Protein AF-A0A6I8N0G8-F1 (afdb_monomer)

Secondary structure (DSSP, 8-state):
---HHHHHHHHHHHHHHS-----PPPSBHHHHHHHHHHHHTS---TT--HHHHHHTTT----HHHHHHHTPPPPPTT----S-HHHHHHHHHHSS-EEETTEEESEEE-TTS-EEEHHHHHHHHHHHHT---EEEPPHHHHS--SS------------------PPP-------------------------PPPSEEEHHHIIIIIHHHHHHTS-BTTB-S---S---EEES-SSS---EEESSS---S--HHHHHHHHHHHHHHHHHHHPPSSPPPHHHHHHHHHPPPSTTPPP--GGG-TTSSGGGHHHHHHHH--HHHHHHHHHHHHHHHHHH-TT-TTTTT--HHHHHHHHHHHHHIIIIIIITTS---PPP-TT-----PPEE--TTS-------SS-----S--S-------------------

Mean predicted aligned error: 15.6 Å

Sequence (431 aa):
MMSPWGLISLLLGLLLWLNPSTDSLPLHMDSIIQVLAQLEQGSPTHNHTAPGRLLAANSPRDAFLQLLLEMESPPPDEPDPLSPVQRELASLVAQHSVDSGLEHGVVLAPDGSTVAVAPLLAGLEAGLRGRKAVALPVDLRAAPLDARDNHLGAGANLSITNPKAFPDVSDVSPEPTSLPPDGSTTSPGTGAHSPPSVDNLLAVTLARALGLAFLPVPGNPDPDGLGSDGCWDRISKPKSFSLMGNGSSALTVAFLNGALDGALLGDYLSRAPEPRPPLNLLLSQYYGTGPGDTPVQGVAGTPDLRSNFRRQNAADLISQDELTGQVWASLLMLGTTQPAHPQLAPLARTELAHVAARAAEEFTESFLSKWPVKRPFSPSLLSPRFSYHCDHKKPPQTMLSFGTLISRCWSHPGPTPGRFQSPLALGTCWD

Solvent-accessible surface area (backbone atoms only — not comparable to full-atom values): 26140 Å² total; per-residue (Å²): 133,83,54,73,66,57,53,48,54,50,50,50,52,48,52,62,65,72,49,72,75,82,68,66,70,44,38,32,43,68,52,52,34,53,49,39,46,48,46,59,74,45,86,76,44,96,59,55,42,45,44,53,51,37,43,56,55,62,42,77,85,50,58,62,56,34,68,61,55,62,59,59,78,80,62,93,82,64,80,77,78,62,52,75,51,51,48,52,51,33,39,54,27,21,46,67,50,58,57,98,48,33,47,45,11,52,24,45,34,79,70,36,47,52,28,17,41,30,27,23,33,42,3,41,38,18,6,73,71,43,67,48,73,47,69,52,61,67,87,67,43,71,58,77,91,75,86,87,88,82,88,87,84,83,90,81,90,82,82,91,81,81,87,86,74,82,89,84,90,82,88,85,86,83,86,90,84,89,88,88,86,84,91,78,92,78,83,91,83,90,77,87,69,52,48,60,37,26,44,33,28,50,33,56,22,41,22,35,60,42,32,60,63,44,52,86,44,93,97,42,92,65,61,61,67,82,46,49,49,55,25,28,65,32,87,92,60,24,81,51,36,36,47,60,72,87,68,74,48,70,52,20,39,27,40,51,43,9,14,45,51,5,38,55,50,6,58,48,48,45,68,52,63,86,83,64,80,59,61,37,58,46,50,49,34,25,39,49,67,44,76,76,95,45,81,54,47,20,38,96,67,37,59,70,52,23,59,96,38,41,54,62,56,43,57,76,71,53,52,50,70,59,42,18,41,30,9,30,27,25,48,56,52,41,44,70,66,37,67,80,40,79,83,54,67,83,58,53,73,69,55,45,46,53,32,10,43,54,35,21,48,48,44,43,55,64,66,39,57,72,49,88,78,85,69,88,86,64,96,86,68,82,74,67,76,66,65,39,68,57,64,87,89,57,80,88,75,85,74,76,73,99,70,86,90,77,86,88,87,87,88,85,84,85,83,88,88,82,82,91,82,88,79,90,80,91,77,89,79,89,132

pLDDT: mean 71.75, std 25.61, range [21.17, 98.5]

Radius of gyration: 26.83 Å; Cα contacts (8 Å, |Δi|>4): 560; chains: 1; bounding box: 82×88×81 Å

Organism: Ornithorhynchus anatinus (NCBI:txid9258)

Structure (mmCIF, N/CA/C/O backbone):
data_AF-A0A6I8N0G8-F1
#
_entry.id   AF-A0A6I8N0G8-F1
#
loop_
_atom_site.group_PDB
_atom_site.id
_atom_site.type_symbol
_atom_site.label_atom_id
_atom_site.label_alt_id
_atom_site.label_comp_id
_atom_site.label_asym_id
_atom_site.label_entity_id
_atom_site.label_seq_id
_atom_site.pdbx_PDB_ins_code
_atom_site.Cartn_x
_atom_site.Cartn_y
_atom_site.Cartn_z
_atom_site.occupancy
_atom_site.B_iso_or_equiv
_atom_site.auth_seq_id
_atom_site.auth_comp_id
_atom_site.auth_asym_id
_atom_site.auth_atom_id
_atom_site.pdbx_PDB_model_num
ATOM 1 N N . MET A 1 1 ? 4.886 -43.903 45.631 1.00 55.59 1 MET A N 1
ATOM 2 C CA . MET A 1 1 ? 3.512 -43.356 45.640 1.00 55.59 1 MET A CA 1
ATOM 3 C C . MET A 1 1 ? 3.622 -41.840 45.626 1.00 55.59 1 MET A C 1
ATOM 5 O O . MET A 1 1 ? 4.173 -41.288 46.568 1.00 55.59 1 MET A O 1
ATOM 9 N N . MET A 1 2 ? 3.227 -41.183 44.532 1.00 55.00 2 MET A N 1
ATOM 10 C CA . MET A 1 2 ? 3.222 -39.715 44.455 1.00 55.00 2 MET A CA 1
ATOM 11 C C . MET A 1 2 ? 2.163 -39.153 45.409 1.00 55.00 2 MET A C 1
ATOM 13 O O . MET A 1 2 ? 1.070 -39.704 45.513 1.00 55.00 2 MET A O 1
ATOM 17 N N . SER A 1 3 ? 2.510 -38.075 46.118 1.00 76.62 3 SER A N 1
ATOM 18 C CA . SER A 1 3 ? 1.583 -37.338 46.983 1.00 76.62 3 SER A CA 1
ATOM 19 C C . SER A 1 3 ? 0.360 -36.875 46.174 1.00 76.62 3 SER A C 1
ATOM 21 O O . SER A 1 3 ? 0.540 -36.411 45.042 1.00 76.62 3 SER A O 1
ATOM 23 N N . PRO A 1 4 ? -0.866 -36.942 46.729 1.00 70.50 4 PRO A N 1
ATOM 24 C CA . PRO A 1 4 ? -2.072 -36.466 46.047 1.00 70.50 4 PRO A CA 1
ATOM 25 C C . PRO A 1 4 ? -1.966 -34.983 45.654 1.00 70.50 4 PRO A C 1
ATOM 27 O O . PRO A 1 4 ? -2.476 -34.589 44.611 1.00 70.50 4 PRO A O 1
ATOM 30 N N . TRP A 1 5 ? -1.202 -34.184 46.406 1.00 71.81 5 TRP A N 1
ATOM 31 C CA . TRP A 1 5 ? -0.904 -32.787 46.075 1.00 71.81 5 TRP A CA 1
ATOM 32 C C . TRP A 1 5 ? 0.036 -32.639 44.876 1.00 71.81 5 TRP A C 1
ATOM 34 O O . TRP A 1 5 ? -0.123 -31.718 44.084 1.00 71.81 5 TRP A O 1
ATOM 44 N N . GLY A 1 6 ? 0.983 -33.564 44.700 1.00 77.81 6 GLY A N 1
ATOM 45 C CA . GLY A 1 6 ? 1.885 -33.571 43.546 1.00 77.81 6 GLY A CA 1
ATOM 46 C C . GLY A 1 6 ? 1.161 -33.910 42.244 1.00 77.81 6 GLY A C 1
ATOM 47 O O . GLY A 1 6 ? 1.442 -33.305 41.216 1.00 77.81 6 GLY A O 1
ATOM 48 N N . LEU A 1 7 ? 0.186 -34.824 42.293 1.00 78.94 7 LEU A N 1
ATOM 49 C CA . LEU A 1 7 ? -0.678 -35.135 41.149 1.00 78.94 7 LEU A CA 1
ATOM 50 C C . LEU A 1 7 ? -1.612 -33.974 40.805 1.00 78.94 7 LEU A C 1
ATOM 52 O O . LEU A 1 7 ? -1.778 -33.679 39.627 1.00 78.94 7 LEU A O 1
ATOM 56 N N . ILE A 1 8 ? -2.170 -33.287 41.807 1.00 81.81 8 ILE A N 1
ATOM 57 C CA . ILE A 1 8 ? -3.011 -32.104 41.587 1.00 81.81 8 ILE A CA 1
ATOM 58 C C . ILE A 1 8 ? -2.192 -30.962 40.983 1.00 81.81 8 ILE A C 1
ATOM 60 O O . ILE A 1 8 ? -2.625 -30.400 39.988 1.00 81.81 8 ILE A O 1
ATOM 64 N N . SER A 1 9 ? -0.998 -30.651 41.496 1.00 78.25 9 SER A N 1
ATOM 65 C CA . SER A 1 9 ? -0.146 -29.598 40.920 1.00 78.25 9 SER A CA 1
ATOM 66 C C . SER A 1 9 ? 0.327 -29.925 39.503 1.00 78.25 9 SER A C 1
ATOM 68 O O . SER A 1 9 ? 0.443 -29.026 38.676 1.00 78.25 9 SER A O 1
ATOM 70 N N . LEU A 1 10 ? 0.567 -31.204 39.200 1.00 80.38 10 LEU A N 1
ATOM 71 C CA . LEU A 1 10 ? 0.982 -31.642 37.869 1.00 80.38 10 LEU A CA 1
ATOM 72 C C . LEU A 1 10 ? -0.197 -31.653 36.888 1.00 80.38 10 LEU A C 1
ATOM 74 O O . LEU A 1 10 ? -0.028 -31.228 35.755 1.00 80.38 10 LEU A O 1
ATOM 78 N N . LEU A 1 11 ? -1.400 -32.038 37.329 1.00 77.12 11 LEU A N 1
ATOM 79 C CA . LEU A 1 11 ? -2.633 -31.916 36.546 1.00 77.12 11 LEU A CA 1
ATOM 80 C C . LEU A 1 11 ? -3.048 -30.458 36.349 1.00 77.12 11 LEU A C 1
ATOM 82 O O . LEU A 1 11 ? -3.490 -30.124 35.262 1.00 77.12 11 LEU A O 1
ATOM 86 N N . LEU A 1 12 ? -2.879 -29.588 37.349 1.00 71.94 12 LEU A N 1
ATOM 87 C CA . LEU A 1 12 ? -3.156 -28.153 37.248 1.00 71.94 12 LEU A CA 1
ATOM 88 C C . LEU A 1 12 ? -2.137 -27.469 36.328 1.00 71.94 12 LEU A C 1
ATOM 90 O O . LEU A 1 12 ? -2.522 -26.672 35.484 1.00 71.94 12 LEU A O 1
ATOM 94 N N . GLY A 1 13 ? -0.857 -27.840 36.430 1.00 71.75 13 GLY A N 1
ATOM 95 C CA . GLY A 1 13 ? 0.188 -27.419 35.498 1.00 71.75 13 GLY A CA 1
ATOM 96 C C . GLY A 1 13 ? -0.083 -27.899 34.072 1.00 71.75 13 GLY A C 1
ATOM 97 O O . GLY A 1 13 ? 0.037 -27.111 33.145 1.00 71.75 13 GLY A O 1
ATOM 98 N N . LEU A 1 14 ? -0.536 -29.146 33.897 1.00 68.88 14 LEU A N 1
ATOM 99 C CA . LEU A 1 14 ? -0.908 -29.708 32.597 1.00 68.88 14 LEU A CA 1
ATOM 100 C C . LEU A 1 14 ? -2.200 -29.081 32.047 1.00 68.88 14 LEU A C 1
ATOM 102 O O . LEU A 1 14 ? -2.262 -28.822 30.858 1.00 68.88 14 LEU A O 1
ATOM 106 N N . LEU A 1 15 ? -3.200 -28.778 32.881 1.00 58.56 15 LEU A N 1
ATOM 107 C CA . LEU A 1 15 ? -4.438 -28.073 32.506 1.00 58.56 15 LEU A CA 1
ATOM 108 C C . LEU A 1 15 ? -4.179 -26.607 32.133 1.00 58.56 15 LEU A C 1
ATOM 110 O O . LEU A 1 15 ? -4.816 -26.104 31.214 1.00 58.56 15 LEU A O 1
ATOM 114 N N . LEU A 1 16 ? -3.227 -25.942 32.795 1.00 56.38 16 LEU A N 1
ATOM 115 C CA . LEU A 1 16 ? -2.750 -24.602 32.427 1.00 56.38 16 LEU A CA 1
ATOM 116 C C . LEU A 1 16 ? -1.876 -24.622 31.158 1.00 56.38 16 LEU A C 1
ATOM 118 O O . LEU A 1 16 ? -1.825 -23.627 30.445 1.00 56.38 16 LEU A O 1
ATOM 122 N N . TRP A 1 17 ? -1.227 -25.749 30.844 1.00 52.06 17 TRP A N 1
ATOM 123 C CA . TRP A 1 17 ? -0.501 -25.959 29.581 1.00 52.06 17 TRP A CA 1
ATOM 124 C C . TRP A 1 17 ? -1.408 -26.404 28.423 1.00 52.06 17 TRP A C 1
ATOM 126 O O . TRP A 1 17 ? -1.126 -26.107 27.267 1.00 52.06 17 TRP A O 1
ATOM 136 N N . LEU A 1 18 ? -2.505 -27.104 28.723 1.00 44.72 18 LEU A N 1
ATOM 137 C CA . LEU A 1 18 ? -3.478 -27.622 27.753 1.00 44.72 18 LEU A CA 1
ATOM 138 C C . LEU A 1 18 ? -4.558 -26.608 27.376 1.00 44.72 18 LEU A C 1
ATOM 140 O O . LEU A 1 18 ? -5.351 -26.886 26.481 1.00 44.72 18 LEU A O 1
ATOM 144 N N . ASN A 1 19 ? -4.589 -25.448 28.030 1.00 42.34 19 ASN A N 1
ATOM 145 C CA . ASN A 1 19 ? -5.501 -24.370 27.685 1.00 42.34 19 ASN A CA 1
ATOM 146 C C . ASN A 1 19 ? -4.705 -23.114 27.296 1.00 42.34 19 ASN A C 1
ATOM 148 O O . ASN A 1 19 ? -4.677 -22.140 28.051 1.00 42.34 19 ASN A O 1
ATOM 152 N N . PRO A 1 20 ? -4.065 -23.084 26.110 1.00 44.28 20 PRO A N 1
ATOM 153 C CA . PRO A 1 20 ? -3.912 -21.805 25.450 1.00 44.28 20 PRO A CA 1
ATOM 154 C C . PRO A 1 20 ? -5.342 -21.351 25.164 1.00 44.28 20 PRO A C 1
ATOM 156 O O . PRO A 1 20 ? -5.983 -21.852 24.240 1.00 44.28 20 PRO A O 1
ATOM 159 N N . SER A 1 21 ? -5.897 -20.461 25.988 1.00 43.53 21 SER A N 1
ATOM 160 C CA . SER A 1 21 ? -7.039 -19.674 25.540 1.00 43.53 21 SER A CA 1
ATOM 161 C C . SER A 1 21 ? -6.637 -19.116 24.181 1.00 43.53 21 SER A C 1
ATOM 163 O O . SER A 1 21 ? -5.676 -18.358 24.067 1.00 43.53 21 SER A O 1
ATOM 165 N N . THR A 1 22 ? -7.302 -19.596 23.133 1.00 50.16 22 THR A N 1
ATOM 166 C CA . THR A 1 22 ? -7.077 -19.217 21.735 1.00 50.16 22 THR A CA 1
ATOM 167 C C . THR A 1 22 ? -7.679 -17.836 21.490 1.00 50.16 22 THR A C 1
ATOM 169 O O . THR A 1 22 ? -8.478 -17.623 20.574 1.00 50.16 22 THR A O 1
ATOM 172 N N . ASP A 1 23 ? -7.291 -16.885 22.332 1.00 63.81 23 ASP A N 1
ATOM 173 C CA . ASP A 1 23 ? -7.672 -15.484 22.260 1.00 63.81 23 ASP A CA 1
ATOM 174 C C . ASP A 1 23 ? -6.756 -14.751 21.278 1.00 63.81 23 ASP A C 1
ATOM 176 O O . ASP A 1 23 ? -6.317 -13.638 21.534 1.00 63.81 23 ASP A O 1
ATOM 180 N N . SER A 1 24 ? -6.469 -15.368 20.124 1.00 77.25 24 SER A N 1
ATOM 181 C CA . SER A 1 24 ? -5.945 -14.617 18.989 1.00 77.25 24 SER A CA 1
ATOM 182 C C . SER A 1 24 ? -7.006 -13.620 18.535 1.00 77.25 24 SER A C 1
ATOM 184 O O . SER A 1 24 ? -8.192 -13.963 18.385 1.00 77.25 24 SER A O 1
ATOM 186 N N . LEU A 1 25 ? -6.574 -12.372 18.341 1.00 87.00 25 LEU A N 1
ATOM 187 C CA . LEU A 1 25 ? -7.408 -11.344 17.733 1.00 87.00 25 LEU A CA 1
ATOM 188 C C . LEU A 1 25 ? -7.796 -11.786 16.315 1.00 87.00 25 LEU A C 1
ATOM 190 O O . LEU A 1 25 ? -6.975 -12.383 15.614 1.00 87.00 25 LEU A O 1
ATOM 194 N N . PRO A 1 26 ? -9.043 -11.533 15.887 1.00 93.25 26 PRO A N 1
ATOM 195 C CA . PRO A 1 26 ? -9.422 -11.766 14.503 1.00 93.25 26 PRO A CA 1
ATOM 196 C C . PRO A 1 26 ? -8.608 -10.879 13.557 1.00 93.25 26 PRO A C 1
ATOM 198 O O . PRO A 1 26 ? -8.239 -9.758 13.904 1.00 93.25 26 PRO A O 1
ATOM 201 N N . LEU A 1 27 ? -8.401 -11.350 12.329 1.00 96.50 27 LEU A N 1
ATOM 202 C CA . LEU A 1 27 ? -7.799 -10.574 11.242 1.00 96.50 27 LEU A CA 1
ATOM 203 C C . LEU A 1 27 ? -8.806 -9.566 10.667 1.00 96.50 27 LEU A C 1
ATOM 205 O O . LEU A 1 27 ? -9.180 -9.624 9.498 1.00 96.50 27 LEU A O 1
ATOM 209 N N . HIS A 1 28 ? -9.274 -8.650 11.512 1.00 96.00 28 HIS A N 1
ATOM 210 C CA . HIS A 1 28 ? -10.122 -7.523 11.137 1.00 96.00 28 HIS A CA 1
ATOM 211 C C . HIS A 1 28 ? -9.329 -6.218 11.140 1.00 96.00 28 HIS A C 1
ATOM 213 O O . HIS A 1 28 ? -8.447 -6.018 11.977 1.00 96.00 28 HIS A O 1
ATOM 219 N N . MET A 1 29 ? -9.709 -5.284 10.263 1.00 96.44 29 MET A N 1
ATOM 220 C CA . MET A 1 29 ? -9.137 -3.932 10.270 1.00 96.44 29 MET A CA 1
ATOM 221 C C . MET A 1 29 ? -9.333 -3.232 11.627 1.00 96.44 29 MET A C 1
ATOM 223 O O . MET A 1 29 ? -8.426 -2.555 12.098 1.00 96.44 29 MET A O 1
ATOM 227 N N . ASP A 1 30 ? -10.450 -3.471 12.321 1.00 94.38 30 ASP A N 1
ATOM 228 C CA . ASP A 1 30 ? -10.692 -2.924 13.665 1.00 94.38 30 ASP A CA 1
ATOM 229 C C . ASP A 1 30 ? -9.636 -3.366 14.687 1.00 94.38 30 ASP A C 1
ATOM 231 O O . ASP A 1 30 ? -9.267 -2.602 15.579 1.00 94.38 30 ASP A O 1
ATOM 235 N N . SER A 1 31 ? -9.098 -4.582 14.552 1.00 95.69 31 SER A N 1
ATOM 236 C CA . SER A 1 31 ? -8.013 -5.057 15.412 1.00 95.69 31 SER A CA 1
ATOM 237 C C . SER A 1 31 ? -6.701 -4.321 15.117 1.00 95.69 31 SER A C 1
ATOM 239 O O . SER A 1 31 ? -5.979 -3.981 16.051 1.00 95.69 31 SER A O 1
ATOM 241 N N . ILE A 1 32 ? -6.428 -3.978 13.853 1.00 96.19 32 ILE A N 1
ATOM 242 C CA . ILE A 1 32 ? -5.287 -3.124 13.472 1.00 96.19 32 ILE A CA 1
ATOM 243 C C . ILE A 1 32 ? -5.455 -1.707 14.024 1.00 96.19 32 ILE A C 1
ATOM 245 O O . ILE A 1 32 ? -4.522 -1.159 14.609 1.00 96.19 32 ILE A O 1
ATOM 249 N N . ILE A 1 33 ? -6.656 -1.139 13.906 1.00 94.81 33 ILE A N 1
ATOM 250 C CA . ILE A 1 33 ? -7.007 0.180 14.450 1.00 94.81 33 ILE A CA 1
ATOM 251 C C . ILE A 1 33 ? -6.770 0.224 15.966 1.00 94.81 33 ILE A C 1
ATOM 253 O O . ILE A 1 33 ? -6.214 1.197 16.471 1.00 94.81 33 ILE A O 1
ATOM 257 N N . GLN A 1 34 ? -7.130 -0.837 16.695 1.00 94.25 34 GLN A N 1
ATOM 258 C CA . GLN A 1 34 ? -6.874 -0.949 18.136 1.00 94.25 34 GLN A CA 1
ATOM 259 C C . GLN A 1 34 ? -5.379 -1.030 18.474 1.00 94.25 34 GLN A C 1
ATOM 261 O O . GLN A 1 34 ? -4.941 -0.404 19.438 1.00 94.25 34 GLN A O 1
ATOM 266 N N . VAL A 1 35 ? -4.587 -1.780 17.698 1.00 94.19 35 VAL A N 1
ATOM 267 C CA . VAL A 1 35 ? -3.126 -1.854 17.888 1.00 94.19 35 VAL A CA 1
ATOM 268 C C . VAL A 1 35 ? -2.477 -0.493 17.634 1.00 94.19 35 VAL A C 1
ATOM 270 O O . VAL A 1 35 ? -1.671 -0.046 18.448 1.00 94.19 35 VAL A O 1
ATOM 273 N N . LEU A 1 36 ? -2.858 0.200 16.556 1.00 93.94 36 LEU A N 1
ATOM 274 C CA . LEU A 1 36 ? -2.365 1.548 16.263 1.00 93.94 36 LEU A CA 1
ATOM 275 C C . LEU A 1 36 ? -2.738 2.528 17.378 1.00 93.94 36 LEU A C 1
ATOM 277 O O . LEU A 1 36 ? -1.853 3.198 17.896 1.00 93.94 36 LEU A O 1
ATOM 281 N N . ALA A 1 37 ? -3.992 2.523 17.840 1.00 92.62 37 ALA A N 1
ATOM 282 C CA . ALA A 1 37 ? -4.430 3.372 18.947 1.00 92.62 37 ALA A CA 1
ATOM 283 C C . ALA A 1 37 ? -3.607 3.158 20.230 1.00 92.62 37 ALA A C 1
ATOM 285 O O . ALA A 1 37 ? -3.409 4.096 21.002 1.00 92.62 37 ALA A O 1
ATOM 286 N N . GLN A 1 38 ? -3.138 1.930 20.479 1.00 92.25 38 GLN A N 1
ATOM 287 C CA . GLN A 1 38 ? -2.286 1.616 21.625 1.00 92.25 38 GLN A CA 1
ATOM 288 C C . GLN A 1 38 ? -0.854 2.143 21.444 1.00 92.25 38 GLN A C 1
ATOM 290 O O . GLN A 1 38 ? -0.261 2.644 22.397 1.00 92.25 38 GLN A O 1
ATOM 295 N N . LEU A 1 39 ? -0.307 2.068 20.228 1.00 90.50 39 LEU A N 1
ATOM 296 C CA . LEU A 1 39 ? 1.014 2.616 19.897 1.00 90.50 39 LEU A CA 1
ATOM 297 C C . LEU A 1 39 ? 1.021 4.154 19.903 1.00 90.50 39 LEU A C 1
ATOM 299 O O . LEU A 1 39 ? 2.011 4.756 20.307 1.00 90.50 39 LEU A O 1
ATOM 303 N N . GLU A 1 40 ? -0.083 4.785 19.499 1.00 88.81 40 GLU A N 1
ATOM 304 C CA . GLU A 1 40 ? -0.248 6.246 19.442 1.00 88.81 40 GLU A CA 1
ATOM 305 C C . GLU A 1 40 ? -0.407 6.913 20.814 1.00 88.81 40 GLU A C 1
ATOM 307 O O . GLU A 1 40 ? -0.175 8.111 20.944 1.00 88.81 40 GLU A O 1
ATOM 312 N N . GLN A 1 41 ? -0.794 6.156 21.846 1.00 84.31 41 GLN A N 1
ATOM 313 C CA . GLN A 1 41 ? -0.853 6.658 23.225 1.00 84.31 41 GLN A CA 1
ATOM 314 C C . GLN A 1 41 ? 0.539 6.848 23.850 1.00 84.31 41 GLN A C 1
ATOM 316 O O . GLN A 1 41 ? 0.672 7.572 24.838 1.00 84.31 41 GLN A O 1
ATOM 321 N N . GLY A 1 42 ? 1.575 6.210 23.294 1.00 68.50 42 GLY A N 1
ATOM 322 C CA . GLY A 1 42 ? 2.965 6.500 23.642 1.00 68.50 42 GLY A CA 1
ATOM 323 C C . GLY A 1 42 ? 3.398 7.860 23.090 1.00 68.50 42 GLY A C 1
ATOM 324 O O . GLY A 1 42 ? 2.835 8.342 22.113 1.00 68.50 42 GLY A O 1
ATOM 325 N N . SER A 1 43 ? 4.404 8.506 23.692 1.00 56.94 43 SER A N 1
ATOM 326 C CA . SER A 1 43 ? 4.932 9.758 23.133 1.00 56.94 43 SER A CA 1
ATOM 327 C C . SER A 1 43 ? 5.471 9.514 21.717 1.00 56.94 43 SER A C 1
ATOM 329 O O . SER A 1 43 ? 6.428 8.748 21.575 1.00 56.94 43 SER A O 1
ATOM 331 N N . PRO A 1 44 ? 4.909 10.157 20.673 1.00 59.00 44 PRO A N 1
ATOM 332 C CA . PRO A 1 44 ? 5.407 10.000 19.318 1.00 59.00 44 PRO A CA 1
ATOM 333 C C . PRO A 1 44 ? 6.792 10.641 19.245 1.00 59.00 44 PRO A C 1
ATOM 335 O O . PRO A 1 44 ? 6.937 11.863 19.246 1.00 59.00 44 PRO A O 1
ATOM 338 N N . THR A 1 45 ? 7.834 9.815 19.213 1.00 63.00 45 THR A N 1
ATOM 339 C CA . THR A 1 45 ? 9.148 10.291 18.786 1.00 63.00 45 THR A CA 1
ATOM 340 C C . THR A 1 45 ? 9.142 10.333 17.265 1.00 63.00 45 THR A C 1
ATOM 342 O O . THR A 1 45 ? 8.587 9.442 16.622 1.00 63.00 45 THR A O 1
ATOM 345 N N . HIS A 1 46 ? 9.763 11.359 16.679 1.00 63.50 46 HIS A N 1
ATOM 346 C CA . HIS A 1 46 ? 9.849 11.524 15.221 1.00 63.50 46 HIS A CA 1
ATOM 347 C C . HIS A 1 46 ? 10.376 10.259 14.508 1.00 63.50 46 HIS A C 1
ATOM 349 O O . HIS A 1 46 ? 10.051 10.013 13.350 1.00 63.50 46 HIS A O 1
ATOM 355 N N . ASN A 1 47 ? 11.146 9.428 15.217 1.00 67.94 47 ASN A N 1
ATOM 356 C CA . ASN A 1 47 ? 11.805 8.254 14.657 1.00 67.94 47 ASN A CA 1
ATOM 357 C C . ASN A 1 47 ? 11.040 6.933 14.888 1.00 67.94 47 ASN A C 1
ATOM 359 O O . ASN A 1 47 ? 11.368 5.949 14.228 1.00 67.94 47 ASN A O 1
ATOM 363 N N . HIS A 1 48 ? 10.010 6.904 15.752 1.00 77.31 48 HIS A N 1
ATOM 364 C CA . HIS A 1 48 ? 9.252 5.690 16.114 1.00 77.31 48 HIS A CA 1
ATOM 365 C C . HIS A 1 48 ? 7.739 5.933 16.095 1.00 77.31 48 HIS A C 1
ATOM 367 O O . HIS A 1 48 ? 7.053 5.914 17.119 1.00 77.31 48 HIS A O 1
ATOM 373 N N . THR A 1 49 ? 7.213 6.166 14.900 1.00 89.25 49 THR A N 1
ATOM 374 C CA . THR A 1 49 ? 5.774 6.270 14.640 1.00 89.25 49 THR A CA 1
ATOM 375 C C . THR A 1 49 ? 5.058 4.931 14.888 1.00 89.25 49 THR A C 1
ATOM 377 O O . THR A 1 49 ? 5.664 3.854 14.857 1.00 89.25 49 THR A O 1
ATOM 380 N N . ALA A 1 50 ? 3.736 4.967 15.081 1.00 91.38 50 ALA A N 1
ATOM 381 C CA . ALA A 1 50 ? 2.943 3.747 15.231 1.00 91.38 50 ALA A CA 1
ATOM 382 C C . ALA A 1 50 ? 3.043 2.791 14.013 1.00 91.38 50 ALA A C 1
ATOM 384 O O . ALA A 1 50 ? 3.298 1.604 14.234 1.00 91.38 50 ALA A O 1
ATOM 385 N N . PRO A 1 51 ? 2.936 3.247 12.743 1.00 92.81 51 PRO A N 1
ATOM 386 C CA . PRO A 1 51 ? 3.109 2.369 11.583 1.00 92.81 51 PRO A CA 1
ATOM 387 C C . PRO A 1 51 ? 4.520 1.786 11.476 1.00 92.81 51 PRO A C 1
ATOM 389 O O . PRO A 1 51 ? 4.657 0.588 11.235 1.00 92.81 51 PRO A O 1
ATOM 392 N N . GLY A 1 52 ? 5.562 2.594 11.713 1.00 90.38 52 GLY A N 1
ATOM 393 C CA . GLY A 1 52 ? 6.954 2.142 11.672 1.00 90.38 52 GLY A CA 1
ATOM 394 C C . GLY A 1 52 ? 7.251 1.057 12.712 1.00 90.38 52 GLY A C 1
ATOM 395 O O . GLY A 1 52 ? 7.876 0.044 12.397 1.00 90.38 52 GLY A O 1
ATOM 396 N N . ARG A 1 53 ? 6.727 1.207 13.937 1.00 88.81 53 ARG A N 1
ATOM 397 C CA . ARG A 1 53 ? 6.833 0.179 14.990 1.00 88.81 53 ARG A CA 1
ATOM 398 C C . ARG A 1 53 ? 6.140 -1.126 14.600 1.00 88.81 53 ARG A C 1
ATOM 400 O O . ARG A 1 53 ? 6.675 -2.199 14.864 1.00 88.81 53 ARG A O 1
ATOM 407 N N . LEU A 1 54 ? 4.973 -1.043 13.963 1.00 90.25 54 LEU A N 1
ATOM 408 C CA . LEU A 1 54 ? 4.200 -2.220 13.564 1.00 90.25 54 LEU A CA 1
ATOM 409 C C . LEU A 1 54 ? 4.857 -2.958 12.386 1.00 90.25 54 LEU A C 1
ATOM 411 O O . LEU A 1 54 ? 4.960 -4.181 12.419 1.00 90.25 54 LEU A O 1
ATOM 415 N N . LEU A 1 55 ? 5.408 -2.228 11.409 1.00 89.50 55 LEU A N 1
ATOM 416 C CA . LEU A 1 55 ? 6.233 -2.793 10.330 1.00 89.50 55 LEU A CA 1
ATOM 417 C C . LEU A 1 55 ? 7.492 -3.501 10.863 1.00 89.50 55 LEU A C 1
ATOM 419 O O . LEU A 1 55 ? 7.931 -4.507 10.306 1.00 89.50 55 LEU A O 1
ATOM 423 N N . ALA A 1 56 ? 8.062 -3.012 11.966 1.00 85.19 56 ALA A N 1
ATOM 424 C CA . ALA A 1 56 ? 9.240 -3.606 12.592 1.00 85.19 56 ALA A CA 1
ATOM 425 C C . ALA A 1 56 ? 8.947 -4.870 13.431 1.00 85.19 56 ALA A C 1
ATOM 427 O O . ALA A 1 56 ? 9.891 -5.561 13.812 1.00 85.19 56 ALA A O 1
ATOM 428 N N . ALA A 1 57 ? 7.677 -5.200 13.710 1.00 80.38 57 ALA A N 1
ATOM 429 C CA . ALA A 1 57 ? 7.295 -6.215 14.701 1.00 80.38 57 ALA A CA 1
ATOM 430 C C . ALA A 1 57 ? 7.749 -7.650 14.371 1.00 80.38 57 ALA A C 1
ATOM 432 O O . ALA A 1 57 ? 7.869 -8.475 15.275 1.00 80.38 57 ALA A O 1
ATOM 433 N N . ASN A 1 58 ? 8.002 -7.964 13.098 1.00 69.56 58 ASN A N 1
ATOM 434 C CA . ASN A 1 58 ? 8.504 -9.281 12.695 1.00 69.56 58 ASN A CA 1
ATOM 435 C C . ASN A 1 58 ? 9.226 -9.277 11.337 1.00 69.56 58 ASN A C 1
ATOM 437 O O . ASN A 1 58 ? 9.479 -10.338 10.775 1.00 69.56 58 ASN A O 1
ATOM 441 N N . SER A 1 59 ? 9.518 -8.112 10.749 1.00 61.28 59 SER A N 1
ATOM 442 C CA . SER A 1 59 ? 10.140 -8.062 9.424 1.00 61.28 59 SER A CA 1
ATOM 443 C C . SER A 1 59 ? 11.663 -8.177 9.530 1.00 61.28 59 SER A C 1
ATOM 445 O O . SER A 1 59 ? 12.278 -7.403 10.274 1.00 61.28 59 SER A O 1
ATOM 447 N N . PRO A 1 60 ? 12.318 -9.060 8.745 1.00 63.06 60 PRO A N 1
ATOM 448 C CA . PRO A 1 60 ? 13.710 -8.844 8.384 1.00 63.06 60 PRO A CA 1
ATOM 449 C C . PRO A 1 60 ? 13.848 -7.396 7.923 1.00 63.06 60 PRO A C 1
ATOM 451 O O . PRO A 1 60 ? 12.973 -6.876 7.224 1.00 63.06 60 PRO A O 1
ATOM 454 N N . ARG A 1 61 ? 14.915 -6.732 8.362 1.00 67.12 61 ARG A N 1
ATOM 455 C CA . ARG A 1 61 ? 15.167 -5.334 8.019 1.00 67.12 61 ARG A CA 1
ATOM 456 C C . ARG A 1 61 ? 15.273 -5.205 6.506 1.00 67.12 61 ARG A C 1
ATOM 458 O O . ARG A 1 61 ? 16.300 -5.538 5.921 1.00 67.12 61 ARG A O 1
ATOM 465 N N . ASP A 1 62 ? 14.199 -4.739 5.886 1.00 82.50 62 ASP A N 1
ATOM 466 C CA . ASP A 1 62 ? 14.184 -4.477 4.462 1.00 82.50 62 ASP A CA 1
ATOM 467 C C . ASP A 1 62 ? 14.959 -3.182 4.209 1.00 82.50 62 ASP A C 1
ATOM 469 O O . ASP A 1 62 ? 14.465 -2.086 4.480 1.00 82.50 62 ASP A O 1
ATOM 473 N N . ALA A 1 63 ? 16.194 -3.317 3.719 1.00 86.44 63 ALA A N 1
ATOM 474 C CA . ALA A 1 63 ? 17.083 -2.193 3.435 1.00 86.44 63 ALA A CA 1
ATOM 475 C C . ALA A 1 63 ? 16.433 -1.140 2.519 1.00 86.44 63 ALA A C 1
ATOM 477 O O . ALA A 1 63 ? 16.714 0.049 2.662 1.00 86.44 63 ALA A O 1
ATOM 478 N N . PHE A 1 64 ? 15.531 -1.560 1.624 1.00 89.00 64 PHE A N 1
ATOM 479 C CA . PHE A 1 64 ? 14.789 -0.653 0.755 1.00 89.00 64 PHE A CA 1
ATOM 480 C C . PHE A 1 64 ? 13.825 0.227 1.561 1.00 89.00 64 PHE A C 1
ATOM 482 O O . PHE A 1 64 ? 13.839 1.450 1.424 1.00 89.00 64 PHE A O 1
ATOM 489 N N . LEU A 1 65 ? 13.026 -0.380 2.447 1.00 88.75 65 LEU A N 1
ATOM 490 C CA . LEU A 1 65 ? 12.108 0.362 3.318 1.00 88.75 65 LEU A CA 1
ATOM 491 C C . LEU A 1 65 ? 12.873 1.242 4.309 1.00 88.75 65 LEU A C 1
ATOM 493 O O . LEU A 1 65 ? 12.496 2.390 4.511 1.00 88.75 65 LEU A O 1
ATOM 497 N N . GLN A 1 66 ? 13.969 0.747 4.892 1.00 88.31 66 GLN A N 1
ATOM 498 C CA . GLN A 1 66 ? 14.787 1.533 5.821 1.00 88.31 66 GLN A CA 1
ATOM 499 C C . GLN A 1 66 ? 15.351 2.796 5.177 1.00 88.31 66 GLN A C 1
ATOM 501 O O . GLN A 1 66 ? 15.299 3.862 5.786 1.00 88.31 66 GLN A O 1
ATOM 506 N N . LEU A 1 67 ? 15.850 2.683 3.943 1.00 89.44 67 LEU A N 1
ATOM 507 C CA . LEU A 1 67 ? 16.394 3.817 3.206 1.00 89.44 67 LEU A CA 1
ATOM 508 C C . LEU A 1 67 ? 15.317 4.857 2.873 1.00 89.44 67 LEU A C 1
ATOM 510 O O . LEU A 1 67 ? 15.550 6.050 3.043 1.00 89.44 67 LEU A O 1
ATOM 514 N N . LEU A 1 68 ? 14.148 4.423 2.391 1.00 91.62 68 LEU A N 1
ATOM 515 C CA . LEU A 1 68 ? 13.108 5.337 1.903 1.00 91.62 68 LEU A CA 1
ATOM 516 C C . LEU A 1 68 ? 12.231 5.939 3.009 1.00 91.62 68 LEU A C 1
ATOM 518 O O . LEU A 1 68 ? 11.698 7.038 2.833 1.00 91.62 68 LEU A O 1
ATOM 522 N N . LEU A 1 69 ? 12.075 5.230 4.127 1.00 90.62 69 LEU A N 1
ATOM 523 C CA . LEU A 1 69 ? 11.260 5.655 5.269 1.00 90.62 69 LEU A CA 1
ATOM 524 C C . LEU A 1 69 ? 12.093 6.212 6.430 1.00 90.62 69 LEU A C 1
ATOM 526 O O . LEU A 1 69 ? 11.518 6.694 7.401 1.00 90.62 69 LEU A O 1
ATOM 530 N N . GLU A 1 70 ? 13.427 6.152 6.346 1.00 87.75 70 GLU A N 1
ATOM 531 C CA . GLU A 1 70 ? 14.340 6.578 7.420 1.00 87.75 70 GLU A CA 1
ATOM 532 C C . GLU A 1 70 ? 13.989 5.910 8.763 1.00 87.75 70 GLU A C 1
ATOM 534 O O . GLU A 1 70 ? 13.979 6.540 9.825 1.00 87.75 70 GLU A O 1
ATOM 539 N N . MET A 1 71 ? 13.641 4.619 8.706 1.00 78.25 71 MET A N 1
ATOM 540 C CA . MET A 1 71 ? 13.276 3.850 9.895 1.00 78.25 71 MET A CA 1
ATOM 541 C C . MET A 1 71 ? 14.515 3.570 10.741 1.00 78.25 71 MET A C 1
ATOM 543 O O . MET A 1 71 ? 15.470 2.938 10.283 1.00 78.25 71 MET A O 1
ATOM 547 N N . GLU A 1 72 ? 14.457 3.981 12.003 1.00 74.19 72 GLU A N 1
ATOM 548 C CA . GLU A 1 72 ? 15.464 3.665 13.008 1.00 74.19 72 GLU A CA 1
ATOM 549 C C . GLU A 1 72 ? 14.982 2.532 13.916 1.00 74.19 72 GLU A C 1
ATOM 551 O O . GLU A 1 72 ? 13.802 2.184 13.963 1.00 74.19 72 GLU A O 1
ATOM 556 N N . SER A 1 73 ? 15.927 1.897 14.607 1.00 67.38 73 SER A N 1
ATOM 557 C CA . SER A 1 73 ? 15.575 0.877 15.594 1.00 67.38 73 SER A CA 1
ATOM 558 C C . SER A 1 73 ? 15.152 1.553 16.892 1.00 67.38 73 SER A C 1
ATOM 560 O O . SER A 1 73 ? 15.903 2.422 17.346 1.00 67.38 73 SER A O 1
ATOM 562 N N . PRO A 1 74 ? 14.049 1.112 17.526 1.00 65.19 74 PRO A N 1
ATOM 563 C CA . PRO A 1 74 ? 13.717 1.583 18.859 1.00 65.19 74 PRO A CA 1
ATOM 564 C C . PRO A 1 74 ? 14.888 1.308 19.808 1.00 65.19 74 PRO A C 1
ATOM 566 O O . PRO A 1 74 ? 15.550 0.265 19.683 1.00 65.19 74 PRO A O 1
ATOM 569 N N . PRO A 1 75 ? 15.189 2.236 20.732 1.00 68.06 75 PRO A N 1
ATOM 570 C CA . PRO A 1 75 ? 16.205 2.001 21.739 1.00 68.06 75 PRO A CA 1
ATOM 571 C C . PRO A 1 75 ? 15.828 0.765 22.576 1.00 68.06 75 PRO A C 1
ATOM 573 O O . PRO A 1 75 ? 14.646 0.523 22.820 1.00 68.06 75 PRO A O 1
ATOM 576 N N . PRO A 1 76 ? 16.817 -0.025 23.032 1.00 66.06 76 PRO A N 1
ATOM 577 C CA . PRO A 1 76 ? 16.581 -1.320 23.680 1.00 66.06 76 PRO A CA 1
ATOM 578 C C . PRO A 1 76 ? 15.750 -1.239 24.970 1.00 66.06 76 PRO A C 1
ATOM 580 O O . PRO A 1 76 ? 15.167 -2.241 25.373 1.00 66.06 76 PRO A O 1
ATOM 583 N N . ASP A 1 77 ? 15.675 -0.059 25.586 1.00 71.44 77 ASP A N 1
ATOM 584 C CA . ASP A 1 77 ? 14.961 0.182 26.841 1.00 71.44 77 ASP A CA 1
ATOM 585 C C . ASP A 1 77 ? 13.551 0.774 26.644 1.00 71.44 77 ASP A C 1
ATOM 587 O O . ASP A 1 77 ? 12.884 1.104 27.627 1.00 71.44 77 ASP A O 1
ATOM 591 N N . GLU A 1 78 ? 13.076 0.945 25.402 1.00 72.06 78 GLU A N 1
ATOM 592 C CA . GLU A 1 78 ? 11.722 1.454 25.168 1.00 72.06 78 GLU A CA 1
ATOM 593 C C . GLU A 1 78 ? 10.675 0.373 25.498 1.00 72.06 78 GLU A C 1
ATOM 595 O O . GLU A 1 78 ? 10.682 -0.702 24.890 1.00 72.06 78 GLU A O 1
ATOM 600 N N . PRO A 1 79 ? 9.750 0.624 26.444 1.00 75.38 79 PRO A N 1
ATOM 601 C CA . PRO A 1 79 ? 8.719 -0.345 26.775 1.00 75.38 79 PRO A CA 1
ATOM 602 C C . PRO A 1 79 ? 7.766 -0.539 25.591 1.00 75.38 79 PRO A C 1
ATOM 604 O O . PRO A 1 79 ? 7.267 0.422 25.001 1.00 75.38 79 PRO A O 1
ATOM 607 N N . ASP A 1 80 ? 7.482 -1.798 25.263 1.00 81.81 80 ASP A N 1
ATOM 608 C CA . ASP A 1 80 ? 6.473 -2.143 24.267 1.00 81.81 80 ASP A CA 1
ATOM 609 C C . ASP A 1 80 ? 5.067 -1.998 24.885 1.00 81.81 80 ASP A C 1
ATOM 611 O O . ASP A 1 80 ? 4.740 -2.730 25.827 1.00 81.81 80 ASP A O 1
ATOM 615 N N . PRO A 1 81 ? 4.226 -1.059 24.406 1.00 86.94 81 PRO A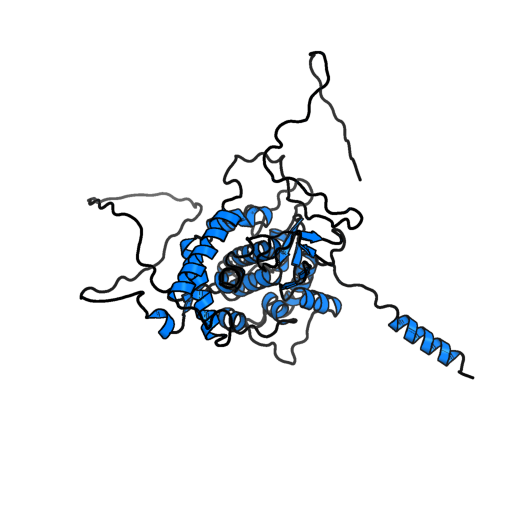 N 1
ATOM 616 C CA . PRO A 1 81 ? 2.898 -0.825 24.961 1.00 86.94 81 PRO A CA 1
ATOM 617 C C . PRO A 1 81 ? 1.885 -1.907 24.553 1.00 86.94 81 PRO A C 1
ATOM 619 O O . PRO A 1 81 ? 0.741 -1.859 25.014 1.00 86.94 81 PRO A O 1
ATOM 622 N N . LEU A 1 82 ? 2.264 -2.849 23.680 1.00 90.44 82 LEU A N 1
ATOM 623 C CA . LEU A 1 82 ? 1.383 -3.889 23.165 1.00 90.44 82 LEU A CA 1
ATOM 624 C C . LEU A 1 82 ? 1.293 -5.101 24.100 1.00 90.44 82 LEU A C 1
ATOM 626 O O . LEU A 1 82 ? 2.284 -5.707 24.523 1.00 90.44 82 LEU A O 1
ATOM 630 N N . SER A 1 83 ? 0.060 -5.542 24.347 1.00 91.69 83 SER A N 1
ATOM 631 C CA . SER A 1 83 ? -0.201 -6.829 24.999 1.00 91.69 83 SER A CA 1
ATOM 632 C C . SER A 1 83 ? 0.371 -8.005 24.181 1.00 91.69 83 SER A C 1
ATOM 634 O O . SER A 1 83 ? 0.595 -7.870 22.975 1.00 91.69 83 SER A O 1
ATOM 636 N N . PRO A 1 84 ? 0.593 -9.192 24.785 1.00 92.25 84 PRO A N 1
ATOM 637 C CA . PRO A 1 84 ? 1.071 -10.370 24.052 1.00 92.25 84 PRO A CA 1
ATOM 638 C C . PRO A 1 84 ? 0.229 -10.708 22.813 1.00 92.25 84 PRO A C 1
ATOM 640 O O . PRO A 1 84 ? 0.781 -10.993 21.756 1.00 92.25 84 PRO A O 1
ATOM 643 N N . VAL A 1 85 ? -1.097 -10.593 22.925 1.00 92.12 85 VAL A N 1
ATOM 644 C CA . VAL A 1 85 ? -2.037 -10.866 21.827 1.00 92.12 85 VAL A CA 1
ATOM 645 C C . VAL A 1 85 ? -1.919 -9.823 20.708 1.00 92.12 85 VAL A C 1
ATOM 647 O O . VAL A 1 85 ? -1.949 -10.164 19.528 1.00 92.12 85 VAL A O 1
ATOM 650 N N . GLN A 1 86 ? -1.752 -8.544 21.053 1.00 93.00 86 GLN A N 1
ATOM 651 C CA . GLN A 1 86 ? -1.545 -7.483 20.059 1.00 93.00 86 GLN A CA 1
ATOM 652 C C . GLN A 1 86 ? -0.201 -7.627 19.339 1.00 93.00 86 GLN A C 1
ATOM 654 O O . GLN A 1 86 ? -0.129 -7.367 18.141 1.00 93.00 86 GLN A O 1
ATOM 659 N N . ARG A 1 87 ? 0.850 -8.074 20.039 1.00 91.94 87 ARG A N 1
ATOM 660 C CA . ARG A 1 87 ? 2.152 -8.378 19.427 1.00 91.94 87 ARG A CA 1
ATOM 661 C C . ARG A 1 87 ? 2.073 -9.554 18.462 1.00 91.94 87 ARG A C 1
ATOM 663 O O . ARG A 1 87 ? 2.677 -9.500 17.396 1.00 91.94 87 ARG A O 1
ATOM 670 N N . GLU A 1 88 ? 1.312 -10.588 18.811 1.00 92.19 88 GLU A N 1
ATOM 671 C CA . GLU A 1 88 ? 1.048 -11.710 17.909 1.00 92.19 88 GLU A CA 1
ATOM 672 C C . GLU A 1 88 ? 0.334 -11.235 16.637 1.00 92.19 88 GLU A C 1
ATOM 674 O O . GLU A 1 88 ? 0.804 -11.515 15.537 1.00 92.19 88 GLU A O 1
ATOM 679 N N . LEU A 1 89 ? -0.731 -10.434 16.768 1.00 93.44 89 LEU A N 1
ATOM 680 C CA . LEU A 1 89 ? -1.413 -9.843 15.614 1.00 93.44 89 LEU A CA 1
ATOM 681 C C . LEU A 1 89 ? -0.465 -8.981 14.771 1.00 93.44 89 LEU A C 1
ATOM 683 O O . LEU A 1 89 ? -0.423 -9.148 13.557 1.00 93.44 89 LEU A O 1
ATOM 687 N N . ALA A 1 90 ? 0.310 -8.091 15.400 1.00 92.81 90 ALA A N 1
ATOM 688 C CA . ALA A 1 90 ? 1.278 -7.244 14.705 1.00 92.81 90 ALA A CA 1
ATOM 689 C C . ALA A 1 90 ? 2.288 -8.086 13.910 1.00 92.81 90 ALA A C 1
ATOM 691 O O . ALA A 1 90 ? 2.563 -7.791 12.752 1.00 92.81 90 ALA A O 1
ATOM 692 N N . SER A 1 91 ? 2.774 -9.182 14.494 1.00 91.25 91 SER A N 1
ATOM 693 C CA . SER A 1 91 ? 3.683 -10.122 13.836 1.00 91.25 91 SER A CA 1
ATOM 694 C C . SER A 1 91 ? 3.058 -10.815 12.618 1.00 91.25 91 SER A C 1
ATOM 696 O O . SER A 1 91 ? 3.724 -10.961 11.592 1.00 91.25 91 SER A O 1
ATOM 698 N N . LEU A 1 92 ? 1.774 -11.188 12.698 1.00 92.88 92 LEU A N 1
ATOM 699 C CA . LEU A 1 92 ? 1.032 -11.821 11.600 1.00 92.88 92 LEU A CA 1
ATOM 700 C C . LEU A 1 92 ? 0.778 -10.883 10.412 1.00 92.88 92 LEU A C 1
ATOM 702 O O . LEU A 1 92 ? 0.579 -11.363 9.298 1.00 92.88 92 LEU A O 1
ATOM 706 N N . VAL A 1 93 ? 0.751 -9.567 10.648 1.00 93.56 93 VAL A N 1
ATOM 707 C CA . VAL A 1 93 ? 0.367 -8.559 9.642 1.00 93.56 93 VAL A CA 1
ATOM 708 C C . VAL A 1 93 ? 1.498 -7.638 9.189 1.00 93.56 93 VAL A C 1
ATOM 710 O O . VAL A 1 93 ? 1.333 -6.901 8.219 1.00 93.56 93 VAL A O 1
ATOM 713 N N . ALA A 1 94 ? 2.657 -7.699 9.850 1.00 89.94 94 ALA A N 1
ATOM 714 C CA . ALA A 1 94 ? 3.837 -6.900 9.517 1.00 89.94 94 ALA A CA 1
ATOM 715 C C . ALA A 1 94 ? 4.435 -7.236 8.141 1.00 89.94 94 ALA A C 1
ATOM 717 O O . ALA A 1 94 ? 5.138 -6.411 7.563 1.00 89.94 94 ALA A O 1
ATOM 718 N N . GLN A 1 95 ? 4.167 -8.434 7.616 1.00 89.62 95 GLN A N 1
ATOM 719 C CA . GLN A 1 95 ? 4.627 -8.875 6.304 1.00 89.62 95 GLN A CA 1
ATOM 720 C C . GLN A 1 95 ? 3.458 -9.396 5.481 1.00 89.62 95 GLN A C 1
ATOM 722 O O . GLN A 1 95 ? 2.581 -10.081 6.000 1.00 89.62 95 GLN A O 1
ATOM 727 N N . HIS A 1 96 ? 3.490 -9.100 4.187 1.00 93.44 96 HIS A N 1
ATOM 728 C CA . HIS A 1 96 ? 2.598 -9.691 3.201 1.00 93.44 96 HIS A CA 1
ATOM 729 C C . HIS A 1 96 ? 3.337 -10.795 2.447 1.00 93.44 96 HIS A C 1
ATOM 731 O O . HIS A 1 96 ? 4.493 -10.615 2.057 1.00 93.44 96 HIS A O 1
ATOM 737 N N . SER A 1 97 ? 2.682 -11.935 2.256 1.00 92.06 97 SER A N 1
ATOM 738 C CA . SER A 1 97 ? 3.208 -13.022 1.435 1.00 92.06 97 SER A CA 1
ATOM 739 C C . SER A 1 97 ? 2.084 -13.885 0.880 1.00 92.06 97 SER A C 1
ATOM 741 O O . SER A 1 97 ? 0.989 -13.954 1.441 1.00 92.06 97 SER A O 1
ATOM 743 N N . VAL A 1 98 ? 2.378 -14.564 -0.225 1.00 91.50 98 VAL A N 1
ATOM 744 C CA . VAL A 1 98 ? 1.520 -15.590 -0.813 1.00 91.50 98 VAL A CA 1
ATOM 745 C C . VAL A 1 98 ? 2.316 -16.888 -0.845 1.00 91.50 98 VAL A C 1
ATOM 747 O O . VAL A 1 98 ? 3.383 -16.939 -1.455 1.00 91.50 98 VAL A O 1
ATOM 750 N N . ASP A 1 99 ? 1.817 -17.922 -0.175 1.00 88.31 99 ASP A N 1
ATOM 751 C CA . ASP A 1 99 ? 2.428 -19.251 -0.146 1.00 88.31 99 ASP A CA 1
ATOM 752 C C . ASP A 1 99 ? 1.341 -20.321 -0.256 1.00 88.31 99 ASP A C 1
ATOM 754 O O . ASP A 1 99 ? 0.365 -20.321 0.490 1.00 88.31 99 ASP A O 1
ATOM 758 N N . SER A 1 100 ? 1.514 -21.253 -1.194 1.00 85.25 100 SER A N 1
ATOM 759 C CA . SER A 1 100 ? 0.674 -22.451 -1.305 1.00 85.25 100 SER A CA 1
ATOM 760 C C . SER A 1 100 ? -0.835 -22.154 -1.404 1.00 85.25 100 SER A C 1
ATOM 762 O O . SER A 1 100 ? -1.664 -22.909 -0.896 1.00 85.25 100 SER A O 1
ATOM 764 N N . GLY A 1 101 ? -1.199 -21.046 -2.062 1.00 87.06 101 GLY A N 1
ATOM 765 C CA . GLY A 1 101 ? -2.587 -20.594 -2.210 1.00 87.06 101 GLY A CA 1
ATOM 766 C C . GLY A 1 101 ? -3.173 -19.921 -0.964 1.00 87.06 101 GLY A C 1
ATOM 767 O O . GLY A 1 101 ? -4.352 -19.578 -0.961 1.00 87.06 101 GLY A O 1
ATOM 768 N N . LEU A 1 102 ? -2.379 -19.712 0.084 1.00 92.00 102 LEU A N 1
ATOM 769 C CA . LEU A 1 102 ? -2.722 -18.875 1.226 1.00 92.00 102 LEU A CA 1
ATOM 770 C C . LEU A 1 102 ? -2.072 -17.509 1.068 1.00 92.00 102 LEU A C 1
ATOM 772 O O . LEU A 1 102 ? -0.939 -17.388 0.603 1.00 92.00 102 LEU A O 1
ATOM 776 N N . GLU A 1 103 ? -2.791 -16.481 1.486 1.00 94.44 103 GLU A N 1
ATOM 777 C CA . GLU A 1 103 ? -2.266 -15.128 1.545 1.00 94.44 103 GLU A CA 1
ATOM 778 C C . GLU A 1 103 ? -2.229 -14.658 3.002 1.00 94.44 103 GLU A C 1
ATOM 780 O O . GLU A 1 103 ? -3.210 -14.741 3.747 1.00 94.44 103 GLU A O 1
ATOM 785 N N . HIS A 1 104 ? -1.054 -14.187 3.406 1.00 94.88 104 HIS A N 1
ATOM 786 C CA . HIS A 1 104 ? -0.730 -13.756 4.757 1.00 94.88 104 HIS A CA 1
ATOM 787 C C . HIS A 1 104 ? -0.585 -12.235 4.825 1.00 94.88 104 HIS A C 1
ATOM 789 O O . HIS A 1 104 ? -0.327 -11.557 3.830 1.00 94.88 104 HIS A O 1
ATOM 795 N N . GLY A 1 105 ? -0.751 -11.691 6.029 1.00 95.81 105 GLY A N 1
ATOM 796 C CA . GLY A 1 105 ? -0.656 -10.255 6.270 1.00 95.81 105 GLY A CA 1
ATOM 797 C C . GLY A 1 105 ? -1.830 -9.430 5.758 1.00 95.81 105 GLY A C 1
ATOM 798 O O . GLY A 1 105 ? -1.694 -8.226 5.529 1.00 95.81 105 GLY A O 1
ATOM 799 N N . VAL A 1 106 ? -2.984 -10.072 5.584 1.00 97.50 106 VAL A N 1
ATOM 800 C CA . VAL A 1 106 ? -4.230 -9.438 5.156 1.00 97.50 106 VAL A CA 1
ATOM 801 C C . VAL A 1 106 ? -5.260 -9.410 6.277 1.00 97.50 106 VAL A C 1
ATOM 803 O O . VAL A 1 106 ? -5.223 -10.228 7.197 1.00 97.50 106 VAL A O 1
ATOM 806 N N . VAL A 1 107 ? -6.192 -8.464 6.194 1.00 97.56 107 VAL A N 1
ATOM 807 C CA . VAL A 1 107 ? -7.318 -8.319 7.123 1.00 97.56 107 VAL A CA 1
ATOM 808 C C . VAL A 1 107 ? -8.618 -8.027 6.383 1.00 97.56 107 VAL A C 1
ATOM 810 O O . VAL A 1 107 ? -8.617 -7.452 5.293 1.00 97.56 107 VAL A O 1
ATOM 813 N N . LEU A 1 108 ? -9.735 -8.417 6.994 1.00 96.69 108 LEU A N 1
ATOM 814 C CA . LEU A 1 108 ? -11.081 -8.102 6.536 1.00 96.69 108 LEU A CA 1
ATOM 815 C C . LEU A 1 108 ? -11.501 -6.724 7.061 1.00 96.69 108 LEU A C 1
ATOM 817 O O . LEU A 1 108 ? -11.603 -6.515 8.277 1.00 96.69 108 LEU A O 1
ATOM 821 N N . ALA A 1 109 ? -11.756 -5.791 6.149 1.00 95.12 109 ALA A N 1
ATOM 822 C CA . ALA A 1 109 ? -12.238 -4.455 6.465 1.00 95.12 109 ALA A CA 1
ATOM 823 C C . ALA A 1 109 ? -13.777 -4.414 6.624 1.00 95.12 109 ALA A C 1
ATOM 825 O O . ALA A 1 109 ? -14.482 -5.226 6.016 1.00 95.12 109 ALA A O 1
ATOM 826 N N . PRO A 1 110 ? -14.322 -3.462 7.411 1.00 89.81 110 PRO A N 1
ATOM 827 C CA . PRO A 1 110 ? -15.767 -3.290 7.602 1.00 89.81 110 PRO A CA 1
ATOM 828 C C . PRO A 1 110 ? -16.576 -3.076 6.316 1.00 89.81 110 PRO A C 1
ATOM 830 O O . PRO A 1 110 ? -17.753 -3.427 6.267 1.00 89.81 110 PRO A O 1
ATOM 833 N N . ASP A 1 111 ? -15.962 -2.521 5.270 1.00 86.44 111 ASP A N 1
ATOM 834 C CA . ASP A 1 111 ? -16.578 -2.345 3.949 1.00 86.44 111 ASP A CA 1
ATOM 835 C C . ASP A 1 111 ? -16.680 -3.655 3.133 1.00 86.44 111 ASP A C 1
ATOM 837 O O . ASP A 1 111 ? -17.179 -3.651 2.006 1.00 86.44 111 ASP A O 1
ATOM 841 N N . GLY A 1 112 ? -16.222 -4.777 3.699 1.00 89.56 112 GLY A N 1
ATOM 842 C CA . GLY A 1 112 ? -16.220 -6.105 3.091 1.00 89.56 112 GLY A CA 1
ATOM 843 C C . GLY A 1 112 ? -15.014 -6.382 2.197 1.00 89.56 112 GLY A C 1
ATOM 844 O O . GLY A 1 112 ? -14.930 -7.479 1.643 1.00 89.56 112 GLY A O 1
ATOM 845 N N . SER A 1 113 ? -14.082 -5.436 2.049 1.00 93.00 113 SER A N 1
ATOM 846 C CA . SER A 1 113 ? -12.849 -5.641 1.290 1.00 93.00 113 SER A CA 1
ATOM 847 C C . SER A 1 113 ? -11.785 -6.374 2.108 1.00 93.00 113 SER A C 1
ATOM 849 O O . SER A 1 113 ? -11.748 -6.295 3.336 1.00 93.00 113 SER A O 1
ATOM 851 N N . THR A 1 114 ? -10.894 -7.082 1.416 1.00 96.44 114 THR A N 1
ATOM 852 C CA . THR A 1 114 ? -9.683 -7.652 2.018 1.00 96.44 114 THR A CA 1
ATOM 853 C C . THR A 1 114 ? -8.502 -6.741 1.705 1.00 96.44 114 THR A C 1
ATOM 855 O O . THR A 1 114 ? -8.396 -6.242 0.583 1.00 96.44 114 THR A O 1
ATOM 858 N N . VAL A 1 115 ? -7.649 -6.478 2.696 1.00 97.94 115 VAL A N 1
ATOM 859 C CA . VAL A 1 115 ? -6.589 -5.462 2.617 1.00 97.94 115 VAL A CA 1
ATOM 860 C C . VAL A 1 115 ? -5.290 -6.016 3.188 1.00 97.94 115 VAL A C 1
ATOM 862 O O . VAL A 1 115 ? -5.272 -6.482 4.326 1.00 97.94 115 VAL A O 1
ATOM 865 N N . ALA A 1 116 ? -4.197 -5.931 2.430 1.00 97.88 116 ALA A N 1
ATOM 866 C CA . ALA A 1 116 ? -2.856 -6.200 2.936 1.00 97.88 116 ALA A CA 1
ATOM 867 C C . ALA A 1 116 ? -2.372 -5.051 3.825 1.00 97.88 116 ALA A C 1
ATOM 869 O O . ALA A 1 116 ? -2.359 -3.887 3.423 1.00 97.88 116 ALA A O 1
ATOM 870 N N . VAL A 1 117 ? -1.949 -5.381 5.042 1.00 98.00 117 VAL A N 1
ATOM 871 C CA . VAL A 1 117 ? -1.625 -4.387 6.072 1.00 98.00 117 VAL A CA 1
ATOM 872 C C . VAL A 1 117 ? -0.240 -3.780 5.857 1.00 98.00 117 VAL A C 1
ATOM 874 O O . VAL A 1 117 ? -0.078 -2.574 6.013 1.00 98.00 117 VAL A O 1
ATOM 877 N N . ALA A 1 118 ? 0.750 -4.575 5.449 1.00 95.94 118 ALA A N 1
ATOM 878 C CA . ALA A 1 118 ? 2.116 -4.094 5.238 1.00 95.94 118 ALA A CA 1
ATOM 879 C C . ALA A 1 118 ? 2.217 -2.899 4.256 1.00 95.94 118 ALA A C 1
ATOM 881 O O . ALA A 1 118 ? 2.745 -1.860 4.660 1.00 95.94 118 ALA A O 1
ATOM 882 N N . PRO A 1 119 ? 1.684 -2.957 3.015 1.00 97.31 119 PRO A N 1
ATOM 883 C CA . PRO A 1 119 ? 1.750 -1.809 2.104 1.00 97.31 119 PRO A CA 1
ATOM 884 C C . PRO A 1 119 ? 0.899 -0.615 2.576 1.00 97.31 119 PRO A C 1
ATOM 886 O O . PRO A 1 119 ? 1.289 0.532 2.354 1.00 97.31 119 PRO A O 1
ATOM 889 N N . LEU A 1 120 ? -0.203 -0.857 3.300 1.00 98.50 120 LEU A N 1
ATOM 890 C CA . LEU A 1 120 ? -0.990 0.203 3.941 1.00 98.50 120 LEU A CA 1
ATOM 891 C C . LEU A 1 120 ? -0.146 0.969 4.971 1.00 98.50 120 LEU A C 1
ATOM 893 O O . LEU A 1 120 ? -0.057 2.195 4.915 1.00 98.50 120 LEU A O 1
ATOM 897 N N . LEU A 1 121 ? 0.503 0.253 5.893 1.00 97.00 121 LEU A N 1
ATOM 898 C CA . LEU A 1 121 ? 1.348 0.852 6.928 1.00 97.00 121 LEU A CA 1
ATOM 899 C C . LEU A 1 121 ? 2.566 1.566 6.340 1.00 97.00 121 LEU A C 1
ATOM 901 O O . LEU A 1 121 ? 2.930 2.632 6.831 1.00 97.00 121 LEU A O 1
ATOM 905 N N . ALA A 1 122 ? 3.169 1.017 5.282 1.00 96.31 122 ALA A N 1
ATOM 906 C CA . ALA A 1 122 ? 4.289 1.651 4.591 1.00 96.31 122 ALA A CA 1
ATOM 907 C C . ALA A 1 122 ? 3.892 3.012 3.995 1.00 96.31 122 ALA A C 1
ATOM 909 O O . ALA A 1 122 ? 4.646 3.979 4.101 1.00 96.31 122 ALA A O 1
ATOM 910 N N . GLY A 1 123 ? 2.686 3.109 3.426 1.00 97.81 123 GLY A N 1
ATOM 911 C CA . GLY A 1 123 ? 2.147 4.369 2.916 1.00 97.81 123 GLY A CA 1
ATOM 912 C C . GLY A 1 123 ? 1.833 5.387 4.014 1.00 97.81 123 GLY A C 1
ATOM 913 O O . GLY A 1 123 ? 2.203 6.555 3.892 1.00 97.81 123 GLY A O 1
ATOM 914 N N . LEU A 1 124 ? 1.228 4.943 5.124 1.00 97.25 124 LEU A N 1
ATOM 915 C CA . LEU A 1 124 ? 1.009 5.800 6.296 1.00 97.25 124 LEU A CA 1
ATOM 916 C C . LEU A 1 124 ? 2.335 6.338 6.850 1.00 97.25 124 LEU A C 1
ATOM 918 O O . LEU A 1 124 ? 2.433 7.530 7.136 1.00 97.25 124 LEU A O 1
ATOM 922 N N . GLU A 1 125 ? 3.362 5.489 6.952 1.00 95.25 125 GLU A N 1
ATOM 923 C CA . GLU A 1 125 ? 4.688 5.900 7.418 1.00 95.25 125 GLU A CA 1
ATOM 924 C C . GLU A 1 125 ? 5.334 6.925 6.486 1.00 95.25 125 GLU A C 1
ATOM 926 O O . GLU A 1 125 ? 5.789 7.973 6.945 1.00 95.25 125 GLU A O 1
ATOM 931 N N . ALA A 1 126 ? 5.323 6.672 5.174 1.00 96.00 126 ALA A N 1
ATOM 932 C CA . ALA A 1 126 ? 5.831 7.625 4.189 1.00 96.00 126 ALA A CA 1
ATOM 933 C C . ALA A 1 126 ? 5.106 8.978 4.278 1.00 96.00 126 ALA A C 1
ATOM 935 O O . ALA A 1 126 ? 5.746 10.027 4.203 1.00 96.00 126 ALA A O 1
ATOM 936 N N . GLY A 1 127 ? 3.786 8.965 4.489 1.00 95.81 127 GLY A N 1
ATOM 937 C CA . GLY A 1 127 ? 2.992 10.174 4.696 1.00 95.81 127 GLY A CA 1
ATOM 938 C C . GLY A 1 127 ? 3.392 10.944 5.953 1.00 95.81 127 GLY A C 1
ATOM 939 O O . GLY A 1 127 ? 3.589 12.158 5.894 1.00 95.81 127 GLY A O 1
ATOM 940 N N . LEU A 1 128 ? 3.579 10.247 7.079 1.00 94.06 128 LEU A N 1
ATOM 941 C CA . LEU A 1 128 ? 4.001 10.860 8.342 1.00 94.06 128 LEU A CA 1
ATOM 942 C C . LEU A 1 128 ? 5.418 11.445 8.274 1.00 94.06 128 LEU A C 1
ATOM 944 O O . LEU A 1 128 ? 5.663 12.519 8.829 1.00 94.06 128 LEU A O 1
ATOM 948 N N . ARG A 1 129 ? 6.331 10.773 7.568 1.00 92.00 129 ARG A N 1
ATOM 949 C CA . ARG A 1 129 ? 7.708 11.233 7.310 1.00 92.00 129 ARG A CA 1
ATOM 950 C C . ARG A 1 129 ? 7.789 12.352 6.270 1.00 92.00 129 ARG A C 1
ATOM 952 O O . ARG A 1 129 ? 8.853 12.940 6.085 1.00 92.00 129 ARG A O 1
ATOM 959 N N . GLY A 1 130 ? 6.676 12.646 5.604 1.00 92.56 130 GLY A N 1
ATOM 960 C CA . GLY A 1 130 ? 6.616 13.536 4.459 1.00 92.56 130 GLY A CA 1
ATOM 961 C C . GLY A 1 130 ? 6.964 12.807 3.161 1.00 92.56 130 GLY A C 1
ATOM 962 O O . GLY A 1 130 ? 8.007 12.158 3.029 1.00 92.56 130 GLY A O 1
ATOM 963 N N . ARG A 1 131 ? 6.081 12.965 2.173 1.00 94.44 131 ARG A N 1
ATOM 964 C CA . ARG A 1 131 ? 6.308 12.504 0.804 1.00 94.44 131 ARG A CA 1
ATOM 965 C C . ARG A 1 131 ? 7.473 13.288 0.197 1.00 94.44 131 ARG A C 1
ATOM 967 O O . ARG A 1 131 ? 7.474 14.519 0.224 1.00 94.44 131 ARG A O 1
ATOM 974 N N . LYS A 1 132 ? 8.469 12.587 -0.343 1.00 93.75 132 LYS A N 1
ATOM 975 C CA . LYS A 1 132 ? 9.694 13.183 -0.889 1.00 93.75 132 LYS A CA 1
ATOM 976 C C . LYS A 1 132 ? 10.282 12.363 -2.030 1.00 93.75 132 LYS A C 1
ATOM 978 O O . LYS A 1 132 ? 10.149 11.143 -2.090 1.00 93.75 132 LYS A O 1
ATOM 983 N N . ALA A 1 133 ? 11.009 13.060 -2.896 1.00 93.69 133 ALA A N 1
ATOM 984 C CA . ALA A 1 133 ? 11.835 12.451 -3.924 1.00 93.69 133 ALA A CA 1
ATOM 985 C C . ALA A 1 133 ? 13.211 12.077 -3.345 1.00 93.69 133 ALA A C 1
ATOM 987 O O . ALA A 1 133 ? 13.985 12.942 -2.932 1.00 93.69 133 ALA A O 1
ATOM 988 N N . VAL A 1 134 ? 13.529 10.786 -3.333 1.00 92.19 134 VAL A N 1
ATOM 989 C CA . VAL A 1 134 ? 14.826 10.233 -2.937 1.00 92.19 134 VAL A CA 1
ATOM 990 C C . VAL A 1 134 ? 15.667 10.028 -4.185 1.00 92.19 134 VAL A C 1
ATOM 992 O O . VAL A 1 134 ? 15.330 9.261 -5.083 1.00 92.19 134 VAL A O 1
ATOM 995 N N . ALA A 1 135 ? 16.769 10.752 -4.275 1.00 89.44 135 ALA A N 1
ATOM 996 C CA . ALA A 1 135 ? 17.535 10.827 -5.503 1.00 89.44 135 ALA A CA 1
ATOM 997 C C . ALA A 1 135 ? 18.368 9.544 -5.734 1.00 89.44 135 ALA A C 1
ATOM 999 O O . ALA A 1 135 ? 19.047 9.067 -4.827 1.00 89.44 135 ALA A O 1
ATOM 1000 N N . LEU A 1 136 ? 18.356 8.993 -6.955 1.00 84.38 136 LEU A N 1
ATOM 1001 C CA . LEU A 1 136 ? 19.067 7.741 -7.285 1.00 84.38 136 LEU A CA 1
ATOM 1002 C C . LEU A 1 136 ? 20.595 7.913 -7.237 1.00 84.38 136 LEU A C 1
ATOM 1004 O O . LEU A 1 136 ? 21.064 9.022 -7.434 1.00 84.38 136 LEU A O 1
ATOM 1008 N N . PRO A 1 137 ? 21.431 6.893 -7.022 1.00 79.44 137 PRO A N 1
ATOM 1009 C CA . PRO A 1 137 ? 22.883 7.052 -7.172 1.00 79.44 137 PRO A CA 1
ATOM 1010 C C . PRO A 1 137 ? 23.293 7.674 -8.527 1.00 79.44 137 PRO A C 1
ATOM 1012 O O . PRO A 1 137 ? 22.639 7.467 -9.549 1.00 79.44 137 PRO A O 1
ATOM 1015 N N . VAL A 1 138 ? 24.331 8.523 -8.533 1.00 71.00 138 VAL A N 1
ATOM 1016 C CA . VAL A 1 138 ? 24.692 9.392 -9.682 1.00 71.00 138 VAL A CA 1
ATOM 1017 C C . VAL A 1 138 ? 24.997 8.591 -10.955 1.00 71.00 138 VAL A C 1
ATOM 1019 O O . VAL A 1 138 ? 24.633 9.002 -12.055 1.00 71.00 138 VAL A O 1
ATOM 1022 N N . ASP A 1 139 ? 25.601 7.419 -10.801 1.00 72.50 139 ASP A N 1
ATOM 1023 C CA . ASP A 1 139 ? 25.893 6.441 -11.852 1.00 72.50 139 ASP A CA 1
ATOM 1024 C C . ASP A 1 139 ? 24.631 5.859 -12.518 1.00 72.50 139 ASP A C 1
ATOM 1026 O O . ASP A 1 139 ? 24.672 5.408 -13.669 1.00 72.50 139 ASP A O 1
ATOM 1030 N N . LEU A 1 140 ? 23.488 5.903 -11.830 1.00 69.00 140 LEU A N 1
ATOM 1031 C CA . LEU A 1 140 ? 22.186 5.491 -12.356 1.00 69.00 140 LEU A CA 1
ATOM 1032 C C . LEU A 1 140 ? 21.443 6.630 -13.063 1.00 69.00 140 LEU A C 1
ATOM 1034 O O . LEU A 1 140 ? 20.671 6.357 -13.978 1.00 69.00 140 LEU A O 1
ATOM 1038 N N . ARG A 1 141 ? 21.723 7.894 -12.714 1.00 60.38 141 ARG A N 1
ATOM 1039 C CA . ARG A 1 141 ? 21.074 9.078 -13.314 1.00 60.38 141 ARG A CA 1
ATOM 1040 C C . ARG A 1 141 ? 21.627 9.463 -14.693 1.00 60.38 141 ARG A C 1
ATOM 1042 O O . ARG A 1 141 ? 20.920 10.080 -15.480 1.00 60.38 141 ARG A O 1
ATOM 1049 N N . ALA A 1 142 ? 22.896 9.157 -14.971 1.00 53.25 142 ALA A N 1
ATOM 1050 C CA . ALA A 1 142 ? 23.666 9.810 -16.036 1.00 53.25 142 ALA A CA 1
ATOM 1051 C C . ALA A 1 142 ? 23.749 9.065 -17.386 1.00 53.25 142 ALA A C 1
ATOM 1053 O O . ALA A 1 142 ? 24.501 9.503 -18.253 1.00 53.25 142 ALA A O 1
ATOM 1054 N N . ALA A 1 143 ? 23.032 7.957 -17.597 1.00 46.62 143 ALA A N 1
ATOM 1055 C CA . ALA A 1 143 ? 23.137 7.205 -18.853 1.00 46.62 143 ALA A CA 1
ATOM 1056 C C . ALA A 1 143 ? 22.041 7.621 -19.857 1.00 46.62 143 ALA A C 1
ATOM 1058 O O . ALA A 1 143 ? 20.859 7.404 -19.571 1.00 46.62 143 ALA A O 1
ATOM 1059 N N . PRO A 1 144 ? 22.397 8.185 -21.029 1.00 45.84 144 PRO A N 1
ATOM 1060 C CA . PRO A 1 144 ? 21.493 8.267 -22.167 1.00 45.84 144 PRO A CA 1
ATOM 1061 C C . PRO A 1 144 ? 21.269 6.858 -22.719 1.00 45.84 144 PRO A C 1
ATOM 1063 O O . PRO A 1 144 ? 22.223 6.094 -22.882 1.00 45.84 144 PRO A O 1
ATOM 1066 N N . LEU A 1 145 ? 20.018 6.527 -23.022 1.00 47.06 145 LEU A N 1
ATOM 1067 C CA . LEU A 1 145 ? 19.690 5.352 -23.818 1.00 47.06 145 LEU A CA 1
ATOM 1068 C C . LEU A 1 145 ? 20.086 5.648 -25.279 1.00 47.06 145 LEU A C 1
ATOM 1070 O O . LEU A 1 145 ? 19.377 6.342 -25.994 1.00 47.06 145 LEU A O 1
ATOM 1074 N N . ASP A 1 146 ? 21.280 5.164 -25.628 1.00 39.34 146 ASP A N 1
ATOM 1075 C CA . ASP A 1 146 ? 21.939 5.006 -26.934 1.00 39.34 146 ASP A CA 1
ATOM 1076 C C . ASP A 1 146 ? 22.289 6.225 -27.833 1.00 39.34 146 ASP A C 1
ATOM 1078 O O . ASP A 1 146 ? 21.457 6.885 -28.439 1.00 39.34 146 ASP A O 1
ATOM 1082 N N . ALA A 1 147 ? 23.614 6.369 -28.004 1.00 36.41 147 ALA A N 1
ATOM 1083 C CA . ALA A 1 147 ? 24.391 6.672 -29.219 1.00 36.41 147 ALA A CA 1
ATOM 1084 C C . ALA A 1 147 ? 24.307 8.038 -29.961 1.00 36.41 147 ALA A C 1
ATOM 1086 O O . ALA A 1 147 ? 23.402 8.309 -30.737 1.00 36.41 147 ALA A O 1
ATOM 1087 N N . ARG A 1 148 ? 25.470 8.718 -29.915 1.00 37.12 148 ARG A N 1
ATOM 1088 C CA . ARG A 1 148 ? 26.161 9.500 -30.972 1.00 37.12 148 ARG A CA 1
ATOM 1089 C C . ARG A 1 148 ? 25.642 10.890 -31.406 1.00 37.12 148 ARG A C 1
ATOM 1091 O O . ARG A 1 148 ? 24.648 11.033 -32.097 1.00 37.12 148 ARG A O 1
ATOM 1098 N N . ASP A 1 149 ? 26.542 11.843 -31.142 1.00 33.56 149 ASP A N 1
ATOM 1099 C CA . ASP A 1 149 ? 26.910 13.064 -31.873 1.00 33.56 149 ASP A CA 1
ATOM 1100 C C . ASP A 1 149 ? 25.993 14.308 -31.910 1.00 33.56 149 ASP A C 1
ATOM 1102 O O . ASP A 1 149 ? 24.900 14.333 -32.461 1.00 33.56 149 ASP A O 1
ATOM 1106 N N . ASN A 1 150 ? 26.645 15.394 -31.466 1.00 30.31 150 ASN A N 1
ATOM 1107 C CA . ASN A 1 150 ? 26.528 16.808 -31.840 1.00 30.31 150 ASN A CA 1
ATOM 1108 C C . ASN A 1 150 ? 25.585 17.743 -31.060 1.00 30.31 150 ASN A C 1
ATOM 1110 O O . ASN A 1 150 ? 24.428 17.944 -31.390 1.00 30.31 150 ASN A O 1
ATOM 1114 N N . HIS A 1 151 ? 26.234 18.436 -30.113 1.00 31.11 151 HIS A N 1
ATOM 1115 C CA . HIS A 1 151 ? 26.302 19.898 -29.966 1.00 31.11 151 HIS A CA 1
ATOM 1116 C C . HIS A 1 151 ? 25.011 20.737 -29.842 1.00 31.11 151 HIS A C 1
ATOM 1118 O O . HIS A 1 151 ? 24.238 20.869 -30.780 1.00 31.11 151 HIS A O 1
ATOM 1124 N N . LEU A 1 152 ? 25.022 21.515 -28.743 1.00 30.75 152 LEU A N 1
ATOM 1125 C CA . LEU A 1 152 ? 24.382 22.817 -28.464 1.00 30.75 152 LEU A CA 1
ATOM 1126 C C . LEU A 1 152 ? 23.091 22.803 -27.628 1.00 30.75 152 LEU A C 1
ATOM 1128 O O . LEU A 1 152 ? 22.035 22.393 -28.085 1.00 30.75 152 LEU A O 1
ATOM 1132 N N . GLY A 1 153 ? 23.182 23.440 -26.450 1.00 25.98 153 GLY A N 1
ATOM 1133 C CA . GLY A 1 153 ? 22.117 24.334 -25.975 1.00 25.98 153 GLY A CA 1
ATOM 1134 C C . GLY A 1 153 ? 21.421 23.996 -24.655 1.00 25.98 153 GLY A C 1
ATOM 1135 O O . GLY A 1 153 ? 20.299 23.525 -24.658 1.00 25.98 153 GLY A O 1
ATOM 1136 N N . ALA A 1 154 ? 22.088 24.309 -23.542 1.00 28.08 154 ALA A N 1
ATOM 1137 C CA . ALA A 1 154 ? 21.560 24.921 -22.311 1.00 28.08 154 ALA A CA 1
ATOM 1138 C C . ALA A 1 154 ? 20.072 24.743 -21.893 1.00 28.08 154 ALA A C 1
ATOM 1140 O O . ALA A 1 154 ? 19.172 25.344 -22.463 1.00 28.08 154 ALA A O 1
ATOM 1141 N N . GLY A 1 155 ? 19.892 24.082 -20.740 1.00 32.38 155 GLY A N 1
ATOM 1142 C CA . GLY A 1 155 ? 19.238 24.620 -19.533 1.00 32.38 155 GLY A CA 1
ATOM 1143 C C . GLY A 1 155 ? 17.770 25.062 -19.596 1.00 32.38 155 GLY A C 1
ATOM 1144 O O . GLY A 1 155 ? 17.482 26.199 -19.954 1.00 32.38 155 GLY A O 1
ATOM 1145 N N . ALA A 1 156 ? 16.868 24.238 -19.052 1.00 26.83 156 ALA A N 1
ATOM 1146 C CA . ALA A 1 156 ? 15.530 24.663 -18.639 1.00 26.83 156 ALA A CA 1
ATOM 1147 C C . ALA A 1 156 ? 15.224 24.170 -17.212 1.00 26.83 156 ALA A C 1
ATOM 1149 O O . ALA A 1 156 ? 15.168 22.971 -16.949 1.00 26.83 156 ALA A O 1
ATOM 1150 N N . ASN A 1 157 ? 15.046 25.120 -16.289 1.00 28.23 157 ASN A N 1
ATOM 1151 C CA . ASN A 1 157 ? 14.495 24.891 -14.954 1.00 28.23 157 ASN A CA 1
ATOM 1152 C C . ASN A 1 157 ? 13.015 24.512 -15.079 1.00 28.23 157 ASN A C 1
ATOM 1154 O O . ASN A 1 157 ? 12.231 25.297 -15.610 1.00 28.23 157 ASN A O 1
ATOM 1158 N N . LEU A 1 158 ? 12.617 23.365 -14.530 1.00 25.95 158 LEU A N 1
ATOM 1159 C CA . LEU A 1 158 ? 11.209 22.995 -14.385 1.00 25.95 158 LEU A CA 1
ATOM 1160 C C . LEU A 1 158 ? 10.770 23.248 -12.938 1.00 25.95 158 LEU A C 1
ATOM 1162 O O . LEU A 1 158 ? 11.025 22.450 -12.041 1.00 25.95 158 LEU A O 1
ATOM 1166 N N . SER A 1 159 ? 10.119 24.395 -12.723 1.00 25.25 159 SER A N 1
ATOM 1167 C CA . SER A 1 159 ? 9.220 24.601 -11.584 1.00 25.25 159 SER A CA 1
ATOM 1168 C C . SER A 1 159 ? 7.928 23.842 -11.854 1.00 25.25 159 SER A C 1
ATOM 1170 O O . SER A 1 159 ? 7.234 24.132 -12.826 1.00 25.25 159 SER A O 1
ATOM 1172 N N . ILE A 1 160 ? 7.598 22.887 -10.989 1.00 28.00 160 ILE A N 1
ATOM 1173 C CA . ILE A 1 160 ? 6.287 22.241 -10.976 1.00 28.00 160 ILE A CA 1
ATOM 1174 C C . ILE A 1 160 ? 5.407 23.043 -10.019 1.00 28.00 160 ILE A C 1
ATOM 1176 O O . ILE A 1 160 ? 5.431 22.848 -8.808 1.00 28.00 160 ILE A O 1
ATOM 1180 N N . THR A 1 161 ? 4.621 23.959 -10.571 1.00 29.06 161 THR A N 1
ATOM 1181 C CA . THR A 1 161 ? 3.385 24.422 -9.944 1.00 29.06 161 THR A CA 1
ATOM 1182 C C . THR A 1 161 ? 2.261 24.193 -10.940 1.00 29.06 161 THR A C 1
ATOM 1184 O O . THR A 1 161 ? 2.186 24.838 -11.980 1.00 29.06 161 THR A O 1
ATOM 1187 N N . ASN A 1 162 ? 1.365 23.261 -10.625 1.00 27.89 162 ASN A N 1
ATOM 1188 C CA . ASN A 1 162 ? 0.033 23.276 -11.205 1.00 27.89 162 ASN A CA 1
ATOM 1189 C C . ASN A 1 162 ? -0.989 22.990 -10.097 1.00 27.89 162 ASN A C 1
ATOM 1191 O O . ASN A 1 162 ? -1.136 21.840 -9.683 1.00 27.89 162 ASN A O 1
ATOM 1195 N N . PRO A 1 163 ? -1.661 24.020 -9.560 1.00 33.50 163 PRO A N 1
ATOM 1196 C CA . PRO A 1 163 ? -2.768 23.837 -8.642 1.00 33.50 163 PRO A CA 1
ATOM 1197 C C . PRO A 1 163 ? -4.052 23.589 -9.442 1.00 33.50 163 PRO A C 1
ATOM 1199 O O . PRO A 1 163 ? -4.511 24.451 -10.187 1.00 33.50 163 PRO A O 1
ATOM 1202 N N . LYS A 1 164 ? -4.688 22.434 -9.236 1.00 28.95 164 LYS A N 1
ATOM 1203 C CA . LYS A 1 164 ? -6.131 22.291 -9.469 1.00 28.95 164 LYS A CA 1
ATOM 1204 C C . LYS A 1 164 ? -6.809 22.158 -8.112 1.00 28.95 164 LYS A C 1
ATOM 1206 O O . LYS A 1 164 ? -6.902 21.074 -7.548 1.00 28.95 164 LYS A O 1
ATOM 1211 N N . ALA A 1 165 ? -7.199 23.310 -7.576 1.00 31.95 165 ALA A N 1
ATOM 1212 C CA . ALA A 1 165 ? -8.006 23.439 -6.374 1.00 31.95 165 ALA A CA 1
ATOM 1213 C C . ALA A 1 165 ? -9.500 23.514 -6.732 1.00 31.95 165 ALA A C 1
ATOM 1215 O O . ALA A 1 165 ? -9.882 24.063 -7.769 1.00 31.95 165 ALA A O 1
ATOM 1216 N N . PHE A 1 166 ? -10.325 22.972 -5.837 1.00 31.58 166 PHE A N 1
ATOM 1217 C CA . PHE A 1 166 ? -11.742 23.302 -5.670 1.00 31.58 166 PHE A CA 1
ATOM 1218 C C . PHE A 1 166 ? -11.889 24.748 -5.133 1.00 31.58 166 PHE A C 1
ATOM 1220 O O . PHE A 1 166 ? -10.908 25.300 -4.632 1.00 31.58 166 PHE A O 1
ATOM 1227 N N . PRO A 1 167 ? -13.057 25.401 -5.291 1.00 32.69 167 PRO A N 1
ATOM 1228 C CA . PRO A 1 167 ? -13.128 26.854 -5.419 1.00 32.69 167 PRO A CA 1
ATOM 1229 C C . PRO A 1 167 ? -13.192 27.585 -4.074 1.00 32.69 167 PRO A C 1
ATOM 1231 O O . PRO A 1 167 ? -13.859 27.124 -3.150 1.00 32.69 167 PRO A O 1
ATOM 1234 N N . ASP A 1 168 ? -12.603 28.782 -4.029 1.00 28.20 168 ASP A N 1
ATOM 1235 C CA . ASP A 1 168 ? -12.999 29.839 -3.097 1.00 28.20 168 ASP A CA 1
ATOM 1236 C C . ASP A 1 168 ? -13.170 31.174 -3.845 1.00 28.20 168 ASP A C 1
ATOM 1238 O O . ASP A 1 168 ? -12.555 31.429 -4.882 1.00 28.20 168 ASP A O 1
ATOM 1242 N N . VAL A 1 169 ? -14.103 31.967 -3.337 1.00 32.69 169 VAL A N 1
ATOM 1243 C CA . VAL A 1 169 ? -14.763 33.130 -3.925 1.00 32.69 169 VAL A CA 1
ATOM 1244 C C . VAL A 1 169 ? -13.990 34.401 -3.579 1.00 32.69 169 VAL A C 1
ATOM 1246 O O . VAL A 1 169 ? -13.753 34.649 -2.402 1.00 32.69 169 VAL A O 1
ATOM 1249 N N . SER A 1 170 ? -13.681 35.255 -4.563 1.00 29.84 170 SER A N 1
ATOM 1250 C CA . SER A 1 170 ? -13.906 36.716 -4.516 1.00 29.84 170 SER A CA 1
ATOM 1251 C C . SER A 1 170 ? -13.341 37.430 -5.748 1.00 29.84 170 SER A C 1
ATOM 1253 O O . SER A 1 170 ? -12.356 37.023 -6.352 1.00 29.84 170 SER A O 1
ATOM 1255 N N . ASP A 1 171 ? -14.064 38.483 -6.100 1.00 28.14 171 ASP A N 1
ATOM 1256 C CA . ASP A 1 171 ? -14.135 39.229 -7.351 1.00 28.14 171 ASP A CA 1
ATOM 1257 C C . ASP A 1 171 ? -13.021 40.290 -7.534 1.00 28.14 171 ASP A C 1
ATOM 1259 O O . ASP A 1 171 ? -12.375 40.701 -6.571 1.00 28.14 171 ASP A O 1
ATOM 1263 N N . VAL A 1 172 ? -12.940 40.799 -8.774 1.00 29.52 172 VAL A N 1
ATOM 1264 C CA . VAL A 1 172 ? -12.366 42.073 -9.268 1.00 29.52 172 VAL A CA 1
ATOM 1265 C C . VAL A 1 172 ? -11.120 42.002 -10.187 1.00 29.52 172 VAL A C 1
ATOM 1267 O O . VAL A 1 172 ? -9.974 41.853 -9.775 1.00 29.52 172 VAL A O 1
ATOM 1270 N N . SER A 1 173 ? -11.431 42.200 -11.478 1.00 29.73 173 SER A N 1
ATOM 1271 C CA . SER A 1 173 ? -10.639 42.604 -12.670 1.00 29.73 173 SER A CA 1
ATOM 1272 C C . SER A 1 173 ? -9.948 43.993 -12.520 1.00 29.73 173 SER A C 1
ATOM 1274 O O . SER A 1 173 ? -10.316 44.690 -11.575 1.00 29.73 173 SER A O 1
ATOM 1276 N N . PRO A 1 174 ? -9.071 44.506 -13.438 1.00 41.59 174 PRO A N 1
ATOM 1277 C CA . PRO A 1 174 ? -8.965 44.187 -14.875 1.00 41.59 174 PRO A CA 1
ATOM 1278 C C . PRO A 1 174 ? -7.559 44.057 -15.524 1.00 41.59 174 PRO A C 1
ATOM 1280 O O . PRO A 1 174 ? -6.527 44.429 -14.974 1.00 41.59 174 PRO A O 1
ATOM 1283 N N . GLU A 1 175 ? -7.609 43.519 -16.752 1.00 26.09 175 GLU A N 1
ATOM 1284 C CA . GLU A 1 175 ? -6.655 43.494 -17.893 1.00 26.09 175 GLU A CA 1
ATOM 1285 C C . GLU A 1 175 ? -6.135 44.898 -18.343 1.00 26.09 175 GLU A C 1
ATOM 1287 O O . GLU A 1 175 ? -6.594 45.877 -17.747 1.00 26.09 175 GLU A O 1
ATOM 1292 N N . PRO A 1 176 ? -5.290 45.091 -19.411 1.00 45.41 176 PRO A N 1
ATOM 1293 C CA . PRO A 1 176 ? -4.939 44.194 -20.546 1.00 45.41 176 PRO A CA 1
ATOM 1294 C C . PRO A 1 176 ? -3.455 44.173 -21.007 1.00 45.41 176 PRO A C 1
ATOM 1296 O O . PRO A 1 176 ? -2.647 44.992 -20.573 1.00 45.41 176 PRO A O 1
ATOM 1299 N N . THR A 1 177 ? -3.108 43.279 -21.957 1.00 26.41 177 THR A N 1
ATOM 1300 C CA . THR A 1 177 ? -2.480 43.599 -23.281 1.00 26.41 177 THR A CA 1
ATOM 1301 C C . THR A 1 177 ? -1.839 42.362 -23.958 1.00 26.41 177 THR A C 1
ATOM 1303 O O . THR A 1 177 ? -0.700 41.995 -23.695 1.00 26.41 177 THR A O 1
ATOM 1306 N N . SER A 1 178 ? -2.621 41.740 -24.848 1.00 26.94 178 SER A N 1
ATOM 1307 C CA . SER A 1 178 ? -2.339 41.224 -26.212 1.00 26.94 178 SER A CA 1
ATOM 1308 C C . SER A 1 178 ? -0.903 40.940 -26.731 1.00 26.94 178 SER A C 1
ATOM 1310 O O . SER A 1 178 ? -0.108 41.870 -26.851 1.00 26.94 178 SER A O 1
ATOM 1312 N N . LEU A 1 179 ? -0.659 39.730 -27.280 1.00 26.73 179 LEU A N 1
ATOM 1313 C CA . LEU A 1 179 ? -0.567 39.401 -28.738 1.00 26.73 179 LEU A CA 1
ATOM 1314 C C . LEU A 1 179 ? -0.069 37.933 -28.996 1.00 26.73 179 LEU A C 1
ATOM 1316 O O . LEU A 1 179 ? 0.629 37.393 -28.142 1.00 26.73 179 LEU A O 1
ATOM 1320 N N . PRO A 1 180 ? -0.425 37.281 -30.136 1.00 33.84 180 PRO A N 1
ATOM 1321 C CA . PRO A 1 180 ? -0.236 35.840 -30.452 1.00 33.84 180 PRO A CA 1
ATOM 1322 C C . PRO A 1 180 ? 0.838 35.621 -31.562 1.00 33.84 180 PRO A C 1
ATOM 1324 O O . PRO A 1 180 ? 1.549 36.583 -31.855 1.00 33.84 180 PRO A O 1
ATOM 1327 N N . PRO A 1 181 ? 0.879 34.509 -32.343 1.00 48.06 181 PRO A N 1
ATOM 1328 C CA . PRO A 1 181 ? 0.625 33.069 -32.124 1.00 48.06 181 PRO A CA 1
ATOM 1329 C C . PRO A 1 181 ? 1.905 32.232 -32.429 1.00 48.06 181 PRO A C 1
ATOM 1331 O O . PRO A 1 181 ? 2.933 32.794 -32.775 1.00 48.06 181 PRO A O 1
ATOM 1334 N N . ASP A 1 182 ? 1.866 30.898 -32.323 1.00 26.03 182 ASP A N 1
ATOM 1335 C CA . ASP A 1 182 ? 2.234 30.030 -33.461 1.00 26.03 182 ASP A CA 1
ATOM 1336 C C . ASP A 1 182 ? 2.017 28.547 -33.146 1.00 26.03 182 ASP A C 1
ATOM 1338 O O . ASP A 1 182 ? 2.425 28.009 -32.116 1.00 26.03 182 ASP A O 1
ATOM 1342 N N . GLY A 1 183 ? 1.305 27.894 -34.062 1.00 33.75 183 GLY A N 1
ATOM 1343 C CA . GLY A 1 183 ? 1.023 26.473 -34.020 1.00 33.75 183 GLY A CA 1
ATOM 1344 C C . GLY A 1 183 ? 2.242 25.653 -34.419 1.00 33.75 183 GLY A C 1
ATOM 1345 O O . GLY A 1 183 ? 2.938 25.956 -35.384 1.00 33.75 183 GLY A O 1
ATOM 1346 N N . SER A 1 184 ? 2.455 24.553 -33.710 1.00 28.62 184 SER A N 1
ATOM 1347 C CA . SER A 1 184 ? 3.207 23.409 -34.214 1.00 28.62 184 SER A CA 1
ATOM 1348 C C . SER A 1 184 ? 2.651 22.151 -33.567 1.00 28.62 184 SER A C 1
ATOM 1350 O O . SER A 1 184 ? 2.957 21.795 -32.434 1.00 28.62 184 SER A O 1
ATOM 1352 N N . THR A 1 185 ? 1.767 21.501 -34.313 1.00 33.06 185 THR A N 1
ATOM 1353 C CA . THR A 1 185 ? 1.416 20.096 -34.153 1.00 33.06 185 THR A CA 1
ATOM 1354 C C . THR A 1 185 ? 2.653 19.238 -34.408 1.00 33.06 185 THR A C 1
ATOM 1356 O O . THR A 1 185 ? 3.103 19.174 -35.551 1.00 33.06 185 THR A O 1
ATOM 1359 N N . THR A 1 186 ? 3.147 18.522 -33.395 1.00 28.09 186 THR A N 1
ATOM 1360 C CA . THR A 1 186 ? 3.960 17.321 -33.639 1.00 28.09 186 THR A CA 1
ATOM 1361 C C . THR A 1 186 ? 3.751 16.251 -32.565 1.00 28.09 186 THR A C 1
ATOM 1363 O O . THR A 1 186 ? 3.688 16.535 -31.375 1.00 28.09 186 THR A O 1
ATOM 1366 N N . SER A 1 187 ? 3.588 15.036 -33.086 1.00 26.69 187 SER A N 1
ATOM 1367 C CA . SER A 1 187 ? 3.256 13.720 -32.527 1.00 26.69 187 SER A CA 1
ATOM 1368 C C . SER A 1 187 ? 4.024 13.274 -31.264 1.00 26.69 187 SER A C 1
ATOM 1370 O O . SER A 1 187 ? 5.174 13.674 -31.092 1.00 26.69 187 SER A O 1
ATOM 1372 N N . PRO A 1 188 ? 3.444 12.382 -30.428 1.00 38.47 188 PRO A N 1
ATOM 1373 C CA . PRO A 1 188 ? 4.089 11.863 -29.226 1.00 38.47 188 PRO A CA 1
ATOM 1374 C C . PRO A 1 188 ? 5.012 10.678 -29.545 1.00 38.47 188 PRO A C 1
ATOM 1376 O O . PRO A 1 188 ? 4.688 9.837 -30.385 1.00 38.47 188 PRO A O 1
ATOM 1379 N N . GLY A 1 189 ? 6.136 10.591 -28.833 1.00 36.62 189 GLY A N 1
ATOM 1380 C CA . GLY A 1 189 ? 6.969 9.392 -28.766 1.00 36.62 189 GLY A CA 1
ATOM 1381 C C . GLY A 1 189 ? 8.465 9.659 -28.922 1.00 36.62 189 GLY A C 1
ATOM 1382 O O . GLY A 1 189 ? 8.893 10.323 -29.863 1.00 36.62 189 GLY A O 1
ATOM 1383 N N . THR A 1 190 ? 9.243 9.001 -28.058 1.00 38.59 190 THR A N 1
ATOM 1384 C CA . THR A 1 190 ? 10.711 8.818 -28.066 1.00 38.59 190 THR A CA 1
ATOM 1385 C C . THR A 1 190 ? 11.517 9.815 -27.224 1.00 38.59 190 THR A C 1
ATOM 1387 O O . THR A 1 190 ? 11.868 10.901 -27.672 1.00 38.59 190 THR A O 1
ATOM 1390 N N . GLY A 1 191 ? 11.856 9.393 -25.997 1.00 35.19 191 GLY A N 1
ATOM 1391 C CA . GLY A 1 191 ? 12.817 10.072 -25.122 1.00 35.19 191 GLY A CA 1
ATOM 1392 C C . GLY A 1 191 ? 12.550 9.877 -23.628 1.00 35.19 191 GLY A C 1
ATOM 1393 O O . GLY A 1 191 ? 12.465 10.859 -22.900 1.00 35.19 191 GLY A O 1
ATOM 1394 N N . ALA A 1 192 ? 12.373 8.640 -23.148 1.00 41.03 192 ALA A N 1
ATOM 1395 C CA . ALA A 1 192 ? 12.283 8.402 -21.706 1.00 41.03 192 ALA A CA 1
ATOM 1396 C C . ALA A 1 192 ? 13.671 8.617 -21.077 1.00 41.03 192 ALA A C 1
ATOM 1398 O O . ALA A 1 192 ? 14.546 7.754 -21.142 1.00 41.03 192 ALA A O 1
ATOM 1399 N N . HIS A 1 193 ? 13.895 9.805 -20.519 1.00 56.59 193 HIS A N 1
ATOM 1400 C CA . HIS A 1 193 ? 15.066 10.082 -19.697 1.00 56.59 193 HIS A CA 1
ATOM 1401 C C . HIS A 1 193 ? 15.060 9.167 -18.462 1.00 56.59 193 HIS A C 1
ATOM 1403 O O . HIS A 1 193 ? 14.006 8.933 -17.871 1.00 56.59 193 HIS A O 1
ATOM 1409 N N . SER A 1 194 ? 16.235 8.660 -18.068 1.00 62.03 194 SER A N 1
ATOM 1410 C CA . SER A 1 194 ? 16.396 7.896 -16.823 1.00 62.03 194 SER A CA 1
ATOM 1411 C C . SER A 1 194 ? 15.799 8.677 -15.644 1.00 62.03 194 SER A C 1
ATOM 1413 O O . SER A 1 194 ? 16.096 9.872 -15.518 1.00 62.03 194 SER A O 1
ATOM 1415 N N . PRO A 1 195 ? 14.974 8.055 -14.780 1.00 74.50 195 PRO A N 1
ATOM 1416 C CA . PRO A 1 195 ? 14.344 8.770 -13.687 1.00 74.50 195 PRO A CA 1
ATOM 1417 C C . PRO A 1 195 ? 15.434 9.302 -12.746 1.00 74.50 195 PRO A C 1
ATOM 1419 O O . PRO A 1 195 ? 16.379 8.581 -12.418 1.00 74.50 195 PRO A O 1
ATOM 1422 N N . PRO A 1 196 ? 15.355 10.567 -12.308 1.00 79.88 196 PRO A N 1
ATOM 1423 C CA . PRO A 1 196 ? 16.385 11.155 -11.453 1.00 79.88 196 PRO A CA 1
ATOM 1424 C C . PRO A 1 196 ? 16.241 10.735 -9.980 1.00 79.88 196 PRO A C 1
ATOM 1426 O O . PRO A 1 196 ? 17.197 10.819 -9.201 1.00 79.88 196 PRO A O 1
ATOM 1429 N N . SER A 1 197 ? 15.047 10.294 -9.584 1.00 91.31 197 SER A N 1
ATOM 1430 C CA . SER A 1 197 ? 14.660 10.052 -8.197 1.00 91.31 197 SER A CA 1
ATOM 1431 C C . SER A 1 197 ? 13.508 9.062 -8.087 1.00 91.31 197 SER A C 1
ATOM 1433 O O . SER A 1 197 ? 12.783 8.830 -9.048 1.00 91.31 197 SER A O 1
ATOM 1435 N N . VAL A 1 198 ? 13.335 8.542 -6.879 1.00 93.81 198 VAL A N 1
ATOM 1436 C CA . VAL A 1 198 ? 12.248 7.673 -6.440 1.00 93.81 198 VAL A CA 1
ATOM 1437 C C . VAL A 1 198 ? 11.329 8.470 -5.516 1.00 93.81 198 VAL A C 1
ATOM 1439 O O . VAL A 1 198 ? 11.797 9.044 -4.538 1.00 93.81 198 VAL A O 1
ATOM 1442 N N . ASP A 1 199 ? 10.033 8.502 -5.788 1.00 95.81 199 ASP A N 1
ATOM 1443 C CA . ASP A 1 199 ? 9.013 8.960 -4.845 1.00 95.81 199 ASP A CA 1
ATOM 1444 C C . ASP A 1 199 ? 8.892 7.930 -3.715 1.00 95.81 199 ASP A C 1
ATOM 1446 O O . ASP A 1 199 ? 8.512 6.781 -3.956 1.00 95.81 199 ASP A O 1
ATOM 1450 N N . ASN A 1 200 ? 9.245 8.314 -2.484 1.00 96.50 200 ASN A N 1
ATOM 1451 C CA . ASN A 1 200 ? 9.269 7.372 -1.367 1.00 96.50 200 ASN A CA 1
ATOM 1452 C C . ASN A 1 200 ? 7.895 6.745 -1.090 1.00 96.50 200 ASN A C 1
ATOM 1454 O O . ASN A 1 200 ? 7.845 5.568 -0.754 1.00 96.50 200 ASN A O 1
ATOM 1458 N N . LEU A 1 201 ? 6.795 7.483 -1.262 1.00 97.62 201 LEU A N 1
ATOM 1459 C CA . LEU A 1 201 ? 5.443 6.995 -1.011 1.00 97.62 201 LEU A CA 1
ATOM 1460 C C . LEU A 1 201 ? 5.038 5.952 -2.053 1.00 97.62 201 LEU A C 1
ATOM 1462 O O . LEU A 1 201 ? 4.598 4.860 -1.691 1.00 97.62 201 LEU A O 1
ATOM 1466 N N . LEU A 1 202 ? 5.213 6.251 -3.341 1.00 97.25 202 LEU A N 1
ATOM 1467 C CA . LEU A 1 202 ? 4.859 5.307 -4.407 1.00 97.25 202 LEU A CA 1
ATOM 1468 C C . LEU A 1 202 ? 5.771 4.078 -4.404 1.00 97.25 202 LEU A C 1
ATOM 1470 O O . LEU A 1 202 ? 5.309 2.966 -4.657 1.00 97.25 202 LEU A O 1
ATOM 1474 N N . ALA A 1 203 ? 7.046 4.248 -4.067 1.00 96.81 203 ALA A N 1
ATOM 1475 C CA . ALA A 1 203 ? 8.021 3.168 -4.035 1.00 96.81 203 ALA A CA 1
ATOM 1476 C C . ALA A 1 203 ? 7.749 2.112 -2.964 1.00 96.81 203 ALA A C 1
ATOM 1478 O O . ALA A 1 203 ? 7.861 0.918 -3.250 1.00 96.81 203 ALA A O 1
ATOM 1479 N N . VAL A 1 204 ? 7.388 2.535 -1.748 1.00 95.94 204 VAL A N 1
ATOM 1480 C CA . VAL A 1 204 ? 7.143 1.618 -0.621 1.00 95.94 204 VAL A CA 1
ATOM 1481 C C . VAL A 1 204 ? 5.751 0.987 -0.647 1.00 95.94 204 VAL A C 1
ATOM 1483 O O . VAL A 1 204 ? 5.546 -0.038 -0.004 1.00 95.94 204 VAL A O 1
ATOM 1486 N N . THR A 1 205 ? 4.805 1.580 -1.380 1.00 97.19 205 THR A N 1
ATOM 1487 C CA . THR A 1 205 ? 3.426 1.078 -1.483 1.00 97.19 205 THR A CA 1
ATOM 1488 C C . THR A 1 205 ? 3.214 0.200 -2.712 1.00 97.19 205 THR A C 1
ATOM 1490 O O . THR A 1 205 ? 2.657 -0.887 -2.588 1.00 97.19 205 THR A O 1
ATOM 1493 N N . LEU A 1 206 ? 3.654 0.647 -3.894 1.00 95.94 206 LEU A N 1
ATOM 1494 C CA . LEU A 1 206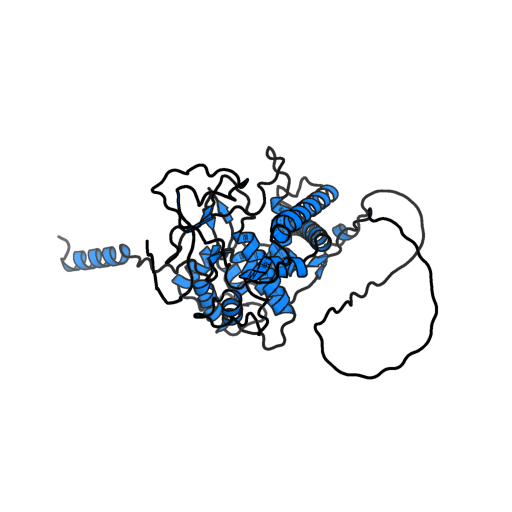 ? 3.213 0.076 -5.169 1.00 95.94 206 LEU A CA 1
ATOM 1495 C C . LEU A 1 206 ? 4.363 -0.212 -6.142 1.00 95.94 206 LEU A C 1
ATOM 1497 O O . LEU A 1 206 ? 4.477 -1.326 -6.653 1.00 95.94 206 LEU A O 1
ATOM 1501 N N . ALA A 1 207 ? 5.226 0.768 -6.408 1.00 97.25 207 ALA A N 1
ATOM 1502 C CA . ALA A 1 207 ? 6.116 0.745 -7.565 1.00 97.25 207 ALA A CA 1
ATOM 1503 C C . ALA A 1 207 ? 7.174 -0.370 -7.501 1.00 97.25 207 ALA A C 1
ATOM 1505 O O . ALA A 1 207 ? 7.422 -1.044 -8.502 1.00 97.25 207 ALA A O 1
ATOM 1506 N N . ARG A 1 208 ? 7.752 -0.640 -6.320 1.00 95.75 208 ARG A N 1
ATOM 1507 C CA . ARG A 1 208 ? 8.668 -1.779 -6.140 1.00 95.75 208 ARG A CA 1
ATOM 1508 C C . ARG A 1 208 ? 7.972 -3.117 -6.385 1.00 95.75 208 ARG A C 1
ATOM 1510 O O . ARG A 1 208 ? 8.535 -3.974 -7.061 1.00 95.75 208 ARG A O 1
ATOM 1517 N N . ALA A 1 209 ? 6.775 -3.300 -5.834 1.00 94.75 209 ALA A N 1
ATOM 1518 C CA . ALA A 1 209 ? 6.045 -4.560 -5.936 1.00 94.75 209 ALA A CA 1
ATOM 1519 C C . ALA A 1 209 ? 5.585 -4.834 -7.375 1.00 94.75 209 ALA A C 1
ATOM 1521 O O . ALA A 1 209 ? 5.759 -5.948 -7.865 1.00 94.75 209 ALA A O 1
ATOM 1522 N N . LEU A 1 210 ? 5.090 -3.805 -8.075 1.00 95.00 210 LEU A N 1
ATOM 1523 C CA . LEU A 1 210 ? 4.787 -3.870 -9.506 1.00 95.00 210 LEU A CA 1
ATOM 1524 C C . LEU A 1 210 ? 6.010 -4.280 -10.323 1.00 95.00 210 LEU A C 1
ATOM 1526 O O . LEU A 1 210 ? 5.934 -5.215 -11.113 1.00 95.00 210 LEU A O 1
ATOM 1530 N N . GLY A 1 211 ? 7.148 -3.618 -10.101 1.00 94.19 211 GLY A N 1
ATOM 1531 C CA . GLY A 1 211 ? 8.375 -3.935 -10.820 1.00 94.19 211 GLY A CA 1
ATOM 1532 C C . GLY A 1 211 ? 8.809 -5.385 -10.624 1.00 94.19 211 GLY A C 1
ATOM 1533 O O . GLY A 1 211 ? 9.086 -6.069 -11.603 1.00 94.19 211 GLY A O 1
ATOM 1534 N N . LEU A 1 212 ? 8.834 -5.860 -9.374 1.00 92.12 212 LEU A N 1
ATOM 1535 C CA . LEU A 1 212 ? 9.244 -7.226 -9.035 1.00 92.12 212 LEU A CA 1
ATOM 1536 C C . LEU A 1 212 ? 8.322 -8.293 -9.636 1.00 92.12 212 LEU A C 1
ATOM 1538 O O . LEU A 1 212 ? 8.809 -9.295 -10.150 1.00 92.12 212 LEU A O 1
ATOM 1542 N N . ALA A 1 213 ? 7.006 -8.079 -9.602 1.00 90.44 213 ALA A N 1
ATOM 1543 C CA . ALA A 1 213 ? 6.037 -9.051 -10.107 1.00 90.44 213 ALA A CA 1
ATOM 1544 C C . ALA A 1 213 ? 6.069 -9.216 -11.636 1.00 90.44 213 ALA A C 1
ATOM 1546 O O . ALA A 1 213 ? 5.640 -10.245 -12.150 1.00 90.44 213 ALA A O 1
ATOM 1547 N N . PHE A 1 214 ? 6.573 -8.212 -12.356 1.00 91.06 214 PHE A N 1
ATOM 1548 C CA . PHE A 1 214 ? 6.696 -8.226 -13.815 1.00 91.06 214 PHE A CA 1
ATOM 1549 C C . PHE A 1 214 ? 8.110 -8.570 -14.300 1.00 91.06 214 PHE A C 1
ATOM 1551 O O . PHE A 1 214 ? 8.357 -8.558 -15.510 1.00 91.06 214 PHE A O 1
ATOM 1558 N N . LEU A 1 215 ? 9.044 -8.890 -13.394 1.00 89.44 215 LEU A N 1
ATOM 1559 C CA . LEU A 1 215 ? 10.352 -9.397 -13.799 1.00 89.44 215 LEU A CA 1
ATOM 1560 C C . LEU A 1 215 ? 10.193 -10.741 -14.534 1.00 89.44 215 LEU A C 1
ATOM 1562 O O . LEU A 1 215 ? 9.410 -11.588 -14.100 1.00 89.44 215 LEU A O 1
ATOM 1566 N N . PRO A 1 216 ? 10.946 -10.978 -15.624 1.00 83.50 216 PRO A N 1
ATOM 1567 C CA . PRO A 1 216 ? 10.890 -12.244 -16.346 1.00 83.50 216 PRO A CA 1
ATOM 1568 C C . PRO A 1 216 ? 11.274 -13.430 -15.452 1.00 83.50 216 PRO A C 1
ATOM 1570 O O . PRO A 1 216 ? 12.331 -13.421 -14.816 1.00 83.50 216 PRO A O 1
ATOM 1573 N N . VAL A 1 217 ? 10.457 -14.486 -15.456 1.00 76.56 217 VAL A N 1
ATOM 1574 C CA . VAL A 1 217 ? 10.744 -15.736 -14.738 1.00 76.56 217 VAL A CA 1
ATOM 1575 C C . VAL A 1 217 ? 11.072 -16.846 -15.747 1.00 76.56 217 VAL A C 1
ATOM 1577 O O . VAL A 1 217 ? 10.311 -17.064 -16.693 1.00 76.56 217 VAL A O 1
ATOM 1580 N N . PRO A 1 218 ? 12.188 -17.588 -15.584 1.00 70.94 218 PRO A N 1
ATOM 1581 C CA . PRO A 1 218 ? 12.507 -18.709 -16.463 1.00 70.94 218 PRO A CA 1
ATOM 1582 C C . PRO A 1 218 ? 11.366 -19.734 -16.515 1.00 70.94 218 PRO A C 1
ATOM 1584 O O . PRO A 1 218 ? 10.948 -20.260 -15.488 1.00 70.94 218 PRO A O 1
ATOM 1587 N N . GLY A 1 219 ? 10.876 -20.035 -17.719 1.00 68.75 219 GLY A N 1
ATOM 1588 C CA . GLY A 1 219 ? 9.793 -21.003 -17.928 1.00 68.75 219 GLY A CA 1
ATOM 1589 C C . GLY A 1 219 ? 8.373 -20.450 -17.761 1.00 68.75 219 GLY A C 1
ATOM 1590 O O . GLY A 1 219 ? 7.435 -21.181 -18.067 1.00 68.75 219 GLY A O 1
ATOM 1591 N N . ASN A 1 220 ? 8.204 -19.184 -17.360 1.00 66.06 220 ASN A N 1
ATOM 1592 C CA . ASN A 1 220 ? 6.917 -18.489 -17.385 1.00 66.06 220 ASN A CA 1
ATOM 1593 C C . ASN A 1 220 ? 7.079 -17.086 -18.010 1.00 66.06 220 ASN A C 1
ATOM 1595 O O . ASN A 1 220 ? 7.447 -16.140 -17.313 1.00 66.06 220 ASN A O 1
ATOM 1599 N N . PRO A 1 221 ? 6.886 -16.949 -19.335 1.00 57.53 221 PRO A N 1
ATOM 1600 C CA . PRO A 1 221 ? 7.120 -15.689 -20.042 1.00 57.53 221 PRO A CA 1
ATOM 1601 C C . PRO A 1 221 ? 6.038 -14.629 -19.785 1.00 57.53 221 PRO A C 1
ATOM 1603 O O . PRO A 1 221 ? 6.280 -13.451 -20.060 1.00 57.53 221 PRO A O 1
ATOM 1606 N N . ASP A 1 222 ? 4.876 -15.026 -19.259 1.00 61.00 222 ASP A N 1
ATOM 1607 C CA . ASP A 1 222 ? 3.800 -14.108 -18.900 1.00 61.00 222 ASP A CA 1
ATOM 1608 C C . ASP A 1 222 ? 3.639 -14.041 -17.376 1.00 61.00 222 ASP A C 1
ATOM 1610 O O . ASP A 1 222 ? 3.552 -15.081 -16.724 1.00 61.00 222 ASP A O 1
ATOM 1614 N N . PRO A 1 223 ? 3.608 -12.833 -16.784 1.00 63.16 223 PRO A N 1
ATOM 1615 C CA . PRO A 1 223 ? 3.363 -12.695 -15.359 1.00 63.16 223 PRO A CA 1
ATOM 1616 C C . PRO A 1 223 ? 1.979 -13.254 -15.020 1.00 63.16 223 PRO A C 1
ATOM 1618 O O . PRO A 1 223 ? 1.008 -13.029 -15.750 1.00 63.16 223 PRO A O 1
ATOM 1621 N N . ASP A 1 224 ? 1.889 -13.960 -13.892 1.00 66.94 224 ASP A N 1
ATOM 1622 C CA . ASP A 1 224 ? 0.612 -14.326 -13.285 1.00 66.94 224 ASP A CA 1
ATOM 1623 C C . ASP A 1 224 ? -0.197 -13.028 -13.124 1.00 66.94 224 ASP A C 1
ATOM 1625 O O . ASP A 1 224 ? 0.230 -12.114 -12.413 1.00 66.94 224 ASP A O 1
ATOM 1629 N N . GLY A 1 225 ? -1.303 -12.909 -13.867 1.00 66.50 225 GLY A N 1
ATOM 1630 C CA . GLY A 1 225 ? -2.049 -11.658 -14.014 1.00 66.50 225 GLY A CA 1
ATOM 1631 C C . GLY A 1 225 ? -2.401 -10.970 -12.686 1.00 66.50 225 GLY A C 1
ATOM 1632 O O . GLY A 1 225 ? -2.426 -11.579 -11.619 1.00 66.50 225 GLY A O 1
ATOM 1633 N N . LEU A 1 226 ? -2.699 -9.672 -12.754 1.00 81.81 226 LEU A N 1
ATOM 1634 C CA . LEU A 1 226 ? -2.997 -8.859 -11.574 1.00 81.81 226 LEU A CA 1
ATOM 1635 C C . LEU A 1 226 ? -4.315 -9.254 -10.895 1.00 81.81 226 LEU A C 1
ATOM 1637 O O . LEU A 1 226 ? -5.342 -9.428 -11.553 1.00 81.81 226 LEU A O 1
ATOM 1641 N N . GLY A 1 227 ? -4.313 -9.246 -9.562 1.00 80.50 227 GLY A N 1
ATOM 1642 C CA . GLY A 1 227 ? -5.536 -9.227 -8.771 1.00 80.50 227 GLY A CA 1
ATOM 1643 C C . GLY A 1 227 ? -6.217 -10.583 -8.626 1.00 80.50 227 GLY A C 1
ATOM 1644 O O . GLY A 1 227 ? -7.440 -10.660 -8.756 1.00 80.50 227 GLY A O 1
ATOM 1645 N N . SER A 1 228 ? -5.461 -11.641 -8.319 1.00 87.44 228 SER A N 1
ATOM 1646 C CA . SER A 1 228 ? -6.061 -12.843 -7.731 1.00 87.44 228 SER A CA 1
ATOM 1647 C C . SER A 1 228 ? -6.798 -12.471 -6.442 1.00 87.44 228 SER A C 1
ATOM 1649 O O . SER A 1 228 ? -6.310 -11.675 -5.638 1.00 87.44 228 SER A O 1
ATOM 1651 N N . ASP A 1 229 ? -7.997 -13.016 -6.268 1.00 88.31 229 ASP A N 1
ATOM 1652 C CA . ASP A 1 229 ? -8.848 -12.779 -5.100 1.00 88.31 229 ASP A CA 1
ATOM 1653 C C . ASP A 1 229 ? -9.057 -14.094 -4.344 1.00 88.31 229 ASP A C 1
ATOM 1655 O O . ASP A 1 229 ? -8.701 -15.166 -4.838 1.00 88.31 229 ASP A O 1
ATOM 1659 N N . GLY A 1 230 ? -9.633 -14.025 -3.152 1.00 90.38 230 GLY A N 1
ATOM 1660 C CA . GLY A 1 230 ? -9.746 -15.162 -2.251 1.00 90.38 230 GLY A CA 1
ATOM 1661 C C . GLY A 1 230 ? -11.021 -15.180 -1.419 1.00 90.38 230 GLY A C 1
ATOM 1662 O O . GLY A 1 230 ? -11.963 -14.415 -1.633 1.00 90.38 230 GLY A O 1
ATOM 1663 N N . CYS A 1 231 ? -11.051 -16.096 -0.461 1.00 92.81 231 CYS A N 1
ATOM 1664 C CA . CYS A 1 231 ? -12.118 -16.233 0.514 1.00 92.81 231 CYS A CA 1
ATOM 1665 C C . CYS A 1 231 ? -11.549 -16.363 1.931 1.00 92.81 231 CYS A C 1
ATOM 1667 O O . CYS A 1 231 ? -10.467 -16.913 2.150 1.00 92.81 231 CYS A O 1
ATOM 1669 N N . TRP A 1 232 ? -12.301 -15.850 2.901 1.00 94.50 232 TRP A N 1
ATOM 1670 C CA . TRP A 1 232 ? -12.004 -15.998 4.320 1.00 94.50 232 TRP A CA 1
ATOM 1671 C C . TRP A 1 232 ? -12.537 -17.327 4.847 1.00 94.50 232 TRP A C 1
ATOM 1673 O O . TRP A 1 232 ? -13.637 -17.767 4.489 1.00 94.50 232 TRP A O 1
ATOM 1683 N N . ASP A 1 233 ? -11.799 -17.927 5.778 1.00 92.56 233 ASP A N 1
ATOM 1684 C CA . ASP A 1 233 ? -12.267 -19.085 6.535 1.00 92.56 233 ASP A CA 1
ATOM 1685 C C . ASP A 1 233 ? -13.555 -18.766 7.303 1.00 92.56 233 ASP A C 1
ATOM 1687 O O . ASP A 1 233 ? -14.481 -19.571 7.304 1.00 92.56 233 ASP A O 1
ATOM 1691 N N . ARG A 1 234 ? -13.651 -17.585 7.932 1.00 90.62 234 ARG A N 1
ATOM 1692 C CA . ARG A 1 234 ? -14.847 -17.096 8.640 1.00 90.62 234 ARG A CA 1
ATOM 1693 C C . ARG A 1 234 ? -14.928 -15.578 8.587 1.00 90.62 234 ARG A C 1
ATOM 1695 O O . ARG A 1 234 ? -13.972 -14.898 8.919 1.00 90.62 234 ARG A O 1
ATOM 1702 N N . ILE A 1 235 ? -16.107 -15.038 8.292 1.00 89.56 235 ILE A N 1
ATOM 1703 C CA . ILE A 1 235 ? -16.310 -13.580 8.235 1.00 89.56 235 ILE A CA 1
ATOM 1704 C C . ILE A 1 235 ? -16.408 -12.959 9.640 1.00 89.56 235 ILE A C 1
ATOM 1706 O O . ILE A 1 235 ? -15.942 -11.849 9.850 1.00 89.56 235 ILE A O 1
ATOM 1710 N N . SER A 1 236 ? -16.982 -13.666 10.620 1.00 88.81 236 SER A N 1
ATOM 1711 C CA . SER A 1 236 ? -17.202 -13.129 11.976 1.00 88.81 236 SER A CA 1
ATOM 1712 C C . SER A 1 236 ? -15.971 -13.158 12.888 1.00 88.81 236 SER A C 1
ATOM 1714 O O . SER A 1 236 ? -15.929 -12.451 13.891 1.00 88.81 236 SER A O 1
ATOM 1716 N N . LYS A 1 237 ? -14.997 -14.025 12.588 1.00 92.00 237 LYS A N 1
ATOM 1717 C CA . LYS A 1 237 ? -13.720 -14.132 13.308 1.00 92.00 237 LYS A CA 1
ATOM 1718 C C . LYS A 1 237 ? -12.643 -14.665 12.344 1.00 92.00 237 LYS A C 1
ATOM 1720 O O . LYS A 1 237 ? -12.249 -15.823 12.500 1.00 92.00 237 LYS A O 1
ATOM 1725 N N . PRO A 1 238 ? -12.237 -13.873 11.333 1.00 94.38 238 PRO A N 1
ATOM 1726 C CA . PRO A 1 238 ? -11.311 -14.286 10.281 1.00 94.38 238 PRO A CA 1
ATOM 1727 C C . PRO A 1 238 ? -9.949 -14.664 10.846 1.00 94.38 238 PRO A C 1
ATOM 1729 O O . PRO A 1 238 ? -9.422 -13.979 11.729 1.00 94.38 238 PRO A O 1
ATOM 1732 N N . LYS A 1 239 ? -9.386 -15.759 10.332 1.00 93.94 239 LYS A N 1
ATOM 1733 C CA . LYS A 1 239 ? -8.066 -16.274 10.720 1.00 93.94 239 LYS A CA 1
ATOM 1734 C C . LYS A 1 239 ? -7.184 -16.644 9.536 1.00 93.94 239 LYS A C 1
ATOM 1736 O O . LYS A 1 239 ? -5.967 -16.584 9.675 1.00 93.94 239 LYS A O 1
ATOM 1741 N N . SER A 1 240 ? -7.759 -17.017 8.396 1.00 94.19 240 SER A N 1
ATOM 1742 C CA . SER A 1 240 ? -6.984 -17.330 7.193 1.00 94.19 240 SER A CA 1
ATOM 1743 C C . SER A 1 240 ? -7.710 -16.913 5.922 1.00 94.19 240 SER A C 1
ATOM 1745 O O . SER A 1 240 ? -8.928 -17.062 5.807 1.00 94.19 240 SER A O 1
ATOM 1747 N N . PHE A 1 241 ? -6.936 -16.426 4.953 1.00 94.44 241 PHE A N 1
ATOM 1748 C CA . PHE A 1 241 ? -7.413 -16.044 3.631 1.00 94.44 241 PHE A CA 1
ATOM 1749 C C . PHE A 1 241 ? -6.812 -16.984 2.582 1.00 94.44 241 PHE A C 1
ATOM 1751 O O . PHE A 1 241 ? -5.595 -17.160 2.513 1.00 94.44 241 PHE A O 1
ATOM 1758 N N . SER A 1 242 ? -7.678 -17.642 1.811 1.00 93.31 242 SER A N 1
ATOM 1759 C CA . SER A 1 242 ? -7.291 -18.597 0.766 1.00 93.31 242 SER A CA 1
ATOM 1760 C C . SER A 1 242 ? -7.563 -17.999 -0.604 1.00 93.31 242 SER A C 1
ATOM 1762 O O . SER A 1 242 ? -8.687 -17.579 -0.875 1.00 93.31 242 SER A O 1
ATOM 1764 N N . LEU A 1 243 ? -6.564 -17.988 -1.477 1.00 90.88 243 LEU A N 1
ATOM 1765 C CA . LEU A 1 243 ? -6.696 -17.520 -2.849 1.00 90.88 243 LEU A CA 1
ATOM 1766 C C . LEU A 1 243 ? -7.528 -18.491 -3.690 1.00 90.88 243 LEU A C 1
ATOM 1768 O O . LEU A 1 243 ? -7.433 -19.714 -3.576 1.00 90.88 243 LEU A O 1
ATOM 1772 N N . MET A 1 244 ? -8.344 -17.923 -4.571 1.00 83.25 244 MET A N 1
ATOM 1773 C CA . MET A 1 244 ? -9.086 -18.649 -5.589 1.00 83.25 244 MET A CA 1
ATOM 1774 C C . MET A 1 244 ? -8.259 -18.689 -6.875 1.00 83.25 244 MET A C 1
ATOM 1776 O O . MET A 1 244 ? -7.959 -17.657 -7.472 1.00 83.25 244 MET A O 1
ATOM 1780 N N . GLY A 1 245 ? -7.929 -19.895 -7.332 1.00 71.88 245 GLY A N 1
ATOM 1781 C CA . GLY A 1 245 ? -7.154 -20.117 -8.552 1.00 71.88 245 GLY A CA 1
ATOM 1782 C C . GLY A 1 245 ? -5.754 -20.656 -8.275 1.00 71.88 245 GLY A C 1
ATOM 1783 O O . GLY A 1 245 ? -5.405 -20.994 -7.151 1.00 71.88 245 GLY A O 1
ATOM 1784 N N . ASN A 1 246 ? -4.970 -20.789 -9.339 1.00 64.25 246 ASN A N 1
ATOM 1785 C CA . ASN A 1 246 ? -3.600 -21.306 -9.310 1.00 64.25 246 ASN A CA 1
ATOM 1786 C C . ASN A 1 246 ? -2.534 -20.196 -9.333 1.00 64.25 246 ASN A C 1
ATOM 1788 O O . ASN A 1 246 ? -1.350 -20.508 -9.436 1.00 64.25 246 ASN A O 1
ATOM 1792 N N . GLY A 1 247 ? -2.945 -18.925 -9.287 1.00 62.38 247 GLY A N 1
ATOM 1793 C CA . GLY A 1 247 ? -2.028 -17.790 -9.340 1.00 62.38 247 GLY A CA 1
ATOM 1794 C C . GLY A 1 247 ? -1.150 -17.730 -8.094 1.00 62.38 247 GLY A C 1
ATOM 1795 O O . GLY A 1 247 ? -1.657 -17.828 -6.979 1.00 62.38 247 GLY A O 1
ATOM 1796 N N . SER A 1 248 ? 0.158 -17.563 -8.294 1.00 69.81 248 SER A N 1
ATOM 1797 C CA . SER A 1 248 ? 1.141 -17.399 -7.210 1.00 69.81 248 SER A CA 1
ATOM 1798 C C . SER A 1 248 ? 1.640 -15.953 -7.092 1.00 69.81 248 SER A C 1
ATOM 1800 O O . SER A 1 248 ? 2.571 -15.676 -6.338 1.00 69.81 248 SER A O 1
ATOM 1802 N N . SER A 1 249 ? 1.039 -15.023 -7.846 1.00 82.81 249 SER A N 1
ATOM 1803 C CA . SER A 1 249 ? 1.405 -13.606 -7.821 1.00 82.81 249 SER A CA 1
ATOM 1804 C C . SER A 1 249 ? 1.192 -12.997 -6.438 1.00 82.81 249 SER A C 1
ATOM 1806 O O . SER A 1 249 ? 0.123 -13.130 -5.842 1.00 82.81 249 SER A O 1
ATOM 1808 N N . ALA A 1 250 ? 2.187 -12.246 -5.965 1.00 85.19 250 ALA A N 1
ATOM 1809 C CA . ALA A 1 250 ? 2.054 -11.429 -4.763 1.00 85.19 250 ALA A CA 1
ATOM 1810 C C . ALA A 1 250 ? 1.127 -10.213 -4.977 1.00 85.19 250 ALA A C 1
ATOM 1812 O O . ALA A 1 250 ? 0.684 -9.604 -4.008 1.00 85.19 250 ALA A O 1
ATOM 1813 N N . LEU A 1 251 ? 0.794 -9.856 -6.226 1.00 91.94 251 LEU A N 1
ATOM 1814 C CA . LEU A 1 251 ? -0.105 -8.742 -6.547 1.00 91.94 251 LEU A CA 1
ATOM 1815 C C . LEU A 1 251 ? -1.577 -9.171 -6.547 1.00 91.94 251 LEU A C 1
ATOM 1817 O O . LEU A 1 251 ? -2.289 -9.056 -7.549 1.00 91.94 251 LEU A O 1
ATOM 1821 N N . THR A 1 252 ? -2.031 -9.669 -5.403 1.00 93.31 252 THR A N 1
ATOM 1822 C CA . THR A 1 252 ? -3.430 -10.027 -5.145 1.00 93.31 252 THR A CA 1
ATOM 1823 C C . THR A 1 252 ? -4.321 -8.778 -5.089 1.00 93.31 252 THR A C 1
ATOM 1825 O O . THR A 1 252 ? -3.847 -7.641 -4.991 1.00 93.31 252 THR A O 1
ATOM 1828 N N . VAL A 1 253 ? -5.646 -8.961 -5.091 1.00 93.62 253 VAL A N 1
ATOM 1829 C CA . VAL A 1 253 ? -6.584 -7.853 -4.832 1.00 93.62 253 VAL A CA 1
ATOM 1830 C C . VAL A 1 253 ? -6.319 -7.225 -3.465 1.00 93.62 253 VAL A C 1
ATOM 1832 O O . VAL A 1 253 ? -6.381 -6.003 -3.344 1.00 93.62 253 VAL A O 1
ATOM 1835 N N . ALA A 1 254 ? -6.000 -8.030 -2.450 1.00 95.88 254 ALA A N 1
ATOM 1836 C CA . ALA A 1 254 ? -5.751 -7.537 -1.104 1.00 95.88 254 ALA A CA 1
ATOM 1837 C C . ALA A 1 254 ? -4.466 -6.708 -1.013 1.00 95.88 254 ALA A C 1
ATOM 1839 O O . ALA A 1 254 ? -4.482 -5.637 -0.398 1.00 95.88 254 ALA A O 1
ATOM 1840 N N . PHE A 1 255 ? -3.392 -7.146 -1.677 1.00 97.00 255 PHE A N 1
ATOM 1841 C CA . PHE A 1 255 ? -2.166 -6.367 -1.817 1.00 97.00 255 PHE A CA 1
ATOM 1842 C C . PHE A 1 255 ? -2.447 -5.015 -2.468 1.00 97.00 255 PHE A C 1
ATOM 1844 O O . PHE A 1 255 ? -2.120 -3.973 -1.903 1.00 97.00 255 PHE A O 1
ATOM 1851 N N . LEU A 1 256 ? -3.103 -5.023 -3.631 1.00 96.44 256 LEU A N 1
ATOM 1852 C CA . LEU A 1 256 ? -3.371 -3.807 -4.396 1.00 96.44 256 LEU A CA 1
ATOM 1853 C C . LEU A 1 256 ? -4.316 -2.857 -3.648 1.00 96.44 256 LEU A C 1
ATOM 1855 O O . LEU A 1 256 ? -4.121 -1.646 -3.697 1.00 96.44 256 LEU A O 1
ATOM 1859 N N . ASN A 1 257 ? -5.294 -3.387 -2.909 1.00 97.50 257 ASN A N 1
ATOM 1860 C CA . ASN A 1 257 ? -6.123 -2.601 -1.998 1.00 97.50 257 ASN A CA 1
ATOM 1861 C C . ASN A 1 257 ? -5.257 -1.909 -0.935 1.00 97.50 257 ASN A C 1
ATOM 1863 O O . ASN A 1 257 ? -5.295 -0.690 -0.833 1.00 97.50 257 ASN A O 1
ATOM 1867 N N . GLY A 1 258 ? -4.421 -2.659 -0.210 1.00 98.25 258 GLY A N 1
ATOM 1868 C CA . GLY A 1 258 ? -3.541 -2.095 0.819 1.00 98.25 258 GLY A CA 1
ATOM 1869 C C . GLY A 1 258 ? -2.542 -1.071 0.280 1.00 98.25 258 GLY A C 1
ATOM 1870 O O . GLY A 1 258 ? -2.328 -0.035 0.904 1.00 98.25 258 GLY A O 1
ATOM 1871 N N . ALA A 1 259 ? -1.974 -1.320 -0.901 1.00 98.06 259 ALA A N 1
ATOM 1872 C CA . ALA A 1 259 ? -1.071 -0.399 -1.586 1.00 98.06 259 ALA A CA 1
ATOM 1873 C C . ALA A 1 259 ? -1.760 0.913 -1.976 1.00 98.06 259 ALA A C 1
ATOM 1875 O O . ALA A 1 259 ? -1.221 1.988 -1.713 1.00 98.06 259 ALA A O 1
ATOM 1876 N N . LEU A 1 260 ? -2.962 0.842 -2.556 1.00 97.81 260 LEU A N 1
ATOM 1877 C CA . LEU A 1 260 ? -3.739 2.033 -2.894 1.00 97.81 260 LEU A CA 1
ATOM 1878 C C . LEU A 1 260 ? -4.174 2.805 -1.652 1.00 97.81 260 LEU A C 1
ATOM 1880 O O . LEU A 1 260 ? -4.033 4.025 -1.612 1.00 97.81 260 LEU A O 1
ATOM 1884 N N . ASP A 1 261 ? -4.671 2.100 -0.639 1.00 98.25 261 ASP A N 1
ATOM 1885 C CA . ASP A 1 261 ? -5.145 2.701 0.603 1.00 98.25 261 ASP A CA 1
ATOM 1886 C C . ASP A 1 261 ? -3.973 3.399 1.325 1.00 98.25 261 ASP A C 1
ATOM 1888 O O . ASP A 1 261 ? -4.096 4.549 1.750 1.00 98.25 261 ASP A O 1
ATOM 1892 N N . GLY A 1 262 ? -2.794 2.765 1.361 1.00 98.31 262 GLY A N 1
ATOM 1893 C CA . GLY A 1 262 ? -1.550 3.353 1.860 1.00 98.31 262 GLY A CA 1
ATOM 1894 C C . GLY A 1 262 ? -1.092 4.579 1.070 1.00 98.31 262 GLY A C 1
ATOM 1895 O O . GLY A 1 262 ? -0.735 5.588 1.676 1.00 98.31 262 GLY A O 1
ATOM 1896 N N . ALA A 1 263 ? -1.129 4.534 -0.265 1.00 98.06 263 ALA A N 1
ATOM 1897 C CA . ALA A 1 263 ? -0.747 5.666 -1.109 1.00 98.06 263 ALA A CA 1
ATOM 1898 C C . ALA A 1 263 ? -1.694 6.864 -0.925 1.00 98.06 263 ALA A C 1
ATOM 1900 O O . ALA A 1 263 ? -1.239 7.989 -0.737 1.00 98.06 263 ALA A O 1
ATOM 1901 N N . LEU A 1 264 ? -3.008 6.629 -0.914 1.00 97.75 264 LEU A N 1
ATOM 1902 C CA . LEU A 1 264 ? -4.019 7.676 -0.743 1.00 97.75 264 LEU A CA 1
ATOM 1903 C C . LEU A 1 264 ? -3.938 8.332 0.639 1.00 97.75 264 LEU A C 1
ATOM 1905 O O . LEU A 1 264 ? -3.931 9.559 0.753 1.00 97.75 264 LEU A O 1
ATOM 1909 N N . LEU A 1 265 ? -3.870 7.521 1.697 1.00 97.88 265 LEU A N 1
ATOM 1910 C CA . LEU A 1 265 ? -3.812 8.025 3.068 1.00 97.88 265 LEU A CA 1
ATOM 1911 C C . LEU A 1 265 ? -2.451 8.644 3.394 1.00 97.88 265 LEU A C 1
ATOM 1913 O O . LEU A 1 265 ? -2.398 9.648 4.101 1.00 97.88 265 LEU A O 1
ATOM 1917 N N . GLY A 1 266 ? -1.363 8.100 2.848 1.00 97.38 266 GLY A N 1
ATOM 1918 C CA . GLY A 1 266 ? -0.031 8.688 2.949 1.00 97.38 266 GLY A CA 1
ATOM 1919 C C . GLY A 1 266 ? 0.058 10.052 2.261 1.00 97.38 266 GLY A C 1
ATOM 1920 O O . GLY A 1 266 ? 0.559 11.011 2.848 1.00 97.38 266 GLY A O 1
ATOM 1921 N N . ASP A 1 267 ? -0.501 10.183 1.054 1.00 96.44 267 ASP A N 1
ATOM 1922 C CA . ASP A 1 267 ? -0.562 11.455 0.325 1.00 96.44 267 ASP A CA 1
ATOM 1923 C C . ASP A 1 267 ? -1.412 12.498 1.069 1.00 96.44 267 ASP A C 1
ATOM 1925 O O . ASP A 1 267 ? -1.035 13.670 1.160 1.00 96.44 267 ASP A O 1
ATOM 1929 N N . TYR A 1 268 ? -2.529 12.077 1.672 1.00 95.94 268 TYR A N 1
ATOM 1930 C CA . TYR A 1 268 ? -3.307 12.912 2.589 1.00 95.94 268 TYR A CA 1
ATOM 1931 C C . TYR A 1 268 ? -2.475 13.368 3.802 1.00 95.94 268 TYR A C 1
ATOM 1933 O O . TYR A 1 268 ? -2.356 14.571 4.038 1.00 95.94 268 TYR A O 1
ATOM 1941 N N . LEU A 1 269 ? -1.844 12.442 4.534 1.00 95.88 269 LEU A N 1
ATOM 1942 C CA . LEU A 1 269 ? -1.054 12.749 5.736 1.00 95.88 269 LEU A CA 1
ATOM 1943 C C . LEU A 1 269 ? 0.133 13.674 5.451 1.00 95.88 269 LEU A C 1
ATOM 1945 O O . LEU A 1 269 ? 0.436 14.541 6.267 1.00 95.88 269 LEU A O 1
ATOM 1949 N N . SER A 1 270 ? 0.757 13.540 4.279 1.00 95.12 270 SER A N 1
ATOM 1950 C CA . SER A 1 270 ? 1.889 14.382 3.871 1.00 95.12 270 SER A CA 1
ATOM 1951 C C . SER A 1 270 ? 1.530 15.864 3.696 1.00 95.12 270 SER A C 1
ATOM 1953 O O . SER A 1 270 ? 2.411 16.720 3.747 1.00 95.12 270 SER A O 1
ATOM 1955 N N . ARG A 1 271 ? 0.239 16.168 3.504 1.00 93.88 271 ARG A N 1
ATOM 1956 C CA . ARG A 1 271 ? -0.297 17.523 3.294 1.00 93.88 271 ARG A CA 1
ATOM 1957 C C . ARG A 1 271 ? -1.171 18.005 4.451 1.00 93.88 271 ARG A C 1
ATOM 1959 O O . ARG A 1 271 ? -1.543 19.177 4.476 1.00 93.88 271 ARG A O 1
ATOM 1966 N N . ALA A 1 272 ? -1.531 17.116 5.376 1.00 91.31 272 ALA A N 1
ATOM 1967 C CA . ALA A 1 272 ? -2.409 17.436 6.488 1.00 91.31 272 ALA A CA 1
ATOM 1968 C C . ALA A 1 272 ? -1.746 18.466 7.426 1.00 91.31 272 ALA A C 1
ATOM 1970 O O . ALA A 1 272 ? -0.566 18.313 7.761 1.00 91.31 272 ALA A O 1
ATOM 1971 N N . PRO A 1 273 ? -2.480 19.507 7.862 1.00 88.38 273 PRO A N 1
ATOM 1972 C CA . PRO A 1 273 ? -1.956 20.475 8.815 1.00 88.38 273 PRO A CA 1
ATOM 1973 C C . PRO A 1 273 ? -1.725 19.827 10.184 1.00 88.38 273 PRO A C 1
ATOM 1975 O O . PRO A 1 273 ? -2.419 18.883 10.563 1.00 88.38 273 PRO A O 1
ATOM 1978 N N . GLU A 1 274 ? -0.773 20.366 10.945 1.00 86.19 274 GLU A N 1
ATOM 1979 C CA . GLU A 1 274 ? -0.570 19.969 12.339 1.00 86.19 274 GLU A CA 1
ATOM 1980 C C . GLU A 1 274 ? -1.615 20.627 13.270 1.00 86.19 274 GLU A C 1
ATOM 1982 O O . GLU A 1 274 ? -1.950 21.800 13.072 1.00 86.19 274 GLU A O 1
ATOM 1987 N N . PRO A 1 275 ? -2.098 19.926 14.317 1.00 86.75 275 PRO A N 1
ATOM 1988 C CA . PRO A 1 275 ? -1.804 18.529 14.626 1.00 86.75 275 PRO A CA 1
ATOM 1989 C C . PRO A 1 275 ? -2.536 17.575 13.673 1.00 86.75 275 PRO A C 1
ATOM 1991 O O . PRO A 1 275 ? -3.743 17.707 13.449 1.00 86.75 275 PRO A O 1
ATOM 1994 N N . ARG A 1 276 ? -1.812 16.587 13.140 1.00 88.69 276 ARG A N 1
ATOM 1995 C CA . ARG A 1 276 ? -2.407 15.550 12.283 1.00 88.69 276 ARG A CA 1
ATOM 1996 C C . ARG A 1 276 ? -3.461 14.727 13.041 1.00 88.69 276 ARG A C 1
ATOM 1998 O O . ARG A 1 276 ? -3.327 14.527 14.252 1.00 88.69 276 ARG A O 1
ATOM 2005 N N . PRO A 1 277 ? -4.500 14.212 12.353 1.00 88.06 277 PRO A N 1
ATOM 2006 C CA . PRO A 1 277 ? -5.463 13.321 12.987 1.00 88.06 277 PRO A CA 1
ATOM 2007 C C . PRO A 1 277 ? -4.775 12.020 13.427 1.00 88.06 277 PRO A C 1
ATOM 2009 O O . PRO A 1 277 ? -3.914 11.519 12.698 1.00 88.06 277 PRO A O 1
ATOM 2012 N N . PRO A 1 278 ? -5.170 11.435 14.571 1.00 91.69 278 PRO A N 1
ATOM 2013 C CA . PRO A 1 278 ? -4.661 10.132 14.967 1.00 91.69 278 PRO A CA 1
ATOM 2014 C C . PRO A 1 278 ? -5.105 9.069 13.950 1.00 91.69 278 PRO A C 1
ATOM 2016 O O . PRO A 1 278 ? -6.216 9.111 13.406 1.00 91.69 278 PRO A O 1
ATOM 2019 N N . LEU A 1 279 ? -4.212 8.133 13.645 1.00 94.50 279 LEU A N 1
ATOM 2020 C CA . LEU A 1 279 ? -4.365 7.126 12.602 1.00 94.50 279 LEU A CA 1
ATOM 2021 C C . LEU A 1 279 ? -5.532 6.193 12.889 1.00 94.50 279 LEU A C 1
ATOM 2023 O O . LEU A 1 279 ? -6.230 5.793 11.960 1.00 94.50 279 LEU A O 1
ATOM 2027 N N . ASN A 1 280 ? -5.787 5.871 14.158 1.00 92.12 280 ASN A N 1
ATOM 2028 C CA . ASN A 1 280 ? -6.956 5.082 14.523 1.00 92.12 280 ASN A CA 1
ATOM 2029 C C . ASN A 1 280 ? -8.270 5.734 14.036 1.00 92.12 280 ASN A C 1
ATOM 2031 O O . ASN A 1 280 ? -9.137 5.049 13.489 1.00 92.12 280 ASN A O 1
ATOM 2035 N N . LEU A 1 281 ? -8.397 7.059 14.160 1.00 91.25 281 LEU A N 1
ATOM 2036 C CA . LEU A 1 281 ? -9.542 7.828 13.683 1.00 91.25 281 LEU A CA 1
ATOM 2037 C C . LEU A 1 281 ? -9.547 7.914 12.155 1.00 91.25 281 LEU A C 1
ATOM 2039 O O . LEU A 1 281 ? -10.596 7.711 11.546 1.00 91.25 281 LEU A O 1
ATOM 2043 N N . LEU A 1 282 ? -8.385 8.164 11.543 1.00 94.38 282 LEU A N 1
ATOM 2044 C CA . LEU A 1 282 ? -8.223 8.206 10.087 1.00 94.38 282 LEU A CA 1
ATOM 2045 C C . LEU A 1 282 ? -8.711 6.907 9.430 1.00 94.38 282 LEU A C 1
ATOM 2047 O O . LEU A 1 282 ? -9.543 6.941 8.524 1.00 94.38 282 LEU A O 1
ATOM 2051 N N . LEU A 1 283 ? -8.238 5.756 9.915 1.00 95.06 283 LEU A N 1
ATOM 2052 C CA . LEU A 1 283 ? -8.612 4.445 9.384 1.00 95.06 283 LEU A CA 1
ATOM 2053 C C . LEU A 1 283 ? -10.076 4.102 9.677 1.00 95.06 283 LEU A C 1
ATOM 2055 O O . LEU A 1 283 ? -10.752 3.559 8.804 1.00 95.06 283 LEU A O 1
ATOM 2059 N N . SER A 1 284 ? -10.591 4.477 10.852 1.00 91.94 284 SER A N 1
ATOM 2060 C CA . SER A 1 284 ? -12.014 4.303 11.181 1.00 91.94 284 SER A CA 1
ATOM 2061 C C . SER A 1 284 ? -12.919 5.093 10.232 1.00 91.94 284 SER A C 1
ATOM 2063 O O . SER A 1 284 ? -13.961 4.597 9.817 1.00 91.94 284 SER A O 1
ATOM 2065 N N . GLN A 1 285 ? -12.525 6.310 9.845 1.00 91.44 285 GLN A N 1
ATOM 2066 C CA . GLN A 1 285 ? -13.263 7.117 8.866 1.00 91.44 285 GLN A CA 1
ATOM 2067 C C . GLN A 1 285 ? -13.138 6.561 7.442 1.00 91.44 285 GLN A C 1
ATOM 2069 O O . GLN A 1 285 ? -14.105 6.589 6.681 1.00 91.44 285 GLN A O 1
ATOM 2074 N N . TYR A 1 286 ? -11.959 6.047 7.085 1.00 94.75 286 TYR A N 1
ATOM 2075 C CA . TYR A 1 286 ? -11.669 5.552 5.743 1.00 94.75 286 TYR A CA 1
ATOM 2076 C C . TYR A 1 286 ? -12.355 4.214 5.423 1.00 94.75 286 TYR A C 1
ATOM 2078 O O . TYR A 1 286 ? -12.932 4.049 4.342 1.00 94.75 286 TYR A O 1
ATOM 2086 N N . TYR A 1 287 ? -12.310 3.260 6.357 1.00 93.12 287 TYR A N 1
ATOM 2087 C CA . TYR A 1 287 ? -12.926 1.933 6.214 1.00 93.12 287 TYR A CA 1
ATOM 2088 C C . TYR A 1 287 ? -14.334 1.840 6.805 1.00 93.12 287 TYR A C 1
ATOM 2090 O O . TYR A 1 287 ? -15.031 0.853 6.573 1.00 93.12 287 TYR A O 1
ATOM 2098 N N . GLY A 1 288 ? -14.755 2.847 7.571 1.00 83.00 288 GLY A N 1
ATOM 2099 C CA . GLY A 1 288 ? -16.025 2.845 8.276 1.00 83.00 288 GLY A CA 1
ATOM 2100 C C . GLY A 1 288 ? -17.233 2.680 7.356 1.00 83.00 288 GLY A C 1
ATOM 2101 O O . GLY A 1 288 ? -17.369 3.324 6.308 1.00 83.00 288 GLY A O 1
ATOM 2102 N N . THR A 1 289 ? -18.159 1.845 7.812 1.00 67.00 289 THR A N 1
ATOM 2103 C CA . THR A 1 289 ? -19.526 1.770 7.311 1.00 67.00 289 THR A CA 1
ATOM 2104 C C . THR A 1 289 ? -20.403 2.529 8.305 1.00 67.00 289 THR A C 1
ATOM 2106 O O . THR A 1 289 ? -20.396 2.267 9.505 1.00 67.00 289 THR A O 1
ATOM 2109 N N . GLY A 1 290 ? -21.075 3.579 7.842 1.00 57.94 290 GLY A N 1
ATOM 2110 C CA . GLY A 1 290 ? -21.896 4.427 8.707 1.00 57.94 290 GLY A CA 1
ATOM 2111 C C . GLY A 1 290 ? -23.022 3.599 9.329 1.00 57.94 290 GLY A C 1
ATOM 2112 O O . GLY A 1 290 ? -23.519 2.680 8.674 1.00 57.94 290 GLY A O 1
ATOM 2113 N N . PRO A 1 291 ? -23.446 3.876 10.572 1.00 50.47 291 PRO A N 1
ATOM 2114 C CA . PRO A 1 291 ? -24.609 3.208 11.140 1.00 50.47 291 PRO A CA 1
ATOM 2115 C C . PRO A 1 291 ? -25.885 3.565 10.354 1.00 50.47 291 PRO A C 1
ATOM 2117 O O . PRO A 1 291 ? -26.286 4.730 10.304 1.00 50.47 291 PRO A O 1
ATOM 2120 N N . GLY A 1 292 ? -26.565 2.571 9.777 1.00 56.28 292 GLY A N 1
ATOM 2121 C CA . GLY A 1 292 ? -27.837 2.774 9.067 1.00 56.28 292 GLY A CA 1
ATOM 2122 C C . GLY A 1 292 ? -27.729 3.729 7.869 1.00 56.28 292 GLY A C 1
ATOM 2123 O O . GLY A 1 292 ? -26.706 3.774 7.195 1.00 56.28 292 GLY A O 1
ATOM 2124 N N . ASP A 1 293 ? -28.776 4.522 7.622 1.00 47.44 293 ASP A N 1
ATOM 2125 C CA . ASP A 1 293 ? -28.840 5.502 6.521 1.00 47.44 293 ASP A CA 1
ATOM 2126 C C . ASP A 1 293 ? -27.998 6.776 6.768 1.00 47.44 293 ASP A C 1
ATOM 2128 O O . ASP A 1 293 ? -28.174 7.783 6.076 1.00 47.44 293 ASP A O 1
ATOM 2132 N N . THR A 1 294 ? -27.101 6.794 7.767 1.00 56.38 294 THR A N 1
ATOM 2133 C CA . THR A 1 294 ? -26.270 7.981 8.020 1.00 56.38 294 THR A CA 1
ATOM 2134 C C . THR A 1 294 ? -25.104 8.064 7.030 1.00 56.38 294 THR A C 1
ATOM 2136 O O . THR A 1 294 ? -24.344 7.102 6.881 1.00 56.38 294 THR A O 1
ATOM 2139 N N . PRO A 1 295 ? -24.915 9.210 6.345 1.00 60.12 295 PRO A N 1
ATOM 2140 C CA . PRO A 1 295 ? -23.786 9.388 5.445 1.00 60.12 295 PRO A CA 1
ATOM 2141 C C . PRO A 1 295 ? -22.464 9.276 6.206 1.00 60.12 295 PRO A C 1
ATOM 2143 O O . PRO A 1 295 ? -22.210 10.022 7.154 1.00 60.12 295 PRO A O 1
ATOM 2146 N N . VAL A 1 296 ? -21.597 8.366 5.765 1.00 68.56 296 VAL A N 1
ATOM 2147 C CA . VAL A 1 296 ? -20.199 8.348 6.206 1.00 68.56 296 VAL A CA 1
ATOM 2148 C C . VAL A 1 296 ? -19.533 9.616 5.692 1.00 68.56 296 VAL A C 1
ATOM 2150 O O . VAL A 1 296 ? -19.529 9.863 4.488 1.00 68.56 296 VAL A O 1
ATOM 2153 N N . GLN A 1 297 ? -18.963 10.406 6.599 1.00 74.12 297 GLN A N 1
ATOM 2154 C CA . GLN A 1 297 ? -18.332 11.686 6.257 1.00 74.12 297 GLN A CA 1
ATOM 2155 C C . GLN A 1 297 ? -17.016 11.527 5.478 1.00 74.12 297 GLN A C 1
ATOM 2157 O O . GLN A 1 297 ? -16.548 12.487 4.875 1.00 74.12 297 GLN A O 1
ATOM 2162 N N . GLY A 1 298 ? -16.438 10.322 5.474 1.00 81.44 298 GLY A N 1
ATOM 2163 C CA . GLY A 1 298 ? -15.108 10.059 4.934 1.00 81.44 298 GLY A CA 1
ATOM 2164 C C . GLY A 1 298 ? -14.014 10.727 5.763 1.00 81.44 298 GLY A C 1
ATOM 2165 O O . GLY A 1 298 ? -14.269 11.293 6.831 1.00 81.44 298 GLY A O 1
ATOM 2166 N N . VAL A 1 299 ? -12.776 10.631 5.292 1.00 86.25 299 VAL A N 1
ATOM 2167 C CA . VAL A 1 299 ? -11.637 11.265 5.965 1.00 86.25 299 VAL A CA 1
ATOM 2168 C C . VAL A 1 299 ? -11.801 12.782 5.924 1.00 86.25 299 VAL A C 1
ATOM 2170 O O . VAL A 1 299 ? -12.083 13.334 4.866 1.00 86.25 299 VAL A O 1
ATOM 2173 N N . ALA A 1 300 ? -11.636 13.460 7.064 1.00 80.94 300 ALA A N 1
ATOM 2174 C CA . ALA A 1 300 ? -11.680 14.928 7.170 1.00 80.94 300 ALA A CA 1
ATOM 2175 C C . ALA A 1 300 ? -12.926 15.600 6.549 1.00 80.94 300 ALA A C 1
ATOM 2177 O O . ALA A 1 300 ? -12.864 16.738 6.088 1.00 80.94 300 ALA A O 1
ATOM 2178 N N . GLY A 1 301 ? -14.062 14.897 6.517 1.00 77.88 301 GLY A N 1
ATOM 2179 C CA . GLY A 1 301 ? -15.290 15.409 5.907 1.00 77.88 301 GLY A CA 1
ATOM 2180 C C . GLY A 1 301 ? -15.285 15.414 4.377 1.00 77.88 301 GLY A C 1
ATOM 2181 O O . GLY A 1 301 ? -16.209 15.970 3.790 1.00 77.88 301 GLY A O 1
ATOM 2182 N N . THR A 1 302 ? -14.281 14.806 3.731 1.00 82.88 302 THR A N 1
ATOM 2183 C CA . THR A 1 302 ? -14.292 14.503 2.292 1.00 82.88 302 THR A CA 1
ATOM 2184 C C . THR A 1 302 ? -14.966 13.149 2.045 1.00 82.88 302 THR A C 1
ATOM 2186 O O . THR A 1 302 ? -14.328 12.113 2.251 1.00 82.88 302 THR A O 1
ATOM 2189 N N . PRO A 1 303 ? -16.226 13.114 1.556 1.00 81.88 303 PRO A N 1
ATOM 2190 C CA . PRO A 1 303 ? -16.988 11.869 1.422 1.00 81.88 303 PRO A CA 1
ATOM 2191 C C . PRO A 1 303 ? -16.379 10.891 0.416 1.00 81.88 303 PRO A C 1
ATOM 2193 O O . PRO A 1 303 ? -16.606 9.686 0.515 1.00 81.88 303 PRO A O 1
ATOM 2196 N N . ASP A 1 304 ? -15.599 11.408 -0.532 1.00 85.44 304 ASP A N 1
ATOM 2197 C CA . ASP A 1 304 ? -14.972 10.614 -1.582 1.00 85.44 304 ASP A CA 1
ATOM 2198 C C . ASP A 1 304 ? -13.659 9.969 -1.114 1.00 85.44 304 ASP A C 1
ATOM 2200 O O . ASP A 1 304 ? -13.258 8.952 -1.674 1.00 85.44 304 ASP A O 1
ATOM 2204 N N . LEU A 1 305 ? -13.013 10.458 -0.042 1.00 90.94 305 LEU A N 1
ATOM 2205 C CA . LEU A 1 305 ? -11.817 9.822 0.528 1.00 90.94 305 LEU A CA 1
ATOM 2206 C C . LEU A 1 305 ? -12.215 8.669 1.461 1.00 90.94 305 LEU A C 1
ATOM 2208 O O . LEU A 1 305 ? -12.150 8.760 2.690 1.00 90.94 305 LEU A O 1
ATOM 2212 N N . ARG A 1 306 ? -12.665 7.578 0.837 1.00 91.44 306 ARG A N 1
ATOM 2213 C CA . ARG A 1 306 ? -13.094 6.332 1.478 1.00 91.44 306 ARG A CA 1
ATOM 2214 C C . ARG A 1 306 ? -12.618 5.120 0.690 1.00 91.44 306 ARG A C 1
ATOM 2216 O O . ARG A 1 306 ? -12.477 5.162 -0.533 1.00 91.44 306 ARG A O 1
ATOM 2223 N N . SER A 1 307 ? -12.463 4.015 1.401 1.00 92.62 307 SER A N 1
ATOM 2224 C CA . SER A 1 307 ? -12.070 2.707 0.869 1.00 92.62 307 SER A CA 1
ATOM 2225 C C . SER A 1 307 ? -12.917 2.256 -0.334 1.00 92.62 307 SER A C 1
ATOM 2227 O O . SER A 1 307 ? -12.380 1.794 -1.337 1.00 92.62 307 SER A O 1
ATOM 2229 N N . ASN A 1 308 ? -14.233 2.463 -0.347 1.00 88.75 308 ASN A N 1
ATOM 2230 C CA . ASN A 1 308 ? -15.082 2.077 -1.484 1.00 88.75 308 ASN A CA 1
ATOM 2231 C C . ASN A 1 308 ? -14.809 2.867 -2.789 1.00 88.75 308 ASN A C 1
ATOM 2233 O O . ASN A 1 308 ? -15.243 2.436 -3.857 1.00 88.75 308 ASN A O 1
ATOM 2237 N N . PHE A 1 309 ? -14.085 3.990 -2.720 1.00 91.12 309 PHE A N 1
ATOM 2238 C CA . PHE A 1 309 ? -13.681 4.811 -3.869 1.00 91.12 309 PHE A CA 1
ATOM 2239 C C . PHE A 1 309 ? -12.181 4.703 -4.196 1.00 91.12 309 PHE A C 1
ATOM 2241 O O . PHE A 1 309 ? -11.706 5.396 -5.095 1.00 91.12 309 PHE A O 1
ATOM 2248 N N . ARG A 1 310 ? -11.431 3.810 -3.525 1.00 93.56 310 ARG A N 1
ATOM 2249 C CA . ARG A 1 310 ? -9.957 3.739 -3.609 1.00 93.56 310 ARG A CA 1
ATOM 2250 C C . ARG A 1 310 ? -9.407 3.725 -5.036 1.00 93.56 310 ARG A C 1
ATOM 2252 O O . ARG A 1 310 ? -8.488 4.470 -5.341 1.00 93.56 310 ARG A O 1
ATOM 2259 N N . ARG A 1 311 ? -9.998 2.935 -5.940 1.00 92.81 311 ARG A N 1
ATOM 2260 C CA . ARG A 1 311 ? -9.521 2.819 -7.331 1.00 92.81 311 ARG A CA 1
ATOM 2261 C C . ARG A 1 311 ? -9.744 4.096 -8.133 1.00 92.81 311 ARG A C 1
ATOM 2263 O O . ARG A 1 311 ? -8.866 4.483 -8.890 1.00 92.81 311 ARG A O 1
ATOM 2270 N N . GLN A 1 312 ? -10.891 4.751 -7.942 1.00 90.69 312 GLN A N 1
ATOM 2271 C CA . GLN A 1 312 ? -11.190 6.020 -8.605 1.00 90.69 312 GLN A CA 1
ATOM 2272 C C . GLN A 1 312 ? -10.230 7.106 -8.119 1.00 90.69 312 GLN A C 1
ATOM 2274 O O . GLN A 1 312 ? -9.579 7.753 -8.930 1.00 90.69 312 GLN A O 1
ATOM 2279 N N . ASN A 1 313 ? -10.066 7.232 -6.802 1.00 92.19 313 ASN A N 1
ATOM 2280 C CA . ASN A 1 313 ? -9.155 8.219 -6.228 1.00 92.19 313 ASN A CA 1
ATOM 2281 C C . ASN A 1 313 ? -7.698 7.956 -6.634 1.00 92.19 313 ASN A C 1
ATOM 2283 O O . ASN A 1 313 ? -6.941 8.892 -6.866 1.00 92.19 313 ASN A O 1
ATOM 2287 N N . ALA A 1 314 ? -7.300 6.685 -6.737 1.00 91.56 314 ALA A N 1
ATOM 2288 C CA . ALA A 1 314 ? -5.970 6.311 -7.199 1.00 91.56 314 ALA A CA 1
ATOM 2289 C C . ALA A 1 314 ? -5.741 6.661 -8.674 1.00 91.56 314 ALA A C 1
ATOM 2291 O O . ALA A 1 314 ? -4.664 7.141 -9.013 1.00 91.56 314 ALA A O 1
ATOM 2292 N N . ALA A 1 315 ? -6.750 6.468 -9.530 1.00 91.00 315 ALA A N 1
ATOM 2293 C CA . ALA A 1 315 ? -6.690 6.863 -10.937 1.00 91.00 315 ALA A CA 1
ATOM 2294 C C . ALA A 1 315 ? -6.546 8.384 -11.113 1.00 91.00 315 ALA A C 1
ATOM 2296 O O . ALA A 1 315 ? -5.911 8.832 -12.064 1.00 91.00 315 ALA A O 1
ATOM 2297 N N . ASP A 1 316 ? -7.088 9.173 -10.182 1.00 88.81 316 ASP A N 1
ATOM 2298 C CA . ASP A 1 316 ? -6.921 10.629 -10.170 1.00 88.81 316 ASP A CA 1
ATOM 2299 C C . ASP A 1 316 ? -5.550 11.069 -9.605 1.00 88.81 316 ASP A C 1
ATOM 2301 O O . ASP A 1 316 ? -5.077 12.162 -9.922 1.00 88.81 316 ASP A O 1
ATOM 2305 N N . LEU A 1 317 ? -4.896 10.230 -8.787 1.00 86.62 317 LEU A N 1
ATOM 2306 C CA . LEU A 1 317 ? -3.616 10.528 -8.127 1.00 86.62 317 LEU A CA 1
ATOM 2307 C C . LEU A 1 317 ? -2.381 10.076 -8.930 1.00 86.62 317 LEU A C 1
ATOM 2309 O O . LEU A 1 317 ? -1.335 10.719 -8.844 1.00 86.62 317 LEU A O 1
ATOM 2313 N N . ILE A 1 318 ? -2.469 8.963 -9.665 1.00 88.50 318 ILE A N 1
ATOM 2314 C CA . ILE A 1 318 ? -1.314 8.276 -10.264 1.00 88.50 318 ILE A CA 1
ATOM 2315 C C . ILE A 1 318 ? -1.535 8.116 -11.772 1.00 88.50 318 ILE A C 1
ATOM 2317 O O . ILE A 1 318 ? -2.372 7.324 -12.201 1.00 88.50 318 ILE A O 1
ATOM 2321 N N . SER A 1 319 ? -0.755 8.831 -12.590 1.00 91.25 319 SER A N 1
ATOM 2322 C CA . SER A 1 319 ? -0.741 8.608 -14.041 1.00 91.25 319 SER A CA 1
ATOM 2323 C C . SER A 1 319 ? 0.125 7.400 -14.409 1.00 91.25 319 SER A C 1
ATOM 2325 O O . SER A 1 319 ? 1.056 7.040 -13.686 1.00 91.25 319 SER A O 1
ATOM 2327 N N . GLN A 1 320 ? -0.150 6.789 -15.565 1.00 93.31 320 GLN A N 1
ATOM 2328 C CA . GLN A 1 320 ? 0.654 5.677 -16.079 1.00 93.31 320 GLN A CA 1
ATOM 2329 C C . GLN A 1 320 ? 2.120 6.071 -16.307 1.00 93.31 320 GLN A C 1
ATOM 2331 O O . GLN A 1 320 ? 3.015 5.295 -15.977 1.00 93.31 320 GLN A O 1
ATOM 2336 N N . ASP A 1 321 ? 2.374 7.269 -16.837 1.00 92.00 321 ASP A N 1
ATOM 2337 C CA . ASP A 1 321 ? 3.733 7.751 -17.110 1.00 92.00 321 ASP A CA 1
ATOM 2338 C C . ASP A 1 321 ? 4.526 7.954 -15.815 1.00 92.00 321 ASP A C 1
ATOM 2340 O O . ASP A 1 321 ? 5.673 7.513 -15.711 1.00 92.00 321 ASP A O 1
ATOM 2344 N N . GLU A 1 322 ? 3.897 8.557 -14.799 1.00 92.56 322 GLU A N 1
ATOM 2345 C CA . GLU A 1 322 ? 4.513 8.720 -13.482 1.00 92.56 322 GLU A CA 1
ATOM 2346 C C . GLU A 1 322 ? 4.798 7.352 -12.862 1.00 92.56 322 GLU A C 1
ATOM 2348 O O . GLU A 1 322 ? 5.915 7.085 -12.419 1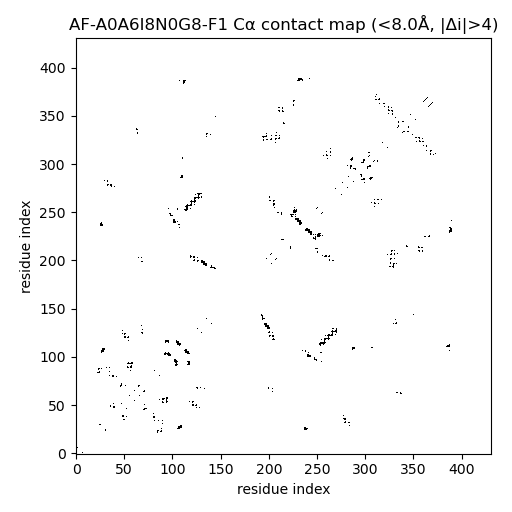.00 92.56 322 GLU A O 1
ATOM 2353 N N . LEU A 1 323 ? 3.823 6.440 -12.900 1.00 95.75 323 LEU A N 1
ATOM 2354 C CA . LEU A 1 323 ? 3.998 5.093 -12.371 1.00 95.75 323 LEU A CA 1
ATOM 2355 C C . LEU A 1 323 ? 5.107 4.328 -13.100 1.00 95.75 323 LEU A C 1
ATOM 2357 O O . LEU A 1 323 ? 5.911 3.671 -12.446 1.00 95.75 323 LEU A O 1
ATOM 2361 N N . THR A 1 324 ? 5.205 4.456 -14.424 1.00 96.75 324 THR A N 1
ATOM 2362 C CA . THR A 1 324 ? 6.285 3.861 -15.226 1.00 96.75 324 THR A CA 1
ATOM 2363 C C . THR A 1 324 ? 7.646 4.354 -14.740 1.00 96.75 324 THR A C 1
ATOM 2365 O O . THR A 1 324 ? 8.538 3.550 -14.455 1.00 96.75 324 THR A O 1
ATOM 2368 N N . GLY A 1 325 ? 7.799 5.673 -14.579 1.00 95.00 325 GLY A N 1
ATOM 2369 C CA . GLY A 1 325 ? 9.022 6.275 -14.052 1.00 95.00 325 GLY A CA 1
ATOM 2370 C C . GLY A 1 325 ? 9.365 5.760 -12.653 1.00 95.00 325 GLY A C 1
ATOM 2371 O O . GLY A 1 325 ? 10.505 5.359 -12.407 1.00 95.00 325 GLY A O 1
ATOM 2372 N N . GLN A 1 326 ? 8.378 5.695 -11.755 1.00 96.62 326 GLN A N 1
ATOM 237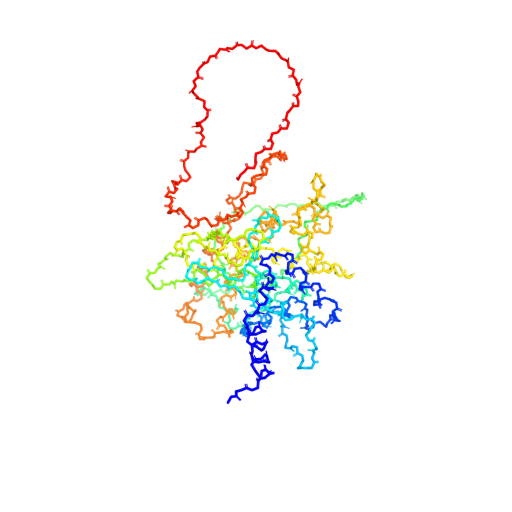3 C CA . GLN A 1 326 ? 8.580 5.245 -10.376 1.00 96.62 326 GLN A CA 1
ATOM 2374 C C . GLN A 1 326 ? 8.869 3.750 -10.253 1.00 96.62 326 GLN A C 1
ATOM 2376 O O . GLN A 1 326 ? 9.681 3.361 -9.410 1.00 96.62 326 GLN A O 1
ATOM 2381 N N . VAL A 1 327 ? 8.260 2.899 -11.083 1.00 97.12 327 VAL A N 1
ATOM 2382 C CA . VAL A 1 327 ? 8.567 1.460 -11.120 1.00 97.12 327 VAL A CA 1
ATOM 2383 C C . VAL A 1 327 ? 10.009 1.265 -11.572 1.00 97.12 327 VAL A C 1
ATOM 2385 O O . VAL A 1 327 ? 10.777 0.578 -10.897 1.00 97.12 327 VAL A O 1
ATOM 2388 N N . TRP A 1 328 ? 10.418 1.937 -12.650 1.00 95.50 328 TRP A N 1
ATOM 2389 C CA . TRP A 1 328 ? 11.791 1.846 -13.138 1.00 95.50 328 TRP A CA 1
ATOM 2390 C C . TRP A 1 328 ? 12.797 2.341 -12.092 1.00 95.50 328 TRP A C 1
ATOM 2392 O O . TRP A 1 328 ? 13.752 1.633 -11.765 1.00 95.50 328 TRP A O 1
ATOM 2402 N N . ALA A 1 329 ? 12.552 3.513 -11.500 1.00 94.44 329 ALA A N 1
ATOM 2403 C CA . ALA A 1 329 ? 13.403 4.082 -10.462 1.00 94.44 329 ALA A CA 1
ATOM 2404 C C . ALA A 1 329 ? 13.510 3.163 -9.234 1.00 94.44 329 ALA A C 1
ATOM 2406 O O . ALA A 1 329 ? 14.602 2.962 -8.698 1.00 94.44 329 ALA A O 1
ATOM 2407 N N . SER A 1 330 ? 12.393 2.560 -8.815 1.00 95.31 330 SER A N 1
ATOM 2408 C CA . SER A 1 330 ? 12.347 1.632 -7.681 1.00 95.31 330 SER A CA 1
ATOM 2409 C C . SER A 1 330 ? 13.154 0.363 -7.946 1.00 95.31 330 SER A C 1
ATOM 2411 O O . SER A 1 330 ? 13.870 -0.086 -7.055 1.00 95.31 330 SER A O 1
ATOM 2413 N N . LEU A 1 331 ? 13.106 -0.192 -9.163 1.00 94.19 331 LEU A N 1
ATOM 2414 C CA . LEU A 1 331 ? 13.920 -1.351 -9.549 1.00 94.19 331 LEU A CA 1
ATOM 2415 C C . LEU A 1 331 ? 15.421 -1.025 -9.549 1.00 94.19 331 LEU A C 1
ATOM 2417 O O . LEU A 1 331 ? 16.223 -1.816 -9.051 1.00 94.19 331 LEU A O 1
ATOM 2421 N N . LEU A 1 332 ? 15.805 0.158 -10.042 1.00 91.88 332 LEU A N 1
ATOM 2422 C CA . LEU A 1 332 ? 17.197 0.620 -9.998 1.00 91.88 332 LEU A CA 1
ATOM 2423 C C . LEU A 1 332 ? 17.684 0.811 -8.551 1.00 91.88 332 LEU A C 1
ATOM 2425 O O . LEU A 1 332 ? 18.775 0.360 -8.209 1.00 91.88 332 LEU A O 1
ATOM 2429 N N . MET A 1 333 ? 16.869 1.427 -7.687 1.00 91.31 333 MET A N 1
ATOM 2430 C CA . MET A 1 333 ? 17.165 1.591 -6.256 1.00 91.31 333 MET A CA 1
ATOM 2431 C C . MET A 1 333 ? 17.209 0.246 -5.512 1.00 91.31 333 MET A C 1
ATOM 2433 O O . MET A 1 333 ? 17.991 0.052 -4.580 1.00 91.31 333 MET A O 1
ATOM 2437 N N . LEU A 1 334 ? 16.385 -0.721 -5.913 1.00 90.31 334 LEU A N 1
ATOM 2438 C CA . LEU A 1 334 ? 16.428 -2.058 -5.333 1.00 90.31 334 LEU A CA 1
ATOM 2439 C C . LEU A 1 334 ? 17.736 -2.770 -5.694 1.00 90.31 334 LEU A C 1
ATOM 2441 O O . LEU A 1 334 ? 18.361 -3.370 -4.825 1.00 90.31 334 LEU A O 1
ATOM 2445 N N . GLY A 1 335 ? 18.206 -2.632 -6.936 1.00 86.75 335 GLY A N 1
ATOM 2446 C CA . GLY A 1 335 ? 19.499 -3.175 -7.358 1.00 86.75 335 GLY A CA 1
ATOM 2447 C C . GLY A 1 335 ? 20.694 -2.599 -6.586 1.00 86.75 335 GLY A C 1
ATOM 2448 O O . GLY A 1 335 ? 21.686 -3.297 -6.394 1.00 86.75 335 GLY A O 1
ATOM 2449 N N . THR A 1 336 ? 20.611 -1.358 -6.090 1.00 82.69 336 THR A N 1
ATOM 2450 C CA . THR A 1 336 ? 21.689 -0.749 -5.284 1.00 82.69 336 THR A CA 1
ATOM 2451 C C . THR A 1 336 ? 21.640 -1.176 -3.824 1.00 82.69 336 THR A C 1
ATOM 2453 O O . THR A 1 336 ? 22.679 -1.424 -3.217 1.00 82.69 336 THR A O 1
ATOM 2456 N N . THR A 1 337 ? 20.437 -1.275 -3.258 1.00 81.69 337 THR A N 1
ATOM 2457 C CA . THR A 1 337 ? 20.225 -1.691 -1.863 1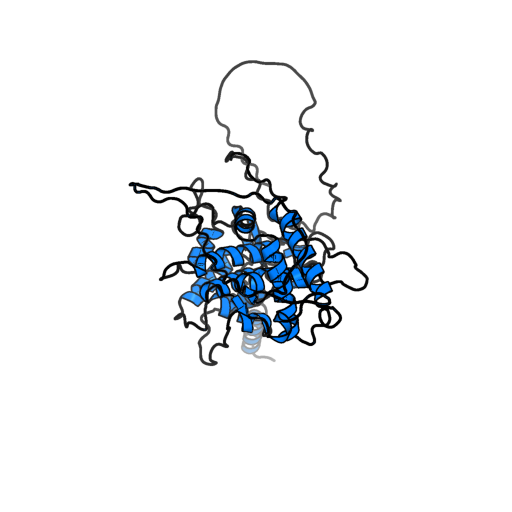.00 81.69 337 THR A CA 1
ATOM 2458 C C . THR A 1 337 ? 20.364 -3.203 -1.682 1.00 81.69 337 THR A C 1
ATOM 2460 O O . THR A 1 337 ? 20.688 -3.662 -0.587 1.00 81.69 337 THR A O 1
ATOM 2463 N N . GLN A 1 338 ? 20.166 -3.982 -2.751 1.00 83.00 338 GLN A N 1
ATOM 2464 C CA . GLN A 1 338 ? 20.260 -5.442 -2.770 1.00 83.00 338 GLN A CA 1
ATOM 2465 C C . GLN A 1 338 ? 21.016 -5.942 -4.024 1.00 83.00 338 GLN A C 1
ATOM 2467 O O . GLN A 1 338 ? 20.414 -6.553 -4.909 1.00 83.00 338 GLN A O 1
ATOM 2472 N N . PRO A 1 339 ? 22.351 -5.761 -4.110 1.00 70.06 339 PRO A N 1
ATOM 2473 C CA . PRO A 1 339 ? 23.133 -6.096 -5.313 1.00 70.06 339 PRO A CA 1
ATOM 2474 C C . PRO A 1 339 ? 23.111 -7.581 -5.699 1.00 70.06 339 PRO A C 1
ATOM 2476 O O . PRO A 1 339 ? 23.349 -7.934 -6.849 1.00 70.06 339 PRO A O 1
ATOM 2479 N N . ALA A 1 340 ? 22.825 -8.459 -4.735 1.00 71.38 340 ALA A N 1
ATOM 2480 C CA . ALA A 1 340 ? 22.700 -9.899 -4.943 1.00 71.38 340 ALA A CA 1
ATOM 2481 C C . ALA A 1 340 ? 21.264 -10.342 -5.287 1.00 71.38 340 ALA A C 1
ATOM 2483 O O . ALA A 1 340 ? 20.981 -11.538 -5.236 1.00 71.38 340 ALA A O 1
ATOM 2484 N N . HIS A 1 341 ? 20.346 -9.416 -5.602 1.00 79.75 341 HIS A N 1
ATOM 2485 C CA . HIS A 1 341 ? 18.970 -9.771 -5.942 1.00 79.75 341 HIS A CA 1
ATOM 2486 C C . HIS A 1 341 ? 18.947 -10.602 -7.241 1.00 79.75 341 HIS A C 1
ATOM 2488 O O . HIS A 1 341 ? 19.223 -10.069 -8.323 1.00 79.75 341 HIS A O 1
ATOM 2494 N N . PRO A 1 342 ? 18.605 -11.902 -7.174 1.00 78.62 342 PRO A N 1
ATOM 2495 C CA . PRO A 1 342 ? 18.897 -12.861 -8.242 1.00 78.62 342 PRO A CA 1
ATOM 2496 C C . PRO A 1 342 ? 18.150 -12.562 -9.545 1.00 78.62 342 PRO A C 1
ATOM 2498 O O . PRO A 1 342 ? 18.649 -12.874 -10.620 1.00 78.62 342 PRO A O 1
ATOM 2501 N N . GLN A 1 343 ? 16.978 -11.928 -9.457 1.00 81.81 343 GLN A N 1
ATOM 2502 C CA . GLN A 1 343 ? 16.166 -11.563 -10.622 1.00 81.81 343 GLN A CA 1
ATOM 2503 C C . GLN A 1 343 ? 16.580 -10.231 -11.270 1.00 81.81 343 GLN A C 1
ATOM 2505 O O . GLN A 1 343 ? 16.240 -9.995 -12.422 1.00 81.81 343 GLN A O 1
ATOM 2510 N N . LEU A 1 344 ? 17.307 -9.360 -10.554 1.00 84.00 344 LEU A N 1
ATOM 2511 C CA . LEU A 1 344 ? 17.721 -8.048 -11.075 1.00 84.00 344 LEU A CA 1
ATOM 2512 C C . LEU A 1 344 ? 19.127 -8.075 -11.668 1.00 84.00 344 LEU A C 1
ATOM 2514 O O . LEU A 1 344 ? 19.375 -7.421 -12.675 1.00 84.00 344 LEU A O 1
ATOM 2518 N N . ALA A 1 345 ? 20.030 -8.858 -11.070 1.00 79.12 345 ALA A N 1
ATOM 2519 C CA . ALA A 1 345 ? 21.421 -8.973 -11.500 1.00 79.12 345 ALA A CA 1
ATOM 2520 C C . ALA A 1 345 ? 21.636 -9.275 -13.004 1.00 79.12 345 ALA A C 1
ATOM 2522 O O . ALA A 1 345 ? 22.596 -8.738 -13.557 1.00 79.12 345 ALA A O 1
ATOM 2523 N N . PRO A 1 346 ? 20.811 -10.099 -13.689 1.00 80.69 346 PRO A N 1
ATOM 2524 C CA . PRO A 1 346 ? 21.041 -10.403 -15.100 1.00 80.69 346 PRO A CA 1
ATOM 2525 C C . PRO A 1 346 ? 20.483 -9.354 -16.076 1.00 80.6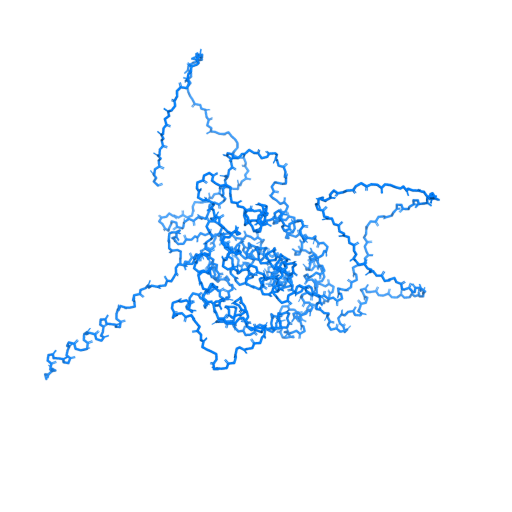9 346 PRO A C 1
ATOM 2527 O O . PRO A 1 346 ? 20.774 -9.461 -17.264 1.00 80.69 346 PRO A O 1
ATOM 2530 N N . LEU A 1 347 ? 19.685 -8.381 -15.619 1.00 82.88 347 LEU A N 1
ATOM 2531 C CA . LEU A 1 347 ? 18.906 -7.509 -16.503 1.00 82.88 347 LEU A CA 1
ATOM 2532 C C . LEU A 1 347 ? 19.597 -6.175 -16.799 1.00 82.88 347 LEU A C 1
ATOM 2534 O O . LEU A 1 347 ? 20.144 -5.510 -15.916 1.00 82.88 347 LEU A O 1
ATOM 2538 N N . ALA A 1 348 ? 19.507 -5.738 -18.055 1.00 87.62 348 ALA A N 1
ATOM 2539 C CA . ALA A 1 348 ? 19.955 -4.416 -18.476 1.00 87.62 348 ALA A CA 1
ATOM 2540 C C . ALA A 1 348 ? 18.958 -3.316 -18.062 1.00 87.62 348 ALA A C 1
ATOM 2542 O O . ALA A 1 348 ? 17.760 -3.544 -17.900 1.00 87.62 348 ALA A O 1
ATOM 2543 N N . ARG A 1 349 ? 19.428 -2.063 -17.960 1.00 87.12 349 ARG A N 1
ATOM 2544 C CA . ARG A 1 349 ? 18.562 -0.918 -17.600 1.00 87.12 349 ARG A CA 1
ATOM 2545 C C . ARG A 1 349 ? 17.406 -0.710 -18.584 1.00 87.12 349 ARG A C 1
ATOM 2547 O O . ARG A 1 349 ? 16.322 -0.326 -18.157 1.00 87.12 349 ARG A O 1
ATOM 2554 N N . THR A 1 350 ? 17.635 -0.967 -19.872 1.00 87.88 350 THR A N 1
ATOM 2555 C CA . THR A 1 350 ? 16.607 -0.927 -20.925 1.00 87.88 350 THR A CA 1
ATOM 2556 C C . THR A 1 350 ? 15.534 -1.986 -20.710 1.00 87.88 350 THR A C 1
ATOM 2558 O O . THR A 1 350 ? 14.357 -1.710 -20.904 1.00 87.88 350 THR A O 1
ATOM 2561 N N . GLU A 1 351 ? 15.907 -3.189 -20.276 1.00 90.50 351 GLU A N 1
ATOM 2562 C CA . GLU A 1 351 ? 14.951 -4.253 -19.956 1.00 90.50 351 GLU A CA 1
ATOM 2563 C C . GLU A 1 351 ? 14.104 -3.873 -18.739 1.00 90.50 351 GLU A C 1
ATOM 2565 O O . GLU A 1 351 ? 12.884 -4.005 -18.786 1.00 90.50 351 GLU A O 1
ATOM 2570 N N . LEU A 1 352 ? 14.715 -3.296 -17.696 1.00 91.81 352 LEU A N 1
ATOM 2571 C CA . LEU A 1 352 ? 13.982 -2.782 -16.531 1.00 91.81 352 LEU A CA 1
ATOM 2572 C C . LEU A 1 352 ? 12.994 -1.663 -16.902 1.00 91.81 352 LEU A C 1
ATOM 2574 O O . LEU A 1 352 ? 11.909 -1.603 -16.327 1.00 91.81 352 LEU A O 1
ATOM 2578 N N . ALA A 1 353 ? 13.331 -0.804 -17.870 1.00 91.81 353 ALA A N 1
ATOM 2579 C CA . ALA A 1 353 ? 12.417 0.226 -18.369 1.00 91.81 353 ALA A CA 1
ATOM 2580 C C . ALA A 1 353 ? 11.200 -0.383 -19.092 1.00 91.81 353 ALA A C 1
ATOM 2582 O O . ALA A 1 353 ? 10.072 0.057 -18.876 1.00 91.81 353 ALA A O 1
ATOM 2583 N N . HIS A 1 354 ? 11.401 -1.429 -19.903 1.00 92.19 354 HIS A N 1
ATOM 2584 C CA . HIS A 1 354 ? 10.295 -2.146 -20.548 1.00 92.19 354 HIS A CA 1
ATOM 2585 C C . HIS A 1 354 ? 9.410 -2.883 -19.535 1.00 92.19 354 HIS A C 1
ATOM 2587 O O . HIS A 1 354 ? 8.186 -2.834 -19.647 1.00 92.19 354 HIS A O 1
ATOM 2593 N N . VAL A 1 355 ? 10.011 -3.524 -18.523 1.00 92.44 355 VAL A N 1
ATOM 2594 C CA . VAL A 1 355 ? 9.275 -4.135 -17.402 1.00 92.44 355 VAL A CA 1
ATOM 2595 C C . VAL A 1 355 ? 8.413 -3.087 -16.704 1.00 92.44 355 VAL A C 1
ATOM 2597 O O . VAL A 1 355 ? 7.233 -3.325 -16.464 1.00 92.44 355 VAL A O 1
ATOM 2600 N N . ALA A 1 356 ? 8.980 -1.911 -16.427 1.00 94.94 356 ALA A N 1
ATOM 2601 C CA . ALA A 1 356 ? 8.267 -0.825 -15.772 1.00 94.94 356 ALA A CA 1
ATOM 2602 C C . ALA A 1 356 ? 7.072 -0.320 -16.589 1.00 94.94 356 ALA A C 1
ATOM 2604 O O . ALA A 1 356 ? 5.989 -0.158 -16.029 1.00 94.94 356 ALA A O 1
ATOM 2605 N N . ALA A 1 357 ? 7.248 -0.129 -17.901 1.00 94.44 357 ALA A N 1
ATOM 2606 C CA . ALA A 1 357 ? 6.168 0.288 -18.792 1.00 94.44 357 ALA A CA 1
ATOM 2607 C C . ALA A 1 357 ? 5.026 -0.740 -18.816 1.00 94.44 357 ALA A C 1
ATOM 2609 O O . ALA A 1 357 ? 3.871 -0.370 -18.623 1.00 94.44 357 ALA A O 1
ATOM 2610 N N . ARG A 1 358 ? 5.351 -2.036 -18.954 1.00 92.50 358 ARG A N 1
ATOM 2611 C CA . ARG A 1 358 ? 4.356 -3.122 -18.948 1.00 92.50 358 ARG A CA 1
ATOM 2612 C C . ARG A 1 358 ? 3.615 -3.214 -17.612 1.00 92.50 358 ARG A C 1
ATOM 2614 O O . ARG A 1 358 ? 2.398 -3.369 -17.599 1.00 92.50 358 ARG A O 1
ATOM 2621 N N . ALA A 1 359 ? 4.335 -3.120 -16.493 1.00 93.38 359 ALA A N 1
ATOM 2622 C CA . ALA A 1 359 ? 3.744 -3.198 -15.159 1.00 93.38 359 ALA A CA 1
ATOM 2623 C C . ALA A 1 359 ? 2.792 -2.024 -14.885 1.00 93.38 359 ALA A C 1
ATOM 2625 O O . ALA A 1 359 ? 1.709 -2.220 -14.332 1.00 93.38 359 ALA A O 1
ATOM 2626 N N . ALA A 1 360 ? 3.191 -0.812 -15.283 1.00 95.00 360 ALA A N 1
ATOM 2627 C CA . ALA A 1 360 ? 2.369 0.380 -15.136 1.00 95.00 360 ALA A CA 1
ATOM 2628 C C . ALA A 1 360 ? 1.120 0.317 -16.020 1.00 95.00 360 ALA A C 1
ATOM 2630 O O . ALA A 1 360 ? 0.035 0.563 -15.506 1.00 95.00 360 ALA A O 1
ATOM 2631 N N . GLU A 1 361 ? 1.263 -0.063 -17.294 1.00 92.50 361 GLU A N 1
ATOM 2632 C CA . GLU A 1 361 ? 0.148 -0.227 -18.236 1.00 92.50 361 GLU A CA 1
ATOM 2633 C C . GLU A 1 361 ? -0.867 -1.263 -17.746 1.00 92.50 361 GLU A C 1
ATOM 2635 O O . GLU A 1 361 ? -2.059 -0.974 -17.674 1.00 92.50 361 GLU A O 1
ATOM 2640 N N . GLU A 1 362 ? -0.424 -2.454 -17.334 1.00 90.25 362 GLU A N 1
ATOM 2641 C CA . GLU A 1 362 ? -1.350 -3.463 -16.809 1.00 90.25 362 GLU A CA 1
ATOM 2642 C C . GLU A 1 362 ? -2.049 -2.987 -15.532 1.00 90.25 362 GLU A C 1
ATOM 2644 O O . GLU A 1 362 ? -3.245 -3.213 -15.346 1.00 90.25 362 GLU A O 1
ATOM 2649 N N . PHE A 1 363 ? -1.346 -2.287 -14.643 1.00 92.62 363 PHE A N 1
ATOM 2650 C CA . PHE A 1 363 ? -1.975 -1.746 -13.445 1.00 92.62 363 PHE A CA 1
ATOM 2651 C C . PHE A 1 363 ? -3.029 -0.679 -13.775 1.00 92.62 363 PHE A C 1
ATOM 2653 O O . PHE A 1 363 ? -4.160 -0.753 -13.282 1.00 92.62 363 PHE A O 1
ATOM 2660 N N . THR A 1 364 ? -2.705 0.299 -14.618 1.00 91.31 364 THR A N 1
ATOM 2661 C CA . THR A 1 364 ? -3.641 1.373 -14.964 1.00 91.31 364 THR A CA 1
ATOM 2662 C C . THR A 1 364 ? -4.807 0.838 -15.785 1.00 91.31 364 THR A C 1
ATOM 2664 O O . THR A 1 364 ? -5.958 1.028 -15.397 1.00 91.31 364 THR A O 1
ATOM 2667 N N . GLU A 1 365 ? -4.551 0.081 -16.847 1.00 87.12 365 GLU A N 1
ATOM 2668 C CA . GLU A 1 365 ? -5.593 -0.379 -17.766 1.00 87.12 365 GLU A CA 1
ATOM 2669 C C . GLU A 1 365 ? -6.398 -1.562 -17.218 1.00 87.12 365 GLU A C 1
ATOM 2671 O O . GLU A 1 365 ? -7.631 -1.584 -17.310 1.00 87.12 365 GLU A O 1
ATOM 2676 N N . SER A 1 366 ? -5.746 -2.556 -16.609 1.00 82.44 366 SER A N 1
ATOM 2677 C CA . SER A 1 366 ? -6.443 -3.752 -16.124 1.00 82.44 366 SER A CA 1
ATOM 2678 C C . SER A 1 366 ? -6.998 -3.603 -14.708 1.00 82.44 366 SER A C 1
ATOM 2680 O O . SER A 1 366 ? -8.054 -4.177 -14.427 1.00 82.44 366 SER A O 1
ATOM 2682 N N . PHE A 1 367 ? -6.349 -2.849 -13.814 1.00 87.25 367 PHE A N 1
ATOM 2683 C CA . PHE A 1 367 ? -6.787 -2.752 -12.417 1.00 87.25 367 PHE A CA 1
ATOM 2684 C C . PHE A 1 367 ? -7.547 -1.458 -12.089 1.00 87.25 367 PHE A C 1
ATOM 2686 O O . PHE A 1 367 ? -8.551 -1.532 -11.367 1.00 87.25 367 PHE A O 1
ATOM 2693 N N . LEU A 1 368 ? -7.127 -0.302 -12.616 1.00 88.56 368 LEU A N 1
ATOM 2694 C CA . LEU A 1 368 ? -7.810 0.977 -12.374 1.00 88.56 368 LEU A CA 1
ATOM 2695 C C . LEU A 1 368 ? -8.955 1.241 -13.374 1.00 88.56 368 LEU A C 1
ATOM 2697 O O . LEU A 1 368 ? -10.078 1.506 -12.943 1.00 88.56 368 LEU A O 1
ATOM 2701 N N . SER A 1 369 ? -8.718 1.104 -14.686 1.00 75.44 369 SER A N 1
ATOM 2702 C CA . SER A 1 369 ? -9.657 1.508 -15.755 1.00 75.44 369 SER A CA 1
ATOM 2703 C C . SER A 1 369 ? -10.838 0.556 -15.984 1.00 75.44 369 SER A C 1
ATOM 2705 O O . SER A 1 369 ? -11.895 0.981 -16.452 1.00 75.44 369 SER A O 1
ATOM 2707 N N . LYS A 1 370 ? -10.728 -0.734 -15.630 1.00 62.00 370 LYS A N 1
ATOM 2708 C CA . LYS A 1 370 ? -11.829 -1.716 -15.787 1.00 62.00 370 LYS A CA 1
ATOM 2709 C C . LYS A 1 370 ? -12.994 -1.523 -14.795 1.00 62.00 370 LYS A C 1
ATOM 2711 O O . LYS A 1 370 ? -13.930 -2.326 -14.787 1.00 62.00 370 LYS A O 1
ATOM 2716 N N . TRP A 1 371 ? -12.983 -0.463 -13.982 1.00 46.00 371 TRP A N 1
ATOM 2717 C CA . TRP A 1 371 ? -14.114 -0.051 -13.146 1.00 46.00 371 TRP A CA 1
ATOM 2718 C C . TRP A 1 371 ? -14.926 1.049 -13.851 1.00 46.00 371 TRP A C 1
ATOM 2720 O O . TRP A 1 371 ? -14.330 1.979 -14.387 1.00 46.00 371 TRP A O 1
ATOM 2730 N N . PRO A 1 372 ? -16.272 0.987 -13.898 1.00 42.62 372 PRO A N 1
ATOM 2731 C CA . PRO A 1 372 ? -17.049 1.923 -14.703 1.00 42.62 372 PRO A CA 1
ATOM 2732 C C . PRO A 1 372 ? -16.906 3.360 -14.186 1.00 42.62 372 PRO A C 1
ATOM 2734 O O . PRO A 1 372 ? -17.522 3.748 -13.192 1.00 42.62 372 PRO A O 1
ATOM 2737 N N . VAL A 1 373 ? -16.129 4.161 -14.914 1.00 41.25 373 VAL A N 1
ATOM 2738 C CA . VAL A 1 373 ? -16.061 5.616 -14.776 1.00 41.25 373 VAL A CA 1
ATOM 2739 C C . VAL A 1 373 ? -17.433 6.203 -15.135 1.00 41.25 373 VAL A C 1
ATOM 2741 O O . VAL A 1 373 ? -17.960 5.976 -16.222 1.00 41.25 373 VAL A O 1
ATOM 2744 N N . LYS A 1 374 ? -18.012 6.959 -14.194 1.00 38.22 374 LYS A N 1
ATOM 2745 C CA . LYS A 1 374 ? -19.185 7.846 -14.342 1.00 38.22 374 LYS A CA 1
ATOM 2746 C C . LYS A 1 374 ? -20.428 7.225 -15.007 1.00 38.22 374 LYS A C 1
ATOM 2748 O O . LYS A 1 374 ? -20.745 7.498 -16.162 1.00 38.22 374 LYS A O 1
ATOM 2753 N N . ARG A 1 375 ? -21.260 6.541 -14.214 1.00 33.34 375 ARG A N 1
ATOM 2754 C CA . ARG A 1 375 ? -22.724 6.617 -14.403 1.00 33.34 375 ARG A CA 1
ATOM 2755 C C . ARG A 1 375 ? -23.320 7.524 -13.322 1.00 33.34 375 ARG A C 1
ATOM 2757 O O . ARG A 1 375 ? -22.831 7.476 -12.195 1.00 33.34 375 ARG A O 1
ATOM 2764 N N . PRO A 1 376 ? -24.337 8.352 -13.633 1.00 34.69 376 PRO A N 1
ATOM 2765 C CA . PRO A 1 376 ? -25.038 9.122 -12.613 1.00 34.69 376 PRO A CA 1
ATOM 2766 C C . PRO A 1 376 ? -25.573 8.161 -11.546 1.00 34.69 376 PRO A C 1
ATOM 2768 O O . PRO A 1 376 ? -26.230 7.166 -11.859 1.00 34.69 376 PRO A O 1
ATOM 2771 N N . PHE A 1 377 ? -25.201 8.436 -10.298 1.00 34.97 377 PHE A N 1
ATOM 2772 C CA . PHE A 1 377 ? -25.479 7.612 -9.130 1.00 34.97 377 PHE A CA 1
ATOM 2773 C C . PHE A 1 377 ? -26.986 7.355 -8.966 1.00 34.97 377 PHE A C 1
ATOM 2775 O O . PHE A 1 377 ? -27.786 8.286 -8.913 1.00 34.97 377 PHE A O 1
ATOM 2782 N N . SER A 1 378 ? -27.363 6.083 -8.817 1.00 26.53 378 SER A N 1
ATOM 2783 C CA . SER A 1 378 ? -28.591 5.674 -8.130 1.00 26.53 378 SER A CA 1
ATOM 2784 C C . SER A 1 378 ? -28.171 4.961 -6.841 1.00 26.53 378 SER A C 1
ATOM 2786 O O . SER A 1 378 ? -27.437 3.976 -6.929 1.00 26.53 378 SER A O 1
ATOM 2788 N N . PRO A 1 379 ? -28.598 5.427 -5.654 1.00 32.09 379 PRO A N 1
ATOM 2789 C CA . PRO A 1 379 ? -28.118 4.919 -4.362 1.00 32.09 379 PRO A CA 1
ATOM 2790 C C . PRO A 1 379 ? -28.565 3.482 -4.027 1.00 32.09 379 PRO A C 1
ATOM 2792 O O . PRO A 1 379 ? -28.222 2.963 -2.973 1.00 32.09 379 PRO A O 1
ATOM 2795 N N . SER A 1 380 ? -29.311 2.813 -4.909 1.00 26.59 380 SER A N 1
ATOM 2796 C CA . SER A 1 380 ? -29.956 1.520 -4.655 1.00 26.59 380 SER A CA 1
ATOM 2797 C C . SER A 1 380 ? -29.211 0.287 -5.185 1.00 26.59 380 SER A C 1
ATOM 2799 O O . SER A 1 380 ? -29.714 -0.821 -5.030 1.00 26.59 380 SER A O 1
ATOM 2801 N N . LEU A 1 381 ? -28.027 0.431 -5.794 1.00 28.28 381 LEU A N 1
ATOM 2802 C CA . LEU A 1 381 ? -27.263 -0.701 -6.346 1.00 28.28 381 LEU A CA 1
ATOM 2803 C C . LEU A 1 381 ? -25.802 -0.688 -5.880 1.00 28.28 381 LEU A C 1
ATOM 2805 O O . LEU A 1 381 ? -24.864 -0.676 -6.675 1.00 28.28 381 LEU A O 1
ATOM 2809 N N . LEU A 1 382 ? -25.610 -0.714 -4.563 1.00 31.47 382 LEU A N 1
ATOM 2810 C CA . LEU A 1 382 ? -24.386 -1.247 -3.977 1.00 31.47 382 LEU A CA 1
ATOM 2811 C C . LEU A 1 382 ? -24.410 -2.766 -4.185 1.00 31.47 382 LEU A C 1
ATOM 2813 O O . LEU A 1 382 ? -25.050 -3.490 -3.430 1.00 31.47 382 LEU A O 1
ATOM 2817 N N . SER A 1 383 ? -23.724 -3.265 -5.209 1.00 28.75 383 SER A N 1
ATOM 2818 C CA . SER A 1 383 ? -23.156 -4.610 -5.113 1.00 28.75 383 SER A CA 1
ATOM 2819 C C . SER A 1 383 ? -21.729 -4.446 -4.605 1.00 28.75 383 SER A C 1
ATOM 2821 O O . SER A 1 383 ? -20.827 -4.239 -5.420 1.00 28.75 383 SER A O 1
ATOM 2823 N N . PRO A 1 384 ? -21.491 -4.490 -3.280 1.00 37.28 384 PRO A N 1
ATOM 2824 C CA . PRO A 1 384 ? -20.152 -4.783 -2.809 1.00 37.28 384 PRO A CA 1
ATOM 2825 C C . PRO A 1 384 ? -19.773 -6.137 -3.418 1.00 37.28 384 PRO A C 1
ATOM 2827 O O . PRO A 1 384 ? -20.573 -7.076 -3.407 1.00 37.28 384 PRO A O 1
ATOM 2830 N N . ARG A 1 385 ? -18.578 -6.252 -4.004 1.00 42.09 385 ARG A N 1
ATOM 2831 C CA . ARG A 1 385 ? -17.992 -7.584 -4.165 1.00 42.09 385 ARG A CA 1
ATOM 2832 C C . ARG A 1 385 ? -17.791 -8.093 -2.744 1.00 42.09 385 ARG A C 1
ATOM 2834 O O . ARG A 1 385 ? -16.945 -7.581 -2.021 1.00 42.09 385 ARG A O 1
ATOM 2841 N N . PHE A 1 386 ? -18.678 -8.985 -2.327 1.00 47.94 386 PHE A N 1
ATOM 2842 C CA . PHE A 1 386 ? -18.676 -9.571 -1.000 1.00 47.94 386 PHE A CA 1
ATOM 2843 C C . PHE A 1 386 ? -17.360 -10.320 -0.797 1.00 47.94 386 PHE A C 1
ATOM 2845 O O . PHE A 1 386 ? -16.954 -11.077 -1.676 1.00 47.94 386 PHE A O 1
ATOM 2852 N N . SER A 1 387 ? -16.719 -10.148 0.361 1.00 54.09 387 SER A N 1
ATOM 2853 C CA . SER A 1 387 ? -15.755 -11.143 0.825 1.00 54.09 387 SER A CA 1
ATOM 2854 C C . SER A 1 387 ? -16.445 -12.500 0.884 1.00 54.09 387 SER A C 1
ATOM 2856 O O . SER A 1 387 ? -17.506 -12.650 1.495 1.00 54.09 387 SER A O 1
ATOM 2858 N N . TYR A 1 388 ? -15.855 -13.479 0.211 1.00 61.38 388 TYR A N 1
ATOM 2859 C CA . TYR A 1 388 ? -16.427 -14.810 0.093 1.00 61.38 388 TYR A CA 1
ATOM 2860 C C . TYR A 1 388 ? -16.044 -15.644 1.316 1.00 61.38 388 TYR A C 1
ATOM 2862 O O . TYR A 1 388 ? -14.940 -15.528 1.847 1.00 61.38 388 TYR A O 1
ATOM 2870 N N . HIS A 1 389 ? -16.962 -16.491 1.770 1.00 74.00 389 HIS A N 1
ATOM 2871 C CA . HIS A 1 389 ? -16.693 -17.510 2.779 1.00 74.00 389 HIS A CA 1
ATOM 2872 C C . HIS A 1 389 ? -16.315 -18.817 2.075 1.00 74.00 389 HIS A C 1
ATOM 2874 O O . HIS A 1 389 ? -17.028 -19.249 1.166 1.00 74.00 389 HIS A O 1
ATOM 2880 N N . CYS A 1 390 ? -15.212 -19.453 2.475 1.00 75.12 390 CYS A N 1
ATOM 2881 C CA . CYS A 1 390 ? -14.824 -20.740 1.903 1.00 75.12 390 CYS A CA 1
ATOM 2882 C C . CYS A 1 390 ? -15.710 -21.877 2.464 1.00 75.12 390 CYS A C 1
ATOM 2884 O O . CYS A 1 390 ? -15.521 -22.308 3.602 1.00 75.12 390 CYS A O 1
ATOM 2886 N N . ASP A 1 391 ? -16.648 -22.416 1.671 1.00 60.19 391 ASP A N 1
ATOM 2887 C CA . ASP A 1 391 ? -17.373 -23.650 2.026 1.00 60.19 391 ASP A CA 1
ATOM 2888 C C . ASP A 1 391 ? -16.609 -24.888 1.528 1.00 60.19 391 ASP A C 1
ATOM 2890 O O . ASP A 1 391 ? -16.765 -25.344 0.394 1.00 60.19 391 ASP A O 1
ATOM 2894 N N . HIS A 1 392 ? -15.781 -25.469 2.397 1.00 51.03 392 HIS A N 1
ATOM 2895 C CA . HIS A 1 392 ? -14.993 -26.668 2.087 1.00 51.03 392 HIS A CA 1
ATOM 2896 C C . HIS A 1 392 ? -15.828 -27.956 1.913 1.00 51.03 392 HIS A C 1
ATOM 2898 O O . HIS A 1 392 ? -15.255 -29.022 1.684 1.00 51.03 392 HIS A O 1
ATOM 2904 N N . LYS A 1 393 ? -17.168 -27.908 2.016 1.00 43.03 393 LYS A N 1
ATOM 2905 C CA . LYS A 1 393 ? -18.035 -29.088 1.835 1.00 43.03 393 LYS A CA 1
ATOM 2906 C C . LYS A 1 393 ? -18.513 -29.312 0.399 1.00 43.03 393 LYS A C 1
ATOM 2908 O O . LYS A 1 393 ? -19.174 -30.322 0.150 1.00 43.03 393 LYS A O 1
ATOM 2913 N N . LYS A 1 394 ? -18.190 -28.433 -0.556 1.00 38.84 394 LYS A N 1
ATOM 2914 C CA . LYS A 1 394 ? -18.537 -28.620 -1.975 1.00 38.84 394 LYS A CA 1
ATOM 2915 C C . LYS A 1 394 ? -17.286 -28.597 -2.862 1.00 38.84 394 LYS A C 1
ATOM 2917 O O . LYS A 1 394 ? -16.452 -27.712 -2.696 1.00 38.84 394 LYS A O 1
ATOM 2922 N N . PRO A 1 395 ? -17.138 -29.544 -3.809 1.00 27.73 395 PRO A N 1
ATOM 2923 C CA . PRO A 1 395 ? -16.062 -29.479 -4.794 1.00 27.73 395 PRO A CA 1
ATOM 2924 C C . PRO A 1 395 ? -16.217 -28.221 -5.667 1.00 27.73 395 PRO A C 1
ATOM 2926 O O . PRO A 1 395 ? -17.346 -27.747 -5.840 1.00 27.73 395 PRO A O 1
ATOM 2929 N N . PRO A 1 396 ? -15.117 -27.687 -6.233 1.00 34.59 396 PRO A N 1
ATOM 2930 C CA . PRO A 1 396 ? -15.149 -26.463 -7.022 1.00 34.59 396 PRO A CA 1
ATOM 2931 C C . PRO A 1 396 ? -16.047 -26.674 -8.241 1.00 34.59 396 PRO A C 1
ATOM 2933 O O . PRO A 1 396 ? -15.709 -27.418 -9.162 1.00 34.59 396 PRO A O 1
ATOM 2936 N N . GLN A 1 397 ? -17.220 -26.041 -8.244 1.00 33.03 397 GLN A N 1
ATOM 2937 C CA . GLN A 1 397 ? -18.008 -25.953 -9.462 1.00 33.03 397 GLN A CA 1
ATOM 2938 C C . GLN A 1 397 ? -17.291 -24.991 -10.400 1.00 33.03 397 GLN A C 1
ATOM 2940 O O . GLN A 1 397 ? -17.048 -23.834 -10.066 1.00 33.03 397 GLN A O 1
ATOM 2945 N N . THR A 1 398 ? -16.933 -25.499 -11.573 1.00 29.52 398 THR A N 1
ATOM 2946 C CA . THR A 1 398 ? -16.407 -24.733 -12.696 1.00 29.52 398 THR A CA 1
ATOM 2947 C C . THR A 1 398 ? -17.416 -23.634 -13.028 1.00 29.52 398 THR A C 1
ATOM 2949 O O . THR A 1 398 ? -18.467 -23.916 -13.604 1.00 29.52 398 THR A O 1
ATOM 2952 N N . MET A 1 399 ? -17.152 -22.389 -12.629 1.00 31.08 399 MET A N 1
ATOM 2953 C CA . MET A 1 399 ? -17.985 -21.271 -13.058 1.00 31.08 399 MET A CA 1
ATOM 2954 C C . MET A 1 399 ? -17.517 -20.799 -14.430 1.00 31.08 399 MET A C 1
ATOM 2956 O O . MET A 1 399 ? -16.358 -20.446 -14.640 1.00 31.08 399 MET A O 1
ATOM 2960 N N . LEU A 1 400 ? -18.462 -20.854 -15.365 1.00 25.66 400 LEU A N 1
ATOM 2961 C CA . LEU A 1 400 ? -18.377 -20.322 -16.714 1.00 25.66 400 LEU A CA 1
ATOM 2962 C C . LEU A 1 400 ? -17.916 -18.860 -16.702 1.00 25.66 400 LEU A C 1
ATOM 2964 O O . LEU A 1 400 ? -18.387 -18.047 -15.908 1.00 25.66 400 LEU A O 1
ATOM 2968 N N . SER A 1 401 ? -17.017 -18.560 -17.640 1.00 24.56 401 SER A N 1
ATOM 2969 C CA . SER A 1 401 ? -16.588 -17.219 -18.032 1.00 24.56 401 SER A CA 1
ATOM 2970 C C . SER A 1 401 ? -17.767 -16.241 -18.097 1.00 24.56 401 SER A C 1
ATOM 2972 O O . SER A 1 401 ? -18.827 -16.567 -18.636 1.00 24.56 401 SER A O 1
ATOM 2974 N N . PHE A 1 402 ? -17.567 -15.035 -17.561 1.00 29.34 402 PHE A N 1
ATOM 2975 C CA . PHE A 1 402 ? -18.505 -13.917 -17.642 1.00 29.34 402 PHE A CA 1
ATOM 2976 C C . PHE A 1 402 ? -18.639 -13.443 -19.099 1.00 29.34 402 PHE A C 1
ATOM 2978 O O . PHE A 1 402 ? -18.030 -12.475 -19.541 1.00 29.34 402 PHE A O 1
ATOM 2985 N N . GLY A 1 403 ? -19.482 -14.147 -19.843 1.00 29.38 403 GLY A N 1
ATOM 2986 C CA . GLY A 1 403 ? -20.044 -13.748 -21.118 1.00 29.38 403 GLY A CA 1
ATOM 2987 C C . GLY A 1 403 ? -21.510 -14.157 -21.114 1.00 29.38 403 GLY A C 1
ATOM 2988 O O . GLY A 1 403 ? -21.825 -15.337 -21.209 1.00 29.38 403 GLY A O 1
ATOM 2989 N N . THR A 1 404 ? -22.396 -13.168 -20.990 1.00 31.81 404 THR A N 1
ATOM 2990 C CA . THR A 1 404 ? -23.850 -13.305 -21.191 1.00 31.81 404 THR A CA 1
ATOM 2991 C C . THR A 1 404 ? -24.644 -13.961 -20.048 1.00 31.81 404 THR A C 1
ATOM 2993 O O . THR A 1 404 ? -25.084 -15.101 -20.132 1.00 31.81 404 THR A O 1
ATOM 2996 N N . LEU A 1 405 ? -24.975 -13.171 -19.022 1.00 25.05 405 LEU A N 1
ATOM 2997 C CA . LEU A 1 405 ? -26.170 -13.389 -18.190 1.00 25.05 405 LEU A CA 1
ATOM 2998 C C . LEU A 1 405 ? -26.958 -12.076 -18.063 1.00 25.05 405 LEU A C 1
ATOM 3000 O O . LEU A 1 405 ? -27.143 -11.508 -16.994 1.00 25.05 405 LEU A O 1
ATOM 3004 N N . ILE A 1 406 ? -27.426 -11.591 -19.213 1.00 32.28 406 ILE A N 1
ATOM 3005 C CA . ILE A 1 406 ? -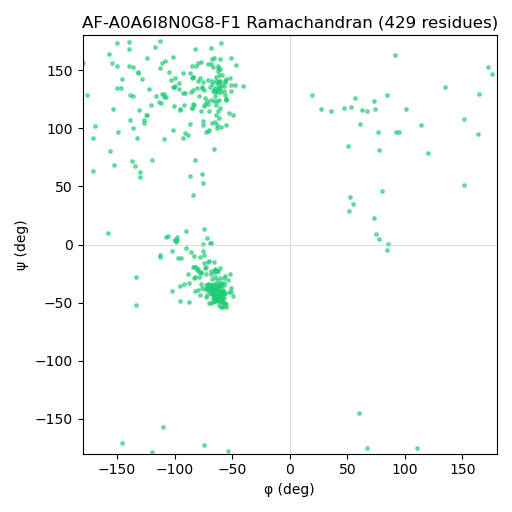28.694 -10.863 -19.289 1.00 32.28 406 ILE A CA 1
ATOM 3006 C C . ILE A 1 406 ? -29.711 -11.867 -19.836 1.00 32.28 406 ILE A C 1
ATOM 3008 O O . ILE A 1 406 ? -29.421 -12.577 -20.795 1.00 32.28 406 ILE A O 1
ATOM 3012 N N . SER A 1 407 ? -30.893 -11.892 -19.219 1.00 30.34 407 SER A N 1
ATOM 3013 C CA . SER A 1 407 ? -32.063 -12.728 -19.529 1.00 30.34 407 SER A CA 1
ATOM 3014 C C . SER A 1 407 ? -32.003 -14.185 -19.078 1.00 30.34 407 SER A C 1
ATOM 3016 O O . SER A 1 407 ? -31.551 -15.054 -19.816 1.00 30.34 407 SER A O 1
ATOM 3018 N N . ARG A 1 408 ? -32.613 -14.459 -17.915 1.00 26.19 408 ARG A N 1
ATOM 3019 C CA . ARG A 1 408 ? -33.515 -15.611 -17.692 1.00 26.19 408 ARG A CA 1
ATOM 3020 C C . ARG A 1 408 ? -34.229 -15.514 -16.337 1.00 26.19 408 ARG A C 1
ATOM 3022 O O . ARG A 1 408 ? -34.108 -16.373 -15.479 1.00 26.19 408 ARG A O 1
ATOM 3029 N N . CYS A 1 409 ? -35.048 -14.482 -16.183 1.00 25.70 409 CYS A N 1
ATOM 3030 C CA . CYS A 1 409 ? -36.256 -14.584 -15.371 1.00 25.70 409 CYS A CA 1
ATOM 3031 C C . CYS A 1 409 ? -37.394 -14.130 -16.273 1.00 25.70 409 CYS A C 1
ATOM 3033 O O . CYS A 1 409 ? -37.465 -12.946 -16.575 1.00 25.70 409 CYS A O 1
ATOM 3035 N N . TRP A 1 410 ? -38.186 -15.090 -16.755 1.00 24.97 410 TRP A N 1
ATOM 3036 C CA . TRP A 1 410 ? -39.590 -15.010 -17.187 1.00 24.97 410 TRP A CA 1
ATOM 3037 C C . TRP A 1 410 ? -39.846 -16.056 -18.270 1.00 24.97 410 TRP A C 1
ATOM 3039 O O . TRP A 1 410 ? -39.390 -15.909 -19.400 1.00 24.97 410 TRP A O 1
ATOM 3049 N N . SER A 1 411 ? -40.587 -17.106 -17.914 1.00 24.30 411 SER A N 1
ATOM 3050 C CA . SER A 1 411 ? -41.416 -17.915 -18.817 1.00 24.30 411 SER A CA 1
ATOM 3051 C C . SER A 1 411 ? -42.274 -18.869 -17.981 1.00 24.30 411 SER A C 1
ATOM 3053 O O . SER A 1 411 ? -41.811 -19.951 -17.642 1.00 24.30 411 SER A O 1
ATOM 3055 N N . HIS A 1 412 ? -43.491 -18.453 -17.607 1.00 24.36 412 HIS A N 1
ATOM 3056 C CA . HIS A 1 412 ? -44.746 -19.177 -17.896 1.00 24.36 412 HIS A CA 1
ATOM 3057 C C . HIS A 1 412 ? -45.992 -18.443 -17.336 1.00 24.36 412 HIS A C 1
ATOM 3059 O O . HIS A 1 412 ? -45.831 -17.542 -16.518 1.00 24.36 412 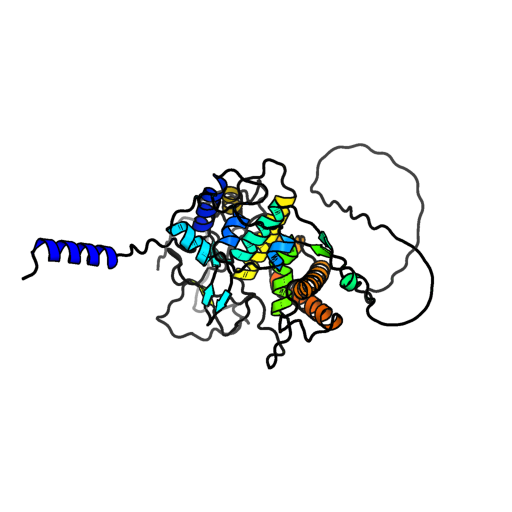HIS A O 1
ATOM 3065 N N . PRO A 1 413 ? -47.202 -18.666 -17.901 1.00 34.25 413 PRO A N 1
ATOM 3066 C CA . PRO A 1 413 ? -47.905 -17.591 -18.609 1.00 34.25 413 PRO A CA 1
ATOM 3067 C C . PRO A 1 413 ? -49.205 -17.070 -17.960 1.00 34.25 413 PRO A C 1
ATOM 3069 O O . PRO A 1 413 ? -49.978 -17.834 -17.394 1.00 34.25 413 PRO A O 1
ATOM 3072 N N . GLY A 1 414 ? -49.490 -15.788 -18.239 1.00 24.03 414 GLY A N 1
ATOM 3073 C CA . GLY A 1 414 ? -50.833 -15.199 -18.424 1.00 24.03 414 GLY A CA 1
ATOM 3074 C C . GLY A 1 414 ? -51.545 -14.609 -17.191 1.00 24.03 414 GLY A C 1
ATOM 3075 O O . GLY A 1 414 ? -51.229 -14.984 -16.068 1.00 24.03 414 GLY A O 1
ATOM 3076 N N . PRO A 1 415 ? -52.592 -13.774 -17.377 1.00 34.47 415 PRO A N 1
ATOM 3077 C CA . PRO A 1 415 ? -52.794 -12.691 -18.345 1.00 34.47 415 PRO A CA 1
ATOM 3078 C C . PRO A 1 415 ? -52.840 -11.292 -17.663 1.00 34.47 415 PRO A C 1
ATOM 3080 O O . PRO A 1 415 ? -52.751 -11.152 -16.450 1.00 34.47 415 PRO A O 1
ATOM 3083 N N . THR A 1 416 ? -52.921 -10.252 -18.492 1.00 29.77 416 THR A N 1
ATOM 3084 C CA . THR A 1 416 ? -52.798 -8.797 -18.234 1.00 29.77 416 THR A CA 1
ATOM 3085 C C . THR A 1 416 ? -54.027 -8.150 -17.520 1.00 29.77 416 THR A C 1
ATOM 3087 O O . THR A 1 416 ? -54.943 -8.865 -17.128 1.00 29.77 416 THR A O 1
ATOM 3090 N N . PRO A 1 417 ? -54.121 -6.805 -17.348 1.00 34.59 417 PRO A N 1
ATOM 3091 C CA . PRO A 1 417 ? -53.578 -6.026 -16.226 1.00 34.59 417 PRO A CA 1
ATOM 3092 C C . PRO A 1 417 ? -54.651 -5.179 -15.484 1.00 34.59 417 PRO A C 1
ATOM 3094 O O . PRO A 1 417 ? -55.686 -4.825 -16.047 1.00 34.59 417 PRO A O 1
ATOM 3097 N N . GLY A 1 418 ? -54.387 -4.743 -14.244 1.00 25.42 418 GLY A N 1
ATOM 3098 C CA . GLY A 1 418 ? -55.301 -3.824 -13.548 1.00 25.42 418 GLY A CA 1
ATOM 3099 C C . GLY A 1 418 ? -54.776 -3.191 -12.254 1.00 25.42 418 GLY A C 1
ATOM 3100 O O . GLY A 1 418 ? -54.817 -3.815 -11.209 1.00 25.42 418 GLY A O 1
ATOM 3101 N N . ARG A 1 419 ? -54.361 -1.919 -12.366 1.00 25.97 419 ARG A N 1
ATOM 3102 C CA . ARG A 1 419 ? -54.632 -0.768 -11.469 1.00 25.97 419 ARG A CA 1
ATOM 3103 C C . ARG A 1 419 ? -54.335 -0.861 -9.947 1.00 25.97 419 ARG A C 1
ATOM 3105 O O . ARG A 1 419 ? -55.032 -1.542 -9.219 1.00 25.97 419 ARG A O 1
ATOM 3112 N N . PHE A 1 420 ? -53.420 0.024 -9.510 1.00 26.69 420 PHE A N 1
ATOM 3113 C CA . PH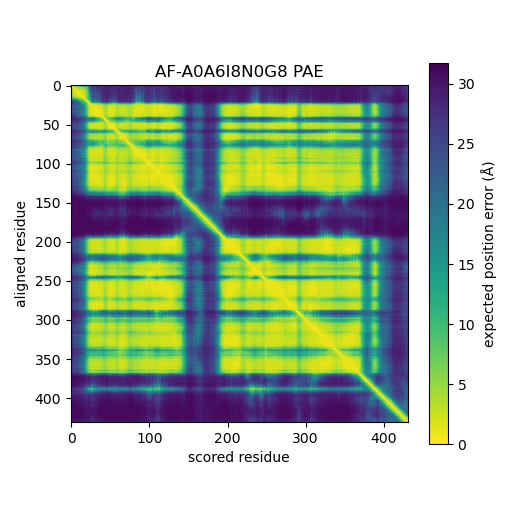E A 1 420 ? -53.299 0.720 -8.205 1.00 26.69 420 PHE A CA 1
ATOM 3114 C C . PHE A 1 420 ? -53.440 -0.076 -6.890 1.00 26.69 420 PHE A C 1
ATOM 3116 O O . PHE A 1 420 ? -54.544 -0.457 -6.530 1.00 26.69 420 PHE A O 1
ATOM 3123 N N . GLN A 1 421 ? -52.360 -0.106 -6.092 1.00 24.84 421 GLN A N 1
ATOM 3124 C CA . GLN A 1 421 ? -52.261 0.394 -4.698 1.00 24.84 421 GLN A CA 1
ATOM 3125 C C . GLN A 1 421 ? -50.991 -0.164 -4.018 1.00 24.84 421 GLN A C 1
ATOM 3127 O O . GLN A 1 421 ? -50.755 -1.366 -4.025 1.00 24.84 421 GLN A O 1
ATOM 3132 N N . SER A 1 422 ? -50.181 0.709 -3.407 1.00 25.47 422 SER A N 1
ATOM 3133 C CA . SER A 1 422 ? -49.281 0.347 -2.290 1.00 25.47 422 SER A CA 1
ATOM 3134 C C . SER A 1 422 ? -50.141 -0.187 -1.123 1.00 25.47 422 SER A C 1
ATOM 3136 O O . SER A 1 422 ? -51.270 0.297 -1.006 1.00 25.47 422 SER A O 1
ATOM 3138 N N . PRO A 1 423 ? -49.677 -1.095 -0.228 1.00 36.59 423 PRO A N 1
ATOM 3139 C CA . PRO A 1 423 ? -48.514 -0.840 0.639 1.00 36.59 423 PRO A CA 1
ATOM 3140 C C . PRO A 1 423 ? -47.674 -2.077 1.059 1.00 36.59 423 PRO A C 1
ATOM 3142 O O . PRO A 1 423 ? -48.037 -3.216 0.807 1.00 36.59 423 PRO A O 1
ATOM 3145 N N . LEU A 1 424 ? -46.547 -1.792 1.732 1.00 28.20 424 LEU A N 1
ATOM 3146 C CA . LEU A 1 424 ? -45.879 -2.570 2.797 1.00 28.20 424 LEU A CA 1
ATOM 3147 C C . LEU A 1 424 ? -45.891 -4.112 2.720 1.00 28.20 424 LEU A C 1
ATOM 3149 O O . LEU A 1 424 ? -46.898 -4.742 3.025 1.00 28.20 424 LEU A O 1
ATOM 3153 N N . ALA A 1 425 ? -44.708 -4.713 2.560 1.00 24.72 425 ALA A N 1
ATOM 3154 C CA . ALA A 1 425 ? -44.389 -5.979 3.224 1.00 24.72 425 ALA A CA 1
ATOM 3155 C C . ALA A 1 425 ? -42.873 -6.127 3.427 1.00 24.72 425 ALA A C 1
ATOM 3157 O O . ALA A 1 425 ? -42.105 -6.190 2.468 1.00 24.72 425 ALA A O 1
ATOM 3158 N N . LEU A 1 426 ? -42.470 -6.179 4.701 1.00 30.83 426 LEU A N 1
ATOM 3159 C CA . LEU A 1 426 ? -41.202 -6.747 5.147 1.00 30.83 426 LEU A CA 1
ATOM 3160 C C . LEU A 1 426 ? -41.079 -8.195 4.653 1.00 30.83 426 LEU A C 1
ATOM 3162 O O . LEU A 1 426 ? -42.046 -8.952 4.701 1.00 30.83 426 LEU A O 1
ATOM 3166 N N . GLY A 1 427 ? -39.868 -8.592 4.277 1.00 23.00 427 GLY A N 1
ATOM 3167 C CA . GLY A 1 427 ? -39.527 -9.975 3.967 1.00 23.00 427 GLY A CA 1
ATOM 3168 C C . GLY A 1 427 ? -38.036 -10.204 4.155 1.00 23.00 427 GLY A C 1
ATOM 3169 O O . GLY A 1 427 ? -37.268 -10.151 3.204 1.00 23.00 427 GLY A O 1
ATOM 3170 N N . THR A 1 428 ? -37.634 -10.406 5.406 1.00 25.28 428 THR A N 1
ATOM 3171 C CA . THR A 1 428 ? -36.347 -10.991 5.791 1.00 25.28 428 THR A CA 1
ATOM 3172 C C . THR A 1 428 ? -36.249 -12.421 5.260 1.00 25.28 428 THR A C 1
ATOM 3174 O O . THR A 1 428 ? -37.142 -13.219 5.537 1.00 25.28 428 THR A O 1
ATOM 3177 N N . CYS A 1 429 ? -35.145 -12.772 4.603 1.00 21.17 429 CYS A N 1
ATOM 3178 C CA . CYS A 1 429 ? -34.732 -14.164 4.434 1.00 21.17 429 CYS A CA 1
ATOM 3179 C C . CYS A 1 429 ? -33.290 -14.299 4.921 1.00 21.17 429 CYS A C 1
ATOM 3181 O O . CYS A 1 429 ? -32.363 -13.780 4.306 1.00 21.17 429 CYS A O 1
ATOM 3183 N N . TRP A 1 430 ? -33.163 -14.946 6.076 1.00 24.12 430 TRP A N 1
ATOM 3184 C CA . TRP A 1 430 ? -31.957 -15.631 6.513 1.00 24.12 430 TRP A CA 1
ATOM 3185 C C . TRP A 1 430 ? -31.853 -16.945 5.738 1.00 24.12 430 TRP A C 1
ATOM 3187 O O . TRP A 1 430 ? -32.871 -17.622 5.589 1.00 24.12 430 TRP A O 1
ATOM 3197 N N . ASP A 1 431 ? -30.660 -17.254 5.239 1.00 27.41 431 ASP A N 1
ATOM 3198 C CA . ASP A 1 431 ? -29.927 -18.505 5.494 1.00 27.41 431 ASP A CA 1
ATOM 3199 C C . ASP A 1 431 ? -28.497 -18.393 4.945 1.00 27.41 431 ASP A C 1
ATOM 3201 O O . ASP A 1 431 ? -28.338 -17.927 3.790 1.00 27.41 431 ASP A O 1
#

Foldseek 3Di:
DDDPVRVVVVVVVVVVVVDPPPPQAFQAVLLVLVQLVQQVVPDDDLQDHSLLVLLVLADDPDLLLCVLLVHDDDDPPDDDSDDPNSSVSSNFQSDWFFDPQWTTNWGQFPLQDIARQNLQSSLQSCLSNAWDWAFFPPVQQPDFPDDDDDDDDDDDDDDDDDDPDDDDDDDDDDDDDDDDDDDDDDDDDDDDHQQGTAGSNLLSQPLQLLLVQLQADVPDRDRQAAAFAWAFQDPVRGDITGTDDDHRRSRHNNSNLSSLNSNLNSVVSNPDDPPDDRVSVLSCLARPDDPDPDQRCHGPSPSCNHSVNSLVVSLVVDDLSNSLNNNLNSLSRCCVSCVVPPRSVVDDSVRSSVSSSVSSCSCCVVPRVPPDDDDPDDPPDPPDPHRHHDDPPDDDDPDDDPDDDDDDDDDDDDDDDDDDDDDDDDDDDDD